Protein AF-0000000078797189 (afdb_homodimer)

Solvent-accessible surface area (backbone atoms only — not comparable to full-atom values): 38736 Å² total; per-residue (Å²): 136,82,79,80,80,80,72,80,75,80,79,78,89,90,91,77,86,83,66,72,86,69,65,79,70,80,82,71,87,73,69,81,75,73,70,78,60,82,66,73,75,68,89,68,58,56,64,57,50,45,82,50,42,79,53,51,72,63,50,50,63,73,59,34,60,66,63,49,21,56,74,66,46,68,52,87,39,72,61,56,54,52,49,32,48,53,50,32,48,50,65,72,46,62,90,61,48,68,49,73,74,46,35,36,33,29,69,77,42,80,46,55,38,84,91,36,65,82,54,53,81,88,69,56,47,77,87,30,49,38,33,36,60,39,28,40,35,38,38,30,35,35,66,77,45,60,48,81,46,88,92,37,51,33,28,36,29,38,35,36,38,40,43,55,81,80,51,66,46,76,36,64,84,65,69,43,64,36,32,46,37,40,36,36,26,33,65,87,55,26,34,61,50,31,50,76,61,23,43,68,53,88,38,73,33,85,48,69,65,49,51,26,55,50,47,45,51,43,59,68,66,37,56,68,67,62,51,49,52,58,55,47,53,28,53,75,40,79,38,46,63,44,49,49,21,22,32,47,12,33,55,56,40,57,75,50,51,54,71,80,62,48,72,74,38,63,84,77,74,72,50,70,68,31,54,52,44,22,46,36,26,42,62,65,30,87,85,46,19,34,74,87,46,83,50,36,25,31,36,25,51,28,48,31,41,25,55,23,36,19,56,37,55,73,88,52,28,64,62,37,31,29,41,31,42,51,48,29,53,38,41,48,30,26,75,69,72,59,52,85,61,51,38,47,59,36,68,82,138,82,81,76,75,81,72,78,77,77,80,76,88,90,87,73,90,80,65,72,95,64,64,88,65,79,78,72,88,70,66,82,73,72,69,79,61,81,66,73,77,66,89,67,58,57,64,58,50,47,82,50,42,79,54,50,73,63,50,50,65,73,59,34,61,67,64,48,22,56,74,68,46,69,54,87,40,72,61,57,51,53,50,33,50,51,50,32,47,50,65,71,47,62,92,60,47,70,48,74,74,44,35,38,33,29,68,76,42,80,47,56,36,84,92,36,65,82,54,54,81,89,70,56,47,75,88,31,48,38,33,35,59,41,28,39,34,37,37,29,35,34,66,78,46,59,48,80,45,88,91,37,50,31,30,37,30,39,36,37,38,38,44,55,80,79,51,67,46,75,37,63,85,63,69,43,65,36,32,45,37,41,36,36,28,34,65,87,56,25,35,60,50,31,49,77,62,24,43,67,52,86,39,73,31,86,47,69,66,49,51,26,53,50,46,44,51,42,60,69,65,38,55,67,67,62,50,49,52,57,57,48,53,27,53,75,39,78,37,44,62,45,50,49,21,22,32,49,11,34,54,57,40,57,74,51,51,54,70,80,61,49,72,72,39,64,83,75,73,72,51,70,69,30,53,51,43,22,46,36,25,42,60,66,31,87,85,44,20,33,73,88,46,84,49,36,25,31,37,27,51,28,50,31,43,26,55,24,37,19,56,36,56,73,89,51,28,65,63,36,30,27,42,31,43,51,47,29,54,38,41,46,30,27,76,70,73,59,54,85,60,52,38,46,59,36,68,81

Foldseek 3Di:
DPPDPPPVDPDDDDDDDPPDPPPDPPPPCPDDPPPPPPPPPPPAADQFDAQKDWDDLVCQVPAADFAAAQVRHTDCGPSLLVVLLVVLCCVQVPPFDKFDKTKIFHDKDKDFDPVCVPPDPVPDDSNGMHIDTQKMKMKIFGVVAWDDALNFIKTKMKIWIAGNVVDDRHHPDFWGWIKIFIAMATRRNRQTAGAPLGIPPTDTHRDSVSSNVVSNVSVVSDDHVVRRVLLRCQQVAWAAPLQLVLLLVLVVVLVVDDPVVVVLADDADDDPQLSVQLVVCLDPVCPQHCVVPRTGTLNSQLVSSSSSLSNDDRVCSVVNNNRSNVLSSQCRCVVVVNHDRPSCSSRD/DDPPPVVPPPPDDDDPDPPPVPPPPPPPCPDDPPPPPPPPPPPAADQFDAQKDWDDLVCQVPAADFAAAQVRHTDCGPSLLVVLLVVLCCVQVPPFDKFDKTKIFHDKDKDFDPVCPPPDPVRDDSNGMHIDTQKMKMKMFGVVAWDQALNFIKTKMKIWIAGNVVDDRHHPDFWGWIKIFIAMATRRNRQTAGAPLGIPPTDTHRDSVSSNVVSNVSVVSDDHVVRRVLLRCQQVAWAAPLQLVLLLVLVVVLVVDDPVVVVLADDADDDPQLSVQLVVCLDPVCPQHCVVPRTGTLSSQLVSSSSSLSNDDRVCSVVNNNRSNVLSSQCRCVVVVNHDRPSCSSRD

Radius of gyration: 36.65 Å; Cα contacts (8 Å, |Δi|>4): 1139; chains: 2; bounding box: 68×149×94 Å

Organism: NCBI:txid997891

Structure (mmCIF, N/CA/C/O backbone):
data_AF-0000000078797189-model_v1
#
loop_
_entity.id
_entity.type
_entity.pdbx_description
1 polymer 'DUF3871 family protein'
#
loop_
_atom_site.group_PDB
_atom_site.id
_atom_site.type_symbol
_atom_site.label_atom_id
_atom_site.label_alt_id
_atom_site.label_comp_id
_atom_site.label_asym_id
_atom_site.label_entity_id
_atom_site.label_seq_id
_atom_site.pdbx_PDB_ins_code
_atom_site.Cartn_x
_atom_site.Cartn_y
_atom_site.Cartn_z
_atom_site.occupancy
_atom_site.B_iso_or_equiv
_atom_site.auth_seq_id
_atom_site.auth_comp_id
_atom_site.auth_asym_id
_atom_site.auth_atom_id
_atom_site.pdbx_PDB_model_num
ATOM 1 N N . MET A 1 1 ? 25.578 -53.188 -48.469 1 21.36 1 MET A N 1
ATOM 2 C CA . MET A 1 1 ? 26.109 -53.219 -47.094 1 21.36 1 MET A CA 1
ATOM 3 C C . MET A 1 1 ? 25.109 -53.844 -46.156 1 21.36 1 MET A C 1
ATOM 5 O O . MET A 1 1 ? 23.969 -53.375 -46 1 21.36 1 MET A O 1
ATOM 9 N N . GLU A 1 2 ? 25.156 -55.125 -45.781 1 22 2 GLU A N 1
ATOM 10 C CA . GLU A 1 2 ? 24.484 -56.375 -45.406 1 22 2 GLU A CA 1
ATOM 11 C C . GLU A 1 2 ? 24.141 -56.406 -43.938 1 22 2 GLU A C 1
ATOM 13 O O . GLU A 1 2 ? 25 -56.688 -43.094 1 22 2 GLU A O 1
ATOM 18 N N . THR A 1 3 ? 23.75 -55.156 -43.438 1 24.42 3 THR A N 1
ATOM 19 C CA . THR A 1 3 ? 23.922 -55 -42 1 24.42 3 THR A CA 1
ATOM 20 C C . THR A 1 3 ? 23.234 -56.156 -41.25 1 24.42 3 THR A C 1
ATOM 22 O O . THR A 1 3 ? 22.172 -56.594 -41.656 1 24.42 3 THR A O 1
ATOM 25 N N . MET A 1 4 ? 23.875 -56.781 -40.25 1 22.64 4 MET A N 1
ATOM 26 C CA . MET A 1 4 ? 23.953 -57.938 -39.375 1 22.64 4 MET A CA 1
ATOM 27 C C . MET A 1 4 ? 22.734 -57.969 -38.438 1 22.64 4 MET A C 1
ATOM 29 O O . MET A 1 4 ? 22.391 -57 -37.812 1 22.64 4 MET A O 1
ATOM 33 N N . THR A 1 5 ? 21.703 -58.875 -38.656 1 22.19 5 THR A N 1
ATOM 34 C CA . THR A 1 5 ? 20.422 -59.344 -38.156 1 22.19 5 THR A CA 1
ATOM 35 C C . THR A 1 5 ? 20.562 -59.781 -36.688 1 22.19 5 THR A C 1
ATOM 37 O O . THR A 1 5 ? 21.016 -60.906 -36.438 1 22.19 5 THR A O 1
ATOM 40 N N . ASN A 1 6 ? 21.438 -59.031 -35.812 1 20.31 6 ASN A N 1
ATOM 41 C CA . ASN A 1 6 ? 21.844 -59.688 -34.594 1 20.31 6 ASN A CA 1
ATOM 42 C C . ASN A 1 6 ? 20.656 -60.25 -33.812 1 20.31 6 ASN A C 1
ATOM 44 O O . ASN A 1 6 ? 19.766 -59.5 -33.406 1 20.31 6 ASN A O 1
ATOM 48 N N . GLU A 1 7 ? 20.266 -61.5 -33.969 1 18.95 7 GLU A N 1
ATOM 49 C CA . GLU A 1 7 ? 19.234 -62.438 -33.531 1 18.95 7 GLU A CA 1
ATOM 50 C C . GLU A 1 7 ? 19.266 -62.656 -32.031 1 18.95 7 GLU A C 1
ATOM 52 O O . GLU A 1 7 ? 20.188 -63.25 -31.484 1 18.95 7 GLU A O 1
ATOM 57 N N . LEU A 1 8 ? 19.094 -61.531 -31.156 1 20.38 8 LEU A N 1
ATOM 58 C CA . LEU A 1 8 ? 19.359 -61.75 -29.75 1 20.38 8 LEU A CA 1
ATOM 59 C C . LEU A 1 8 ? 18.516 -62.938 -29.219 1 20.38 8 LEU A C 1
ATOM 61 O O . LEU A 1 8 ? 17.297 -62.938 -29.375 1 20.38 8 LEU A O 1
ATOM 65 N N . THR A 1 9 ? 18.984 -64.125 -29.141 1 17.88 9 THR A N 1
ATOM 66 C CA . THR A 1 9 ? 18.469 -65.438 -28.844 1 17.88 9 THR A CA 1
ATOM 67 C C . THR A 1 9 ? 17.859 -65.438 -27.438 1 17.88 9 THR A C 1
ATOM 69 O O . THR A 1 9 ? 18.5 -65.062 -26.469 1 17.88 9 THR A O 1
ATOM 72 N N . VAL A 1 10 ? 16.469 -65.438 -27.312 1 20.39 10 VAL A N 1
ATOM 73 C CA . VAL A 1 10 ? 15.484 -65.5 -26.234 1 20.39 10 VAL A CA 1
ATOM 74 C C . VAL A 1 10 ? 15.758 -66.688 -25.344 1 20.39 10 VAL A C 1
ATOM 76 O O . VAL A 1 10 ? 15.586 -67.875 -25.766 1 20.39 10 VAL A O 1
ATOM 79 N N . ILE A 1 11 ? 16.984 -66.812 -24.625 1 19.67 11 ILE A N 1
ATOM 80 C CA . ILE A 1 11 ? 17.281 -68.125 -24.109 1 19.67 11 ILE A CA 1
ATOM 81 C C . ILE A 1 11 ? 16.172 -68.562 -23.172 1 19.67 11 ILE A C 1
ATOM 83 O O . ILE A 1 11 ? 15.688 -67.812 -22.344 1 19.67 11 ILE A O 1
ATOM 87 N N . PRO A 1 12 ? 15.539 -69.812 -23.172 1 19.62 12 PRO A N 1
ATOM 88 C CA . PRO A 1 12 ? 14.391 -70.625 -22.719 1 19.62 12 PRO A CA 1
ATOM 89 C C . PRO A 1 12 ? 14.391 -70.875 -21.219 1 19.62 12 PRO A C 1
ATOM 91 O O . PRO A 1 12 ? 13.469 -71.5 -20.688 1 19.62 12 PRO A O 1
ATOM 94 N N . ARG A 1 13 ? 15.477 -70.688 -20.406 1 20.58 13 ARG A N 1
ATOM 95 C CA . ARG A 1 13 ? 15.641 -71.625 -19.281 1 20.58 13 ARG A CA 1
ATOM 96 C C . ARG A 1 13 ? 14.539 -71.438 -18.25 1 20.58 13 ARG A C 1
ATOM 98 O O . ARG A 1 13 ? 14.273 -70.312 -17.828 1 20.58 13 ARG A O 1
ATOM 105 N N . THR A 1 14 ? 13.578 -72.438 -17.797 1 20.06 14 THR A N 1
ATOM 106 C CA . THR A 1 14 ? 12.367 -73.062 -17.281 1 20.06 14 THR A CA 1
ATOM 107 C C . THR A 1 14 ? 12.102 -72.688 -15.844 1 20.06 14 THR A C 1
ATOM 109 O O . THR A 1 14 ? 13.016 -72.188 -15.141 1 20.06 14 THR A O 1
ATOM 112 N N . ILE A 1 15 ? 10.914 -73.312 -14.812 1 21.3 15 ILE A N 1
ATOM 113 C CA . ILE A 1 15 ? 9.578 -73.562 -14.266 1 21.3 15 ILE A CA 1
ATOM 114 C C . ILE A 1 15 ? 9.664 -73.688 -12.75 1 21.3 15 ILE A C 1
ATOM 116 O O . ILE A 1 15 ? 8.852 -73.188 -12.008 1 21.3 15 ILE A O 1
ATOM 120 N N . GLY A 1 16 ? 10.477 -74.625 -12.023 1 20.28 16 GLY A N 1
ATOM 121 C CA . GLY A 1 16 ? 10.219 -75.5 -10.922 1 20.28 16 GLY A CA 1
ATOM 122 C C . GLY A 1 16 ? 10.344 -74.875 -9.555 1 20.28 16 GLY A C 1
ATOM 123 O O . GLY A 1 16 ? 9.656 -75.25 -8.609 1 20.28 16 GLY A O 1
ATOM 124 N N . MET A 1 17 ? 11.461 -74.25 -9.148 1 20.98 17 MET A N 1
ATOM 125 C CA . MET A 1 17 ? 11.953 -74.312 -7.777 1 20.98 17 MET A CA 1
ATOM 126 C C . MET A 1 17 ? 11.195 -73.312 -6.902 1 20.98 17 MET A C 1
ATOM 128 O O . MET A 1 17 ? 11.57 -73.062 -5.754 1 20.98 17 MET A O 1
ATOM 132 N N . MET A 1 18 ? 10.18 -72.438 -7.305 1 20.77 18 MET A N 1
ATOM 133 C CA . MET A 1 18 ? 9.703 -71.312 -6.535 1 20.77 18 MET A CA 1
ATOM 134 C C . MET A 1 18 ? 8.773 -71.75 -5.41 1 20.77 18 MET A C 1
ATOM 136 O O . MET A 1 18 ? 8.125 -70.938 -4.77 1 20.77 18 MET A O 1
ATOM 140 N N . THR A 1 19 ? 8.477 -73 -5.16 1 20.31 19 THR A N 1
ATOM 141 C CA . THR A 1 19 ? 7.41 -73.562 -4.332 1 20.31 19 THR A CA 1
ATOM 142 C C . THR A 1 19 ? 7.676 -73.312 -2.855 1 20.31 19 THR A C 1
ATOM 144 O O . THR A 1 19 ? 6.754 -73 -2.104 1 20.31 19 THR A O 1
ATOM 147 N N . ARG A 1 20 ? 8.805 -74 -2.309 1 22.48 20 ARG A N 1
ATOM 148 C CA . ARG A 1 20 ? 8.82 -74.562 -0.952 1 22.48 20 ARG A CA 1
ATOM 149 C C . ARG A 1 20 ? 8.828 -73.438 0.08 1 22.48 20 ARG A C 1
ATOM 151 O O . ARG A 1 20 ? 8.609 -73.688 1.27 1 22.48 20 ARG A O 1
ATOM 158 N N . MET A 1 21 ? 9.617 -72.375 -0.188 1 21.61 21 MET A N 1
ATOM 159 C CA . MET A 1 21 ? 10.008 -71.625 1.006 1 21.61 21 MET A CA 1
ATOM 160 C C . MET A 1 21 ? 8.812 -70.938 1.618 1 21.61 21 MET A C 1
ATOM 162 O O . MET A 1 21 ? 8.969 -70.188 2.57 1 21.61 21 MET A O 1
ATOM 166 N N . MET A 1 22 ? 7.484 -71 1.054 1 22.03 22 MET A N 1
ATOM 167 C CA . MET A 1 22 ? 6.41 -70.188 1.641 1 22.03 22 MET A CA 1
ATOM 168 C C . MET A 1 22 ? 5.895 -70.812 2.922 1 22.03 22 MET A C 1
ATOM 170 O O . MET A 1 22 ? 4.855 -70.438 3.453 1 22.03 22 MET A O 1
ATOM 174 N N . ASP A 1 23 ? 6.301 -71.875 3.303 1 22.41 23 ASP A N 1
ATOM 175 C CA . ASP A 1 23 ? 5.477 -72.625 4.266 1 22.41 23 ASP A CA 1
ATOM 176 C C . ASP A 1 23 ? 5.258 -71.812 5.531 1 22.41 23 ASP A C 1
ATOM 178 O O . ASP A 1 23 ? 4.172 -71.812 6.113 1 22.41 23 ASP A O 1
ATOM 182 N N . VAL A 1 24 ? 6.371 -71.625 6.285 1 25.28 24 VAL A N 1
ATOM 183 C CA . VAL A 1 24 ? 6.242 -71.562 7.738 1 25.28 24 VAL A CA 1
ATOM 184 C C . VAL A 1 24 ? 5.555 -70.312 8.172 1 25.28 24 VAL A C 1
ATOM 186 O O . VAL A 1 24 ? 6.184 -69.438 8.789 1 25.28 24 VAL A O 1
ATOM 189 N N . ILE A 1 25 ? 5.098 -69.375 7.25 1 23.02 25 ILE A N 1
ATOM 190 C CA . ILE A 1 25 ? 4.688 -68.125 7.828 1 23.02 25 ILE A CA 1
ATOM 191 C C . ILE A 1 25 ? 3.502 -68.312 8.766 1 23.02 25 ILE A C 1
ATOM 193 O O . ILE A 1 25 ? 2.438 -68.75 8.336 1 23.02 25 ILE A O 1
ATOM 197 N N . ASN A 1 26 ? 3.785 -68.562 10.008 1 24.55 26 ASN A N 1
ATOM 198 C CA . ASN A 1 26 ? 2.924 -68.812 11.148 1 24.55 26 ASN A CA 1
ATOM 199 C C . ASN A 1 26 ? 1.723 -67.875 11.203 1 24.55 26 ASN A C 1
ATOM 201 O O . ASN A 1 26 ? 1.846 -66.688 10.898 1 24.55 26 ASN A O 1
ATOM 205 N N . THR A 1 27 ? 0.431 -68.312 11.227 1 25.77 27 THR A N 1
ATOM 206 C CA . THR A 1 27 ? -0.971 -67.875 11.156 1 25.77 27 THR A CA 1
ATOM 207 C C . THR A 1 27 ? -1.283 -66.812 12.188 1 25.77 27 THR A C 1
ATOM 209 O O . THR A 1 27 ? -2.299 -66.125 12.078 1 25.77 27 THR A O 1
ATOM 212 N N . GLU A 1 28 ? -0.82 -66.938 13.445 1 24.52 28 GLU A N 1
ATOM 213 C CA . GLU A 1 28 ? -1.669 -66.562 14.578 1 24.52 28 GLU A CA 1
ATOM 214 C C . GLU A 1 28 ? -1.865 -65.062 14.656 1 24.52 28 GLU A C 1
ATOM 216 O O . GLU A 1 28 ? -2.953 -64.625 14.992 1 24.52 28 GLU A O 1
ATOM 221 N N . GLU A 1 29 ? -0.749 -64.312 14.992 1 24.92 29 GLU A N 1
ATOM 222 C CA . GLU A 1 29 ? -0.921 -63.094 15.742 1 24.92 29 GLU A CA 1
ATOM 223 C C . GLU A 1 29 ? -1.55 -62 14.875 1 24.92 29 GLU A C 1
ATOM 225 O O . GLU A 1 29 ? -0.87 -61.375 14.055 1 24.92 29 GLU A O 1
ATOM 230 N N . ILE A 1 30 ? -2.744 -62.062 14.375 1 27.31 30 ILE A N 1
ATOM 231 C CA . ILE A 1 30 ? -3.504 -61.156 13.516 1 27.31 30 ILE A CA 1
ATOM 232 C C . ILE A 1 30 ? -3.754 -59.844 14.25 1 27.31 30 ILE A C 1
ATOM 234 O O . ILE A 1 30 ? -4.691 -59.75 15.047 1 27.31 30 ILE A O 1
ATOM 238 N N . GLU A 1 31 ? -2.762 -59.375 15.086 1 23.05 31 GLU A N 1
ATOM 239 C CA . GLU A 1 31 ? -3.137 -58.281 16 1 23.05 31 GLU A CA 1
ATOM 240 C C . GLU A 1 31 ? -3.941 -57.219 15.297 1 23.05 31 GLU A C 1
ATOM 242 O O . GLU A 1 31 ? -3.947 -57.125 14.07 1 23.05 31 GLU A O 1
ATOM 247 N N . ASP A 1 32 ? -4.148 -56 16.125 1 26.12 32 ASP A N 1
ATOM 248 C CA . ASP A 1 32 ? -5.016 -54.812 16.188 1 26.12 32 ASP A CA 1
ATOM 249 C C . ASP A 1 32 ? -4.785 -53.906 14.984 1 26.12 32 ASP A C 1
ATOM 251 O O . ASP A 1 32 ? -3.684 -53.375 14.805 1 26.12 32 ASP A O 1
ATOM 255 N N . ALA A 1 33 ? -5.301 -54.094 13.898 1 24.58 33 ALA A N 1
ATOM 256 C CA . ALA A 1 33 ? -5.133 -53.188 12.773 1 24.58 33 ALA A CA 1
ATOM 257 C C . ALA A 1 33 ? -5.414 -51.75 13.188 1 24.58 33 ALA A C 1
ATOM 259 O O . ALA A 1 33 ? -6.527 -51.438 13.602 1 24.58 33 ALA A O 1
ATOM 260 N N . VAL A 1 34 ? -4.504 -51.094 13.938 1 25.94 34 VAL A N 1
ATOM 261 C CA . VAL A 1 34 ? -4.711 -49.656 14.234 1 25.94 34 VAL 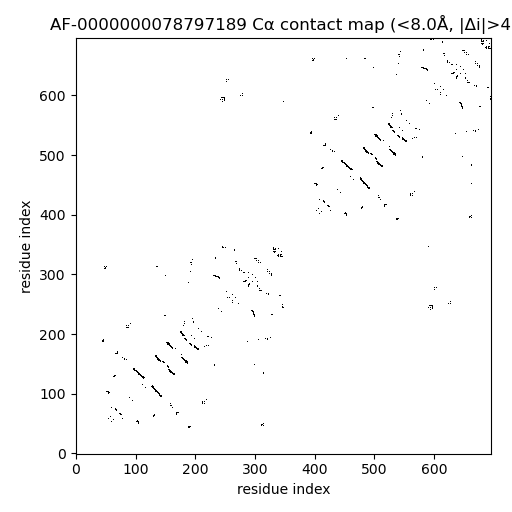A CA 1
ATOM 262 C C . VAL A 1 34 ? -5.238 -48.969 12.992 1 25.94 34 VAL A C 1
ATOM 264 O O . VAL A 1 34 ? -4.602 -48.969 11.938 1 25.94 34 VAL A O 1
ATOM 267 N N . ILE A 1 35 ? -6.551 -48.906 12.836 1 26.77 35 ILE A N 1
ATOM 268 C CA . ILE A 1 35 ? -7.145 -47.969 11.867 1 26.77 35 ILE A CA 1
ATOM 269 C C . ILE A 1 35 ? -6.336 -46.688 11.805 1 26.77 35 ILE A C 1
ATOM 271 O O . ILE A 1 35 ? -6.184 -46 12.82 1 26.77 35 ILE A O 1
ATOM 275 N N . VAL A 1 36 ? -5.316 -46.656 11.055 1 28.73 36 VAL A N 1
ATOM 276 C CA . VAL A 1 36 ? -4.691 -45.344 10.797 1 28.73 36 VAL A CA 1
ATOM 277 C C . VAL A 1 36 ? -5.766 -44.281 10.688 1 28.73 36 VAL A C 1
ATOM 279 O O . VAL A 1 36 ? -6.648 -44.344 9.828 1 28.73 36 VAL A O 1
ATOM 282 N N . SER A 1 37 ? -6.293 -43.781 11.859 1 28.53 37 SER A N 1
ATOM 283 C CA . SER A 1 37 ? -7.223 -42.688 12.023 1 28.53 37 SER A CA 1
ATOM 284 C C . SER A 1 37 ? -7.094 -41.688 10.883 1 28.53 37 SER A C 1
ATOM 286 O O . SER A 1 37 ? -6.059 -41.625 10.219 1 28.53 37 SER A O 1
ATOM 288 N N . GLU A 1 38 ? -8.195 -41.125 10.414 1 30.92 38 GLU A N 1
ATOM 289 C CA . GLU A 1 38 ? -8.234 -39.969 9.555 1 30.92 38 GLU A CA 1
ATOM 290 C C . GLU A 1 38 ? -7.117 -38.969 9.906 1 30.92 38 GLU A C 1
ATOM 292 O O . GLU A 1 38 ? -7.105 -38.406 11 1 30.92 38 GLU A O 1
ATOM 297 N N . GLU A 1 39 ? -5.879 -39.281 9.812 1 32.97 39 GLU A N 1
ATOM 298 C CA . GLU A 1 39 ? -4.832 -38.281 10.062 1 32.97 39 GLU A CA 1
ATOM 299 C C . GLU A 1 39 ? -5.355 -36.875 9.867 1 32.97 39 GLU A C 1
ATOM 301 O O . GLU A 1 39 ? -6.047 -36.594 8.883 1 32.97 39 GLU A O 1
ATOM 306 N N . GLU A 1 40 ? -5.719 -36.188 10.883 1 35.84 40 GLU A N 1
ATOM 307 C CA . GLU A 1 40 ? -6 -34.75 10.906 1 35.84 40 GLU A CA 1
ATOM 308 C C . GLU A 1 40 ? -5.324 -34.031 9.742 1 35.84 40 GLU A C 1
ATOM 310 O O . GLU A 1 40 ? -4.102 -34.125 9.586 1 35.84 40 GLU A O 1
ATOM 315 N N . GLN A 1 41 ? -5.793 -34.094 8.562 1 38.09 41 GLN A N 1
ATOM 316 C CA . GLN A 1 41 ? -5.324 -33.25 7.461 1 38.09 41 GLN A CA 1
ATOM 317 C C . GLN A 1 41 ? -4.66 -31.984 7.977 1 38.09 41 GLN A C 1
ATOM 319 O O . GLN A 1 41 ? -5.332 -31.125 8.547 1 38.09 41 GLN A O 1
ATOM 324 N N . GLU A 1 42 ? -3.582 -31.969 8.688 1 45.53 42 GLU A N 1
ATOM 325 C CA . GLU A 1 42 ? -2.76 -30.812 9.016 1 45.53 42 GLU A CA 1
ATOM 326 C C . GLU A 1 42 ? -2.977 -29.672 8.016 1 45.53 42 GLU A C 1
ATOM 328 O O . GLU A 1 42 ? -3.102 -29.922 6.812 1 45.53 42 GLU A O 1
ATOM 333 N N . GLU A 1 43 ? -3.584 -28.594 8.383 1 57.09 43 GLU A N 1
ATOM 334 C CA . GLU A 1 43 ? -3.844 -27.375 7.648 1 57.09 43 GLU A CA 1
ATOM 335 C C . GLU A 1 43 ? -2.648 -26.984 6.785 1 57.09 43 GLU A C 1
ATOM 337 O O . GLU A 1 43 ? -1.608 -26.562 7.305 1 57.09 43 GLU A O 1
ATOM 342 N N . HIS A 1 44 ? -2.32 -27.703 5.668 1 73.75 44 HIS A N 1
ATOM 343 C CA . HIS A 1 44 ? -1.281 -27.391 4.695 1 73.75 44 HIS A CA 1
ATOM 344 C C . HIS A 1 44 ? -1.589 -26.094 3.961 1 73.75 44 HIS A C 1
ATOM 346 O O . HIS A 1 44 ? -2.748 -25.812 3.645 1 73.75 44 HIS A O 1
ATOM 352 N N . PRO A 1 45 ? -0.541 -25.25 3.791 1 86.19 45 PRO A N 1
ATOM 353 C CA . PRO A 1 45 ? -0.77 -24 3.076 1 86.19 45 PRO A CA 1
ATOM 354 C C . PRO A 1 45 ? -1.256 -24.203 1.645 1 86.19 45 PRO A C 1
ATOM 356 O O . PRO A 1 45 ? -0.872 -25.188 0.998 1 86.19 45 PRO A O 1
ATOM 359 N N . ASN A 1 46 ? -2.129 -23.391 1.253 1 90.94 46 ASN A N 1
ATOM 360 C CA . ASN A 1 46 ? -2.662 -23.469 -0.102 1 90.94 46 ASN A CA 1
ATOM 361 C C . ASN A 1 46 ? -1.689 -22.875 -1.122 1 90.94 46 ASN A C 1
ATOM 363 O O . ASN A 1 46 ? -0.883 -22.016 -0.79 1 90.94 46 ASN A O 1
ATOM 367 N N . PHE A 1 47 ? -1.802 -23.422 -2.32 1 94.25 47 PHE A N 1
ATOM 368 C CA . PHE A 1 47 ? -0.938 -22.906 -3.377 1 94.25 47 PHE A CA 1
ATOM 369 C C . PHE A 1 47 ? -1.441 -21.562 -3.879 1 94.25 47 PHE A C 1
ATOM 371 O O . PHE A 1 47 ? -0.706 -20.812 -4.539 1 94.25 47 PHE A O 1
ATOM 378 N N . ILE A 1 48 ? -2.666 -21.203 -3.568 1 93.31 48 ILE A N 1
ATOM 379 C CA . ILE A 1 48 ? -3.273 -19.906 -3.805 1 93.31 48 ILE A CA 1
ATOM 380 C C . ILE A 1 48 ? -4.266 -19.594 -2.688 1 93.31 48 ILE A C 1
ATOM 382 O O . ILE A 1 48 ? -4.984 -20.469 -2.219 1 93.31 48 ILE A O 1
ATOM 386 N N . GLU A 1 49 ? -4.336 -18.328 -2.162 1 84.44 49 GLU A N 1
ATOM 387 C CA . GLU A 1 49 ? -5.059 -18.062 -0.923 1 84.44 49 GLU A CA 1
ATOM 388 C C . GLU A 1 49 ? -6.148 -17.016 -1.137 1 84.44 49 GLU A C 1
ATOM 390 O O . GLU A 1 49 ? -7.34 -17.312 -1.042 1 84.44 49 GLU A O 1
ATOM 395 N N . SER A 1 50 ? -5.828 -15.883 -1.436 1 72.75 50 SER A N 1
ATOM 396 C CA . SER A 1 50 ? -6.723 -14.742 -1.288 1 72.75 50 SER A CA 1
ATOM 397 C C . SER A 1 50 ? -7.949 -14.883 -2.182 1 72.75 50 SER A C 1
ATOM 399 O O . SER A 1 50 ? -7.828 -15.195 -3.367 1 72.75 50 SER A O 1
ATOM 401 N N . ASN A 1 51 ? -9.086 -14.773 -1.638 1 82.31 51 ASN A N 1
ATOM 402 C CA . ASN A 1 51 ? -10.383 -14.68 -2.295 1 82.31 51 ASN A CA 1
ATOM 403 C C . ASN A 1 51 ? -10.766 -15.984 -2.992 1 82.31 51 ASN A C 1
ATOM 405 O O . ASN A 1 51 ? -11.32 -15.969 -4.09 1 82.31 51 ASN A O 1
ATOM 409 N N . THR A 1 52 ? -10.18 -17.125 -2.504 1 94.06 52 THR A N 1
ATOM 410 C CA . THR A 1 52 ? -10.539 -18.406 -3.105 1 94.06 52 THR A CA 1
ATOM 411 C C . THR A 1 52 ? -11.078 -19.375 -2.051 1 94.06 52 THR A C 1
ATOM 413 O O . THR A 1 52 ? -10.898 -19.141 -0.852 1 94.06 52 THR A O 1
ATOM 416 N N . SER A 1 53 ? -11.789 -20.344 -2.475 1 94.69 53 SER A N 1
ATOM 417 C CA . SER A 1 53 ? -12.289 -21.406 -1.617 1 94.69 53 SER A CA 1
ATOM 418 C C . SER A 1 53 ? -11.914 -22.781 -2.168 1 94.69 53 SER A C 1
ATOM 420 O O . SER A 1 53 ? -11.828 -22.969 -3.385 1 94.69 53 SER A O 1
ATOM 422 N N . GLY A 1 54 ? -11.664 -23.672 -1.199 1 95.75 54 GLY A N 1
ATOM 423 C CA . GLY A 1 54 ? -11.422 -25.047 -1.604 1 95.75 54 GLY A CA 1
ATOM 424 C C . GLY A 1 54 ? -12.688 -25.781 -1.99 1 95.75 54 GLY A C 1
ATOM 425 O O . GLY A 1 54 ? -13.758 -25.547 -1.427 1 95.75 54 GLY A O 1
ATOM 426 N N . ILE A 1 55 ? -12.609 -26.719 -2.967 1 96.19 55 ILE A N 1
ATOM 427 C CA . ILE A 1 55 ? -13.734 -27.531 -3.402 1 96.19 55 ILE A CA 1
ATOM 428 C C . ILE A 1 55 ? -13.234 -28.891 -3.867 1 96.19 55 ILE A C 1
ATOM 430 O O . ILE A 1 55 ? -12.109 -29.016 -4.348 1 96.19 55 ILE A O 1
ATOM 434 N N . THR A 1 56 ? -14 -29.875 -3.703 1 96.12 56 THR A N 1
ATOM 435 C CA . THR A 1 56 ? -13.609 -31.203 -4.176 1 96.12 56 THR A CA 1
ATOM 436 C C . THR A 1 56 ? -14.086 -31.422 -5.609 1 96.12 56 THR A C 1
ATOM 438 O O . THR A 1 56 ? -15 -30.75 -6.078 1 96.12 56 THR A O 1
ATOM 441 N N . LEU A 1 57 ? -13.398 -32.375 -6.191 1 96.5 57 LEU A N 1
ATOM 442 C CA . LEU A 1 57 ? -13.805 -32.719 -7.543 1 96.5 57 LEU A CA 1
ATOM 443 C C . LEU A 1 57 ? -15.25 -33.219 -7.562 1 96.5 57 LEU A C 1
ATOM 445 O O . LEU A 1 57 ? -16 -32.906 -8.484 1 96.5 57 LEU A O 1
ATOM 449 N N . GLU A 1 58 ? -15.68 -33.906 -6.617 1 95.5 58 GLU A N 1
ATOM 450 C CA . GLU A 1 58 ? -17.047 -34.438 -6.492 1 95.5 58 GLU A CA 1
ATOM 451 C C . GLU A 1 58 ? -18.047 -33.281 -6.391 1 95.5 58 GLU A C 1
ATOM 453 O O . GLU A 1 58 ? -19.109 -33.344 -7.031 1 95.5 58 GLU A O 1
ATOM 458 N N . GLU A 1 59 ? -17.734 -32.375 -5.621 1 94.56 59 GLU A N 1
ATOM 459 C CA . GLU A 1 59 ? -18.625 -31.219 -5.473 1 94.56 59 GLU A CA 1
ATOM 460 C C . GLU A 1 59 ? -18.766 -30.453 -6.789 1 94.56 59 GLU A C 1
ATOM 462 O O . GLU A 1 59 ? -19.859 -29.984 -7.129 1 94.56 59 GLU A O 1
ATOM 467 N N . LEU A 1 60 ? -17.688 -30.312 -7.469 1 95.44 60 LEU A N 1
ATOM 468 C CA . LEU A 1 60 ? -17.734 -29.656 -8.766 1 95.44 60 LEU A CA 1
ATOM 469 C C . LEU A 1 60 ? -18.656 -30.391 -9.727 1 95.44 60 LEU A C 1
ATOM 471 O O . LEU A 1 60 ? -19.422 -29.781 -10.461 1 95.44 60 LEU A O 1
ATOM 475 N N . GLU A 1 61 ? -18.609 -31.672 -9.656 1 95.19 61 GLU A N 1
ATOM 476 C CA . GLU A 1 61 ? -19.328 -32.5 -10.594 1 95.19 61 GLU A CA 1
ATOM 477 C C . GLU A 1 61 ? -20.812 -32.594 -10.227 1 95.19 61 GLU A C 1
ATOM 479 O O . GLU A 1 61 ? -21.672 -32.594 -11.102 1 95.19 61 GLU A O 1
ATOM 484 N N . ARG A 1 62 ? -21.094 -32.562 -8.992 1 92.44 62 ARG A N 1
ATOM 485 C CA . ARG A 1 62 ? -22.453 -32.844 -8.547 1 92.44 62 ARG A CA 1
ATOM 486 C C . ARG A 1 62 ? -23.234 -31.578 -8.266 1 92.44 62 ARG A C 1
ATOM 488 O O . ARG A 1 62 ? -24.438 -31.531 -8.469 1 92.44 62 ARG A O 1
ATOM 495 N N . ASN A 1 63 ? -22.516 -30.609 -7.852 1 91.44 63 ASN A N 1
ATOM 496 C CA . ASN A 1 63 ? -23.234 -29.453 -7.312 1 91.44 63 ASN A CA 1
ATOM 497 C C . ASN A 1 63 ? -23.156 -28.266 -8.266 1 91.44 63 ASN A C 1
ATOM 499 O O . ASN A 1 63 ? -23.922 -27.297 -8.125 1 91.44 63 ASN A O 1
ATOM 503 N N . CYS A 1 64 ? -22.297 -28.25 -9.219 1 93.62 64 CYS A N 1
ATOM 504 C CA . CYS A 1 64 ? -22.109 -27.078 -10.062 1 93.62 64 CYS A CA 1
ATOM 505 C C . CYS A 1 64 ? -22.672 -27.328 -11.461 1 93.62 64 CYS A C 1
ATOM 507 O O . CYS A 1 64 ? -22.516 -28.406 -12.016 1 93.62 64 CYS A O 1
ATOM 509 N N . ILE A 1 65 ? -23.297 -26.328 -11.969 1 92.31 65 ILE A N 1
ATOM 510 C CA . ILE A 1 65 ? -23.75 -26.406 -13.352 1 92.31 65 ILE A CA 1
ATOM 511 C C . ILE A 1 65 ? -22.625 -25.969 -14.289 1 92.31 65 ILE A C 1
ATOM 513 O O . ILE A 1 65 ? -21.625 -25.391 -13.844 1 92.31 65 ILE A O 1
ATOM 517 N N . VAL A 1 66 ? -22.812 -26.328 -15.555 1 94.38 66 VAL A N 1
ATOM 518 C CA . VAL A 1 66 ? -21.875 -25.922 -16.609 1 94.38 66 VAL A CA 1
ATOM 519 C C . VAL A 1 66 ? -22.516 -24.844 -17.469 1 94.38 66 VAL A C 1
ATOM 521 O O . VAL A 1 66 ? -23.562 -25.078 -18.094 1 94.38 66 VAL A O 1
ATOM 524 N N . PRO A 1 67 ? -21.922 -23.672 -17.5 1 93.38 67 PRO A N 1
ATOM 525 C CA . PRO A 1 67 ? -22.5 -22.609 -18.312 1 93.38 67 PRO A CA 1
ATOM 526 C C . PRO A 1 67 ? -22.484 -22.922 -19.797 1 93.38 67 PRO A C 1
ATOM 528 O O . PRO A 1 67 ? -21.641 -23.703 -20.266 1 93.38 67 PRO A O 1
ATOM 531 N N . SER A 1 68 ? -23.438 -22.281 -20.531 1 93 68 SER A N 1
ATOM 532 C CA . SER A 1 68 ? -23.531 -22.453 -21.969 1 93 68 SER A CA 1
ATOM 533 C C . SER A 1 68 ? -23.266 -21.141 -22.703 1 93 68 SER A C 1
ATOM 535 O O . SER A 1 68 ? -23.344 -20.062 -22.109 1 93 68 SER A O 1
ATOM 537 N N . PHE A 1 69 ? -22.938 -21.344 -24.016 1 93.25 69 PHE A N 1
ATOM 538 C CA . PHE A 1 69 ? -22.891 -20.203 -24.922 1 93.25 69 PHE A CA 1
ATOM 539 C C . PHE A 1 69 ? -24.297 -19.797 -25.344 1 93.25 69 PHE A C 1
ATOM 541 O O . PHE A 1 69 ? -25.266 -20.484 -25.016 1 93.25 69 PHE A O 1
ATOM 548 N N . GLY A 1 70 ? -24.328 -18.672 -26.062 1 88.94 70 GLY A N 1
ATOM 549 C CA . GLY A 1 70 ? -25.609 -18.156 -26.547 1 88.94 70 GLY A CA 1
ATOM 550 C C . GLY A 1 70 ? -26.344 -19.125 -27.453 1 88.94 70 GLY A C 1
ATOM 551 O O . GLY A 1 70 ? -27.562 -19.094 -27.531 1 88.94 70 GLY A O 1
ATOM 552 N N . ASP A 1 71 ? -25.672 -19.969 -28.078 1 91.62 71 ASP A N 1
ATOM 553 C CA . ASP A 1 71 ? -26.281 -20.938 -28.984 1 91.62 71 ASP A CA 1
ATOM 554 C C . ASP A 1 71 ? -26.625 -22.234 -28.25 1 91.62 71 ASP A C 1
ATOM 556 O O . ASP A 1 71 ? -26.828 -23.281 -28.875 1 91.62 71 ASP A O 1
ATOM 560 N N . ASN A 1 72 ? -26.406 -22.266 -26.969 1 90.56 72 ASN A N 1
ATOM 561 C CA . ASN A 1 72 ? -26.812 -23.328 -26.062 1 90.56 72 ASN A CA 1
ATOM 562 C C . ASN A 1 72 ? -25.797 -24.469 -26.047 1 90.56 72 ASN A C 1
ATOM 564 O O . ASN A 1 72 ? -26.078 -25.562 -25.531 1 90.56 72 ASN A O 1
ATOM 568 N N . GLN A 1 73 ? -24.688 -24.188 -26.641 1 92.62 73 GLN A N 1
ATOM 569 C CA . GLN A 1 73 ? -23.609 -25.156 -26.516 1 92.62 73 GLN A CA 1
ATOM 570 C C . GLN A 1 73 ? -22.891 -24.984 -25.172 1 92.62 73 GLN A C 1
ATOM 572 O O . GLN A 1 73 ? -22.594 -23.875 -24.75 1 92.62 73 GLN A O 1
ATOM 577 N N . LEU A 1 74 ? -22.578 -26.141 -24.594 1 93.5 74 LEU A N 1
ATOM 578 C CA . LEU A 1 74 ? -21.969 -26.125 -23.266 1 93.5 74 LEU A CA 1
ATOM 579 C C . LEU A 1 74 ? -20.5 -25.734 -23.359 1 93.5 74 LEU A C 1
ATOM 581 O O . LEU A 1 74 ? -19.812 -26.078 -24.328 1 93.5 74 LEU A O 1
ATOM 585 N N . THR A 1 75 ? -20.016 -25.078 -22.422 1 95.75 75 THR A N 1
ATOM 586 C CA . THR A 1 75 ? -18.578 -24.875 -22.266 1 95.75 75 THR A CA 1
ATOM 587 C C . THR A 1 75 ? -17.906 -26.141 -21.75 1 95.75 75 THR A C 1
ATOM 589 O O . THR A 1 75 ? -18.578 -27.047 -21.266 1 95.75 75 THR A O 1
ATOM 592 N N . ILE A 1 76 ? -16.609 -26.203 -21.953 1 96.12 76 ILE A N 1
ATOM 593 C CA . ILE A 1 76 ? -15.859 -27.266 -21.281 1 96.12 76 ILE A CA 1
ATOM 594 C C . ILE A 1 76 ? -15.891 -27.047 -19.766 1 96.12 76 ILE A C 1
ATOM 596 O O . ILE A 1 76 ? -15.461 -26 -19.281 1 96.12 76 ILE A O 1
ATOM 600 N N . SER A 1 77 ? -16.375 -27.969 -19.016 1 96 77 SER A N 1
ATOM 601 C CA . SER A 1 77 ? -16.562 -27.812 -17.578 1 96 77 SER A CA 1
ATOM 602 C C . SER A 1 77 ? -15.219 -27.812 -16.844 1 96 77 SER A C 1
ATOM 604 O O . SER A 1 77 ? -14.211 -28.281 -17.375 1 96 77 SER A O 1
ATOM 606 N N . HIS A 1 78 ? -15.234 -27.312 -15.609 1 97.44 78 HIS A N 1
ATOM 607 C CA . HIS A 1 78 ? -14.047 -27.328 -14.766 1 97.44 78 HIS A CA 1
ATOM 608 C C . HIS A 1 78 ? -13.562 -28.75 -14.531 1 97.44 78 HIS A C 1
ATOM 610 O O . HIS A 1 78 ? -12.367 -29.031 -14.641 1 97.44 78 HIS A O 1
ATOM 616 N N . GLN A 1 79 ? -14.484 -29.656 -14.242 1 96.81 79 GLN A N 1
ATOM 617 C CA . GLN A 1 79 ? -14.109 -31.031 -13.938 1 96.81 79 GLN A CA 1
ATOM 618 C C . GLN A 1 79 ? -13.531 -31.734 -15.164 1 96.81 79 GLN A C 1
ATOM 620 O O . GLN A 1 79 ? -12.609 -32.531 -15.039 1 96.81 79 GLN A O 1
ATOM 625 N N . THR A 1 80 ? -14.133 -31.453 -16.328 1 97.62 80 THR A N 1
ATOM 626 C CA . THR A 1 80 ? -13.586 -32.031 -17.547 1 97.62 80 THR A CA 1
ATOM 627 C C . THR A 1 80 ? -12.148 -31.562 -17.766 1 97.62 80 THR A C 1
ATOM 629 O O . THR A 1 80 ? -11.289 -32.375 -18.156 1 97.62 80 THR A O 1
ATOM 632 N N . PHE A 1 81 ? -11.906 -30.297 -17.531 1 98.06 81 PHE A N 1
ATOM 633 C CA . PHE A 1 81 ? -10.57 -29.734 -17.625 1 98.06 81 PHE A CA 1
ATOM 634 C C . PHE A 1 81 ? -9.602 -30.484 -16.719 1 98.06 81 PHE A C 1
ATOM 636 O O . PHE A 1 81 ? -8.547 -30.938 -17.156 1 98.06 81 PHE A O 1
ATOM 643 N N . ILE A 1 82 ? -9.93 -30.688 -15.492 1 98.38 82 ILE A N 1
ATOM 644 C CA . ILE A 1 82 ? -9.102 -31.359 -14.492 1 98.38 82 ILE A CA 1
ATOM 645 C C . ILE A 1 82 ? -8.844 -32.781 -14.93 1 98.38 82 ILE A C 1
ATOM 647 O O . ILE A 1 82 ? -7.695 -33.25 -14.938 1 98.38 82 ILE A O 1
ATOM 651 N N . HIS A 1 83 ? -9.883 -33.5 -15.414 1 97.94 83 HIS A N 1
ATOM 652 C CA . HIS A 1 83 ? -9.766 -34.906 -15.812 1 97.94 83 HIS A CA 1
ATOM 653 C C . HIS A 1 83 ? -8.789 -35.062 -16.984 1 97.94 83 HIS A C 1
ATOM 655 O O . HIS A 1 83 ? -7.973 -36 -16.984 1 97.94 83 HIS A O 1
ATOM 661 N N . ARG A 1 84 ? -8.922 -34.219 -17.906 1 98.06 84 ARG A N 1
ATOM 662 C CA . ARG A 1 84 ? -8.086 -34.312 -19.094 1 98.06 84 ARG A CA 1
ATOM 663 C C . ARG A 1 84 ? -6.609 -34.125 -18.75 1 98.06 84 ARG A C 1
ATOM 665 O O . ARG A 1 84 ? -5.742 -34.812 -19.312 1 98.06 84 ARG A O 1
ATOM 672 N N . ILE A 1 85 ? -6.336 -33.188 -17.844 1 98.19 85 ILE A N 1
ATOM 673 C CA . ILE A 1 85 ? -4.953 -32.938 -17.453 1 98.19 85 ILE A CA 1
ATOM 674 C C . ILE A 1 85 ? -4.426 -34.125 -16.641 1 98.19 85 ILE A C 1
ATOM 676 O O . ILE A 1 85 ? -3.289 -34.562 -16.828 1 98.19 85 ILE A O 1
ATOM 680 N N . GLU A 1 86 ? -5.23 -34.625 -15.734 1 97.5 86 GLU A N 1
ATOM 681 C CA . GLU A 1 86 ? -4.836 -35.781 -14.945 1 97.5 86 GLU A CA 1
ATOM 682 C C . GLU A 1 86 ? -4.555 -37 -15.852 1 97.5 86 GLU A C 1
ATOM 684 O O . GLU A 1 86 ? -3.582 -37.719 -15.641 1 97.5 86 GLU A O 1
ATOM 689 N N . GLU A 1 87 ? -5.43 -37.156 -16.812 1 97.5 87 GLU A N 1
ATOM 690 C CA . GLU A 1 87 ? -5.258 -38.25 -17.766 1 97.5 87 GLU A CA 1
ATOM 691 C C . GLU A 1 87 ? -3.955 -38.125 -18.547 1 97.5 87 GLU A C 1
ATOM 693 O O . GLU A 1 87 ? -3.201 -39.094 -18.688 1 97.5 87 GLU A O 1
ATOM 698 N N . ALA A 1 88 ? -3.744 -36.938 -19.031 1 98 88 ALA A N 1
ATOM 699 C CA . ALA A 1 88 ? -2.508 -36.688 -19.75 1 98 88 ALA A CA 1
ATOM 700 C C . ALA A 1 88 ? -1.285 -36.938 -18.875 1 98 88 ALA A C 1
ATOM 702 O O . ALA A 1 88 ? -0.305 -37.531 -19.328 1 98 88 ALA A O 1
ATOM 703 N N . ALA A 1 89 ? -1.337 -36.5 -17.641 1 97.81 89 ALA A N 1
ATOM 704 C CA . ALA A 1 89 ? -0.228 -36.688 -16.703 1 97.81 89 ALA A CA 1
ATOM 705 C C . ALA A 1 89 ? 0.035 -38.156 -16.453 1 97.81 89 ALA A C 1
ATOM 707 O O . ALA A 1 89 ? 1.186 -38.594 -16.469 1 97.81 89 ALA A O 1
ATOM 708 N N . ARG A 1 90 ? -0.978 -38.938 -16.266 1 96.12 90 ARG A N 1
ATOM 709 C CA . ARG A 1 90 ? -0.844 -40.375 -16 1 96.12 90 ARG A CA 1
ATOM 710 C C . ARG A 1 90 ? -0.283 -41.125 -17.219 1 96.12 90 ARG A C 1
ATOM 712 O O . ARG A 1 90 ? 0.461 -42.094 -17.078 1 96.12 90 ARG A O 1
ATOM 719 N N . SER A 1 91 ? -0.733 -40.594 -18.312 1 96.44 91 SER A N 1
ATOM 720 C CA . SER A 1 91 ? -0.254 -41.219 -19.562 1 96.44 91 SER A CA 1
ATOM 721 C C . SER A 1 91 ? 1.226 -40.906 -19.781 1 96.44 91 SER A C 1
ATOM 723 O O . SER A 1 91 ? 1.982 -41.781 -20.203 1 96.44 91 SER A O 1
ATOM 725 N N . TYR A 1 92 ? 1.631 -39.75 -19.547 1 96.75 92 TYR A N 1
ATOM 726 C CA . TYR A 1 92 ? 3.004 -39.344 -19.797 1 96.75 92 TYR A CA 1
ATOM 727 C C . TYR A 1 92 ? 3.941 -39.844 -18.719 1 96.75 92 TYR A C 1
ATOM 729 O O . TYR A 1 92 ? 5.035 -40.344 -19.016 1 96.75 92 TYR A O 1
ATOM 737 N N . PHE A 1 93 ? 3.559 -39.688 -17.516 1 95.19 93 PHE A N 1
ATOM 738 C CA . PHE A 1 93 ? 4.344 -40.125 -16.375 1 95.19 93 PHE A CA 1
ATOM 739 C C . PHE A 1 93 ? 3.863 -41.5 -15.883 1 95.19 93 PHE A C 1
ATOM 741 O O . PHE A 1 93 ? 3.52 -41.656 -14.711 1 95.19 93 PHE A O 1
ATOM 748 N N . THR A 1 94 ? 4.016 -42.406 -16.734 1 92.19 94 THR A N 1
ATOM 749 C CA . THR A 1 94 ? 3.49 -43.719 -16.484 1 92.19 94 THR A CA 1
ATOM 750 C C . THR A 1 94 ? 4.195 -44.375 -15.289 1 92.19 94 THR A C 1
ATOM 752 O O . THR A 1 94 ? 5.426 -44.344 -15.195 1 92.19 94 THR A O 1
ATOM 755 N N . GLY A 1 95 ? 3.424 -44.938 -14.359 1 89.81 95 GLY A N 1
ATOM 756 C CA . GLY A 1 95 ? 3.99 -45.656 -13.234 1 89.81 95 GLY A CA 1
ATOM 757 C C . GLY A 1 95 ? 4.254 -44.781 -12.031 1 89.81 95 GLY A C 1
ATOM 758 O O . GLY A 1 95 ? 4.602 -45.281 -10.953 1 89.81 95 GLY A O 1
ATOM 759 N N . GLU A 1 96 ? 4.047 -43.5 -12.258 1 90.38 96 GLU A N 1
ATOM 760 C CA . GLU A 1 96 ? 4.289 -42.594 -11.141 1 90.38 96 GLU A CA 1
ATOM 761 C C . GLU A 1 96 ? 3.076 -42.5 -10.219 1 90.38 96 GLU A C 1
ATOM 763 O O . GLU A 1 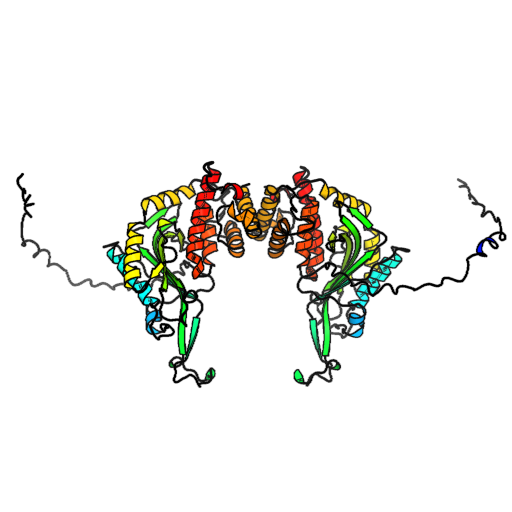96 ? 1.961 -42.844 -10.617 1 90.38 96 GLU A O 1
ATOM 768 N N . SER A 1 97 ? 3.395 -42.125 -8.977 1 91.31 97 SER A N 1
ATOM 769 C CA . SER A 1 97 ? 2.346 -41.906 -7.984 1 91.31 97 SER A CA 1
ATOM 770 C C . SER A 1 97 ? 1.962 -40.438 -7.883 1 91.31 97 SER A C 1
ATOM 772 O O . SER A 1 97 ? 2.832 -39.562 -7.789 1 91.31 97 SER A O 1
ATOM 774 N N . PHE A 1 98 ? 0.61 -40.188 -7.988 1 92.56 98 PHE A N 1
ATOM 775 C CA . PHE A 1 98 ? 0.109 -38.812 -7.965 1 92.56 98 PHE A CA 1
ATOM 776 C C . PHE A 1 98 ? -0.55 -38.5 -6.625 1 92.56 98 PHE A C 1
ATOM 778 O O . PHE A 1 98 ? -1.132 -39.375 -5.992 1 92.56 98 PHE A O 1
ATOM 785 N N . GLY A 1 99 ? -0.338 -37.281 -6.176 1 89.38 99 GLY A N 1
ATOM 786 C CA . GLY A 1 99 ? -1.069 -36.812 -5.008 1 89.38 99 GLY A CA 1
ATOM 787 C C . GLY A 1 99 ? -2.498 -36.406 -5.324 1 89.38 99 GLY A C 1
ATOM 788 O O . GLY A 1 99 ? -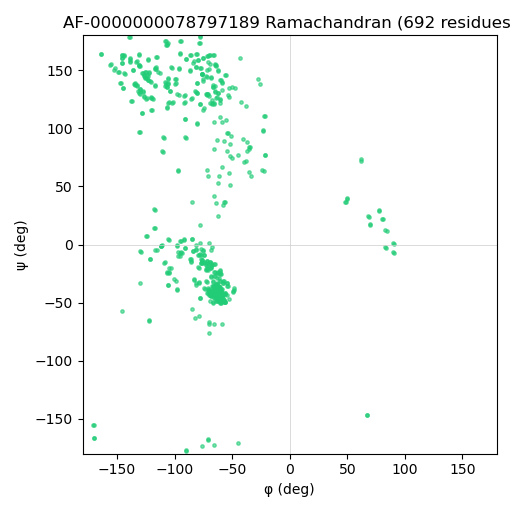2.93 -36.469 -6.477 1 89.38 99 GLY A O 1
ATOM 789 N N . ASN A 1 100 ? -3.123 -36 -4.207 1 91.31 100 ASN A N 1
ATOM 790 C CA . ASN A 1 100 ? -4.496 -35.531 -4.379 1 91.31 100 ASN A CA 1
ATOM 791 C C . ASN A 1 100 ? -4.547 -34.219 -5.145 1 91.31 100 ASN A C 1
ATOM 793 O O . ASN A 1 100 ? -3.666 -33.375 -4.992 1 91.31 100 ASN A O 1
ATOM 797 N N . THR A 1 101 ? -5.562 -34.094 -5.941 1 96.31 101 THR A N 1
ATOM 798 C CA . THR A 1 101 ? -5.766 -32.844 -6.676 1 96.31 101 THR A CA 1
ATOM 799 C C . THR A 1 101 ? -6.363 -31.781 -5.766 1 96.31 101 THR A C 1
ATOM 801 O O . THR A 1 101 ? -7.398 -32 -5.137 1 96.31 101 THR A O 1
ATOM 804 N N . GLU A 1 102 ? -5.664 -30.688 -5.633 1 96.56 102 GLU A N 1
ATOM 805 C CA . GLU A 1 102 ? -6.176 -29.516 -4.918 1 96.56 102 GLU A CA 1
ATOM 806 C C . GLU A 1 102 ? -6.898 -28.562 -5.863 1 96.56 102 GLU A C 1
ATOM 808 O O . GLU A 1 102 ? -6.363 -28.188 -6.91 1 96.56 102 GLU A O 1
ATOM 813 N N . ILE A 1 103 ? -8.102 -28.172 -5.523 1 97.69 103 ILE A N 1
ATOM 814 C CA . ILE A 1 103 ? -8.906 -27.312 -6.391 1 97.69 103 ILE A CA 1
ATOM 815 C C . ILE A 1 103 ? -9.336 -26.062 -5.629 1 97.69 103 ILE A C 1
ATOM 817 O O . ILE A 1 103 ? -9.859 -26.156 -4.516 1 97.69 103 ILE A O 1
ATOM 821 N N . ARG A 1 104 ? -9.031 -24.953 -6.188 1 97.81 104 ARG A N 1
ATOM 822 C CA . ARG A 1 104 ? -9.438 -23.672 -5.645 1 97.81 104 ARG A CA 1
ATOM 823 C C . ARG A 1 104 ? -10.359 -22.922 -6.613 1 97.81 104 ARG A C 1
ATOM 825 O O . ARG A 1 104 ? -10.117 -22.922 -7.824 1 97.81 104 ARG A O 1
ATOM 832 N N . VAL A 1 105 ? -11.492 -22.281 -6.086 1 97.38 105 VAL A N 1
ATOM 833 C CA . VAL A 1 105 ? -12.461 -21.594 -6.934 1 97.38 105 VAL A CA 1
ATOM 834 C C . VAL A 1 105 ? -12.742 -20.188 -6.375 1 97.38 105 VAL A C 1
ATOM 836 O O . VAL A 1 105 ? -12.453 -19.922 -5.207 1 97.38 105 VAL A O 1
ATOM 839 N N . SER A 1 106 ? -13.125 -19.344 -7.238 1 96.19 106 SER A N 1
ATOM 840 C CA . SER A 1 106 ? -13.508 -18 -6.828 1 96.19 106 SER A CA 1
ATOM 841 C C . SER A 1 106 ? -14.641 -17.469 -7.688 1 96.19 106 SER A C 1
ATOM 843 O O . SER A 1 106 ? -14.945 -18.016 -8.75 1 96.19 106 SER A O 1
ATOM 845 N N . HIS A 1 107 ? -15.383 -16.391 -7.152 1 93.62 107 HIS A N 1
ATOM 846 C CA . HIS A 1 107 ? -16.484 -15.695 -7.812 1 93.62 107 HIS A CA 1
ATOM 847 C C . HIS A 1 107 ? -17.641 -16.641 -8.086 1 93.62 107 HIS A C 1
ATOM 849 O O . HIS A 1 107 ? -17.953 -16.938 -9.242 1 93.62 107 HIS A O 1
ATOM 855 N N . LYS A 1 108 ? -18.312 -16.969 -7.031 1 93.62 108 LYS A N 1
ATOM 856 C CA . LYS A 1 108 ? -19.484 -17.844 -7.07 1 93.62 108 LYS A CA 1
ATOM 857 C C . LYS A 1 108 ? -20.672 -17.156 -7.754 1 93.62 108 LYS A C 1
ATOM 859 O O . LYS A 1 108 ? -21.047 -16.047 -7.383 1 93.62 108 LYS A O 1
ATOM 864 N N . ILE A 1 109 ? -21.156 -17.734 -8.766 1 92.5 109 ILE A N 1
ATOM 865 C CA . ILE A 1 109 ? -22.328 -17.234 -9.461 1 92.5 109 ILE A CA 1
ATOM 866 C C . ILE A 1 109 ? -23.562 -18.062 -9.062 1 92.5 109 ILE A C 1
ATOM 868 O O . ILE A 1 109 ? -23.562 -19.297 -9.242 1 92.5 109 ILE A O 1
ATOM 872 N N . LEU A 1 110 ? -24.484 -17.391 -8.562 1 90.12 110 LEU A N 1
ATOM 873 C CA . LEU A 1 110 ? -25.734 -18.031 -8.141 1 90.12 110 LEU A CA 1
ATOM 874 C C . LEU A 1 110 ? -26.812 -17.859 -9.203 1 90.12 110 LEU A C 1
ATOM 876 O O . LEU A 1 110 ? -26.891 -16.828 -9.859 1 90.12 110 LEU A O 1
ATOM 880 N N . GLY A 1 111 ? -27.531 -18.969 -9.367 1 88.62 111 GLY A N 1
ATOM 881 C CA . GLY A 1 111 ? -28.688 -18.953 -10.234 1 88.62 111 GLY A CA 1
ATOM 882 C C . GLY A 1 111 ? -29.859 -19.75 -9.672 1 88.62 111 GLY A C 1
ATOM 883 O O . GLY A 1 111 ? -29.812 -20.188 -8.523 1 88.62 111 GLY A O 1
ATOM 884 N N . ARG A 1 112 ? -30.922 -19.734 -10.398 1 87.94 112 ARG A N 1
ATOM 885 C CA . ARG A 1 112 ? -32.125 -20.484 -10.031 1 87.94 112 ARG A CA 1
ATOM 886 C C . ARG A 1 112 ? -32.562 -21.391 -11.172 1 87.94 112 ARG A C 1
ATOM 888 O O . ARG A 1 112 ? -32.375 -21.062 -12.344 1 87.94 112 ARG A O 1
ATOM 895 N N . VAL A 1 113 ? -33.125 -22.453 -10.812 1 88.31 113 VAL A N 1
ATOM 896 C CA . VAL A 1 113 ? -33.719 -23.312 -11.82 1 88.31 113 VAL A CA 1
ATOM 897 C C . VAL A 1 113 ? -34.969 -22.656 -12.391 1 88.31 113 VAL A C 1
ATOM 899 O O . VAL A 1 113 ? -35.594 -21.812 -11.734 1 88.31 113 VAL A O 1
ATOM 902 N N . PRO A 1 114 ? -35.312 -23.047 -13.539 1 82.75 114 PRO A N 1
ATOM 903 C CA . PRO A 1 114 ? -36.469 -22.406 -14.188 1 82.75 114 PRO A CA 1
ATOM 904 C C . PRO A 1 114 ? -37.719 -22.438 -13.32 1 82.75 114 PRO A C 1
ATOM 906 O O . PRO A 1 114 ? -38.469 -21.453 -13.289 1 82.75 114 PRO A O 1
ATOM 909 N N . GLY A 1 115 ? -37.938 -23.422 -12.609 1 83.81 115 GLY A N 1
ATOM 910 C CA . GLY A 1 115 ? -39.125 -23.562 -11.805 1 83.81 115 GLY A CA 1
ATOM 911 C C . GLY A 1 115 ? -39.125 -22.688 -10.562 1 83.81 115 GLY A C 1
ATOM 912 O O . GLY A 1 115 ? -40.156 -22.5 -9.922 1 83.81 115 GLY A O 1
ATOM 913 N N . ALA A 1 116 ? -38 -22.109 -10.344 1 85.94 116 ALA A N 1
ATOM 914 C CA . ALA A 1 116 ? -37.875 -21.359 -9.109 1 85.94 116 ALA A CA 1
ATOM 915 C C . ALA A 1 116 ? -37.625 -19.875 -9.391 1 85.94 116 ALA A C 1
ATOM 917 O O . ALA A 1 116 ? -37.25 -19.109 -8.492 1 85.94 116 ALA A O 1
ATOM 918 N N . LEU A 1 117 ? -37.812 -19.438 -10.484 1 85.88 117 LEU A N 1
ATOM 919 C CA . LEU A 1 117 ? -37.5 -18.078 -10.922 1 85.88 117 LEU A CA 1
ATOM 920 C C . LEU A 1 117 ? -38.375 -17.062 -10.211 1 85.88 117 LEU A C 1
ATOM 922 O O . LEU A 1 117 ? -37.969 -15.922 -9.977 1 85.88 117 LEU A O 1
ATOM 926 N N . THR A 1 118 ? -39.562 -17.484 -9.906 1 85.69 118 THR A N 1
ATOM 927 C CA . THR A 1 118 ? -40.5 -16.531 -9.344 1 85.69 118 THR A CA 1
ATOM 928 C C . THR A 1 118 ? -40.531 -16.641 -7.82 1 85.69 118 THR A C 1
ATOM 930 O O . THR A 1 118 ? -41.25 -15.891 -7.156 1 85.69 118 THR A O 1
ATOM 933 N N . LYS A 1 119 ? -39.781 -17.531 -7.348 1 86.19 119 LYS A N 1
ATOM 934 C CA . LYS A 1 119 ? -39.781 -17.703 -5.898 1 86.19 119 LYS A CA 1
ATOM 935 C C . LYS A 1 119 ? -39 -16.578 -5.223 1 86.19 119 LYS A C 1
ATOM 937 O O . LYS A 1 119 ? -38 -16.109 -5.762 1 86.19 119 LYS A O 1
ATOM 942 N N . LYS A 1 120 ? -39.5 -16.125 -4.043 1 85.62 120 LYS A N 1
ATOM 943 C CA . LYS A 1 120 ? -38.75 -15.148 -3.246 1 85.62 120 LYS A CA 1
ATOM 944 C C . LYS A 1 120 ? -37.531 -15.781 -2.613 1 85.62 120 LYS A C 1
ATOM 946 O O . LYS A 1 120 ? -37.469 -17 -2.441 1 85.62 120 LYS A O 1
ATOM 951 N N . LYS A 1 121 ? -36.5 -15.078 -2.381 1 87.19 121 LYS A N 1
ATOM 952 C CA . LYS A 1 121 ? -35.219 -15.547 -1.836 1 87.19 121 LYS A CA 1
ATOM 953 C C . LYS A 1 121 ? -35.438 -16.406 -0.601 1 87.19 121 LYS A C 1
ATOM 955 O O . LYS A 1 121 ? -34.781 -17.453 -0.44 1 87.19 121 LYS A O 1
ATOM 960 N N . GLU A 1 122 ? -36.438 -16.016 0.237 1 87.69 122 GLU A N 1
ATOM 961 C CA . GLU A 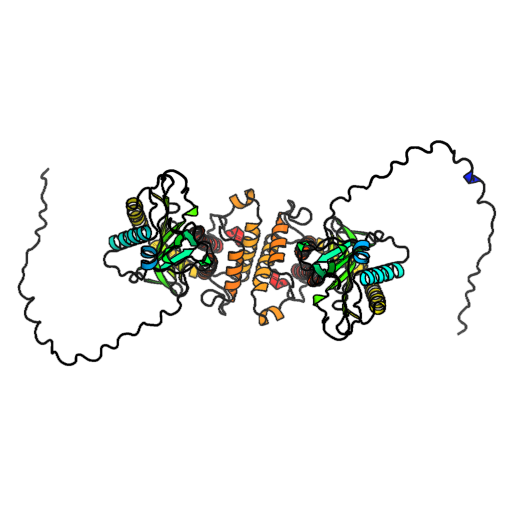1 122 ? -36.688 -16.703 1.501 1 87.69 122 GLU A CA 1
ATOM 962 C C . GLU A 1 122 ? -37.312 -18.078 1.268 1 87.69 122 GLU A C 1
ATOM 964 O O . GLU A 1 122 ? -37.281 -18.953 2.139 1 87.69 122 GLU A O 1
ATOM 969 N N . GLU A 1 123 ? -37.906 -18.219 0.13 1 89.06 123 GLU A N 1
ATOM 970 C CA . GLU A 1 123 ? -38.625 -19.438 -0.19 1 89.06 123 GLU A CA 1
ATOM 971 C C . GLU A 1 123 ? -37.75 -20.422 -0.946 1 89.06 123 GLU A C 1
ATOM 973 O O . GLU A 1 123 ? -38.156 -21.562 -1.21 1 89.06 123 GLU A O 1
ATOM 978 N N . LEU A 1 124 ? -36.625 -19.953 -1.275 1 88.19 124 LEU A N 1
ATOM 979 C CA . LEU A 1 124 ? -35.75 -20.797 -2.107 1 88.19 124 LEU A CA 1
ATOM 980 C C . LEU A 1 124 ? -35.188 -21.969 -1.308 1 88.19 124 LEU A C 1
ATOM 982 O O . LEU A 1 124 ? -34.719 -21.781 -0.174 1 88.19 124 LEU A O 1
ATOM 986 N N . LYS A 1 125 ? -35.312 -23.078 -1.83 1 88.19 125 LYS A N 1
ATOM 987 C CA . LYS A 1 125 ? -34.656 -24.281 -1.323 1 88.19 125 LYS A CA 1
ATOM 988 C C . LYS A 1 125 ? -33.344 -24.547 -2.059 1 88.19 125 LYS A C 1
ATOM 990 O O . LYS A 1 125 ? -33.094 -24 -3.141 1 88.19 125 LYS A O 1
ATOM 995 N N . PRO A 1 126 ? -32.562 -25.375 -1.507 1 85.06 126 PRO A N 1
ATOM 996 C CA . PRO A 1 126 ? -31.281 -25.688 -2.16 1 85.06 126 PRO A CA 1
ATOM 997 C C . PRO A 1 126 ? -31.453 -26.234 -3.574 1 85.06 126 PRO A C 1
ATOM 999 O O . PRO A 1 126 ? -30.656 -25.922 -4.465 1 85.06 126 PRO A O 1
ATOM 1002 N N . GLU A 1 127 ? -32.5 -26.906 -3.789 1 86.88 127 GLU A N 1
ATOM 1003 C CA . GLU A 1 127 ? -32.719 -27.516 -5.098 1 86.88 127 GLU A CA 1
ATOM 1004 C C . GLU A 1 127 ? -33.156 -26.469 -6.121 1 86.88 127 GLU A C 1
ATOM 1006 O O . GLU A 1 127 ? -33.125 -26.719 -7.328 1 86.88 127 GLU A O 1
ATOM 1011 N N . ASP A 1 128 ? -33.5 -25.344 -5.605 1 89.94 128 ASP A N 1
ATOM 1012 C CA . ASP A 1 128 ? -33.938 -24.25 -6.477 1 89.94 128 ASP A CA 1
ATOM 1013 C C . ASP A 1 128 ? -32.75 -23.438 -6.988 1 89.94 128 ASP A C 1
ATOM 1015 O O . ASP A 1 128 ? -32.906 -22.672 -7.941 1 89.94 128 ASP A O 1
ATOM 1019 N N . GLU A 1 129 ? -31.625 -23.656 -6.332 1 90.88 129 GLU A N 1
ATOM 1020 C CA . GLU A 1 129 ? -30.484 -22.797 -6.617 1 90.88 129 GLU A CA 1
ATOM 1021 C C . GLU A 1 129 ? -29.438 -23.531 -7.457 1 90.88 129 GLU A C 1
ATOM 1023 O O . GLU A 1 129 ? -29.234 -24.734 -7.293 1 90.88 129 GLU A O 1
ATOM 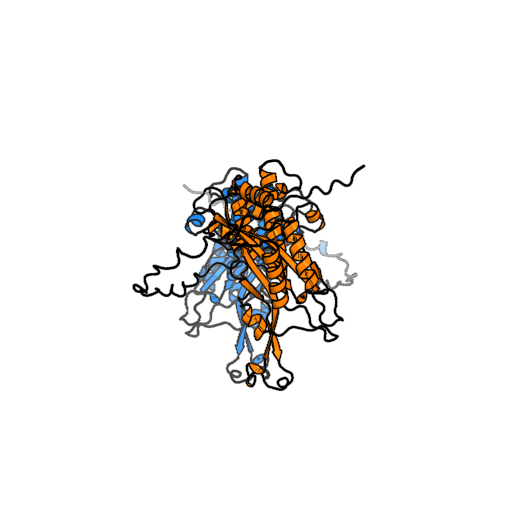1028 N N . THR A 1 130 ? -28.875 -22.859 -8.406 1 90.75 130 THR A N 1
ATOM 1029 C CA . THR A 1 130 ? -27.75 -23.391 -9.172 1 90.75 130 THR A CA 1
ATOM 1030 C C . THR A 1 130 ? -26.5 -22.562 -8.898 1 90.75 130 THR A C 1
ATOM 1032 O O . THR A 1 130 ? -26.578 -21.375 -8.602 1 90.75 130 THR A O 1
ATOM 1035 N N . ILE A 1 131 ? -25.406 -23.312 -8.969 1 93.88 131 ILE A N 1
ATOM 1036 C CA . ILE A 1 131 ? -24.156 -22.656 -8.656 1 93.88 131 ILE A CA 1
ATOM 1037 C C . ILE A 1 131 ? -23.094 -23.031 -9.688 1 93.88 131 ILE A C 1
ATOM 1039 O O . ILE A 1 131 ? -23.078 -24.156 -10.188 1 93.88 131 ILE A O 1
ATOM 1043 N N . TYR A 1 132 ? -22.359 -22.062 -10.078 1 94.5 132 TYR A N 1
ATOM 1044 C CA . TYR A 1 132 ? -21.062 -22.359 -10.688 1 94.5 132 TYR A CA 1
ATOM 1045 C C . TYR A 1 132 ? -20.031 -21.312 -10.336 1 94.5 132 TYR A C 1
ATOM 1047 O O . TYR A 1 132 ? -20.375 -20.234 -9.828 1 94.5 132 TYR A O 1
ATOM 1055 N N . TYR A 1 133 ? -18.781 -21.656 -10.539 1 96.12 133 TYR A N 1
ATOM 1056 C CA . TYR A 1 133 ? -17.688 -20.75 -10.219 1 96.12 133 TYR A CA 1
ATOM 1057 C C . TYR A 1 133 ? -17.047 -20.188 -11.484 1 96.12 133 TYR A C 1
ATOM 1059 O O . TYR A 1 133 ? -16.766 -20.938 -12.422 1 96.12 133 TYR A O 1
ATOM 1067 N N . GLN A 1 134 ? -16.766 -18.953 -11.5 1 95.94 134 GLN A N 1
ATOM 1068 C CA . GLN A 1 134 ? -16.203 -18.312 -12.68 1 95.94 134 GLN A CA 1
ATOM 1069 C C . GLN A 1 134 ? -14.742 -18.672 -12.867 1 95.94 134 GLN A C 1
ATOM 1071 O O . GLN A 1 134 ? -14.25 -18.766 -13.992 1 95.94 134 GLN A O 1
ATOM 1076 N N . ARG A 1 135 ? -14.062 -18.766 -11.766 1 96.94 135 ARG A N 1
ATOM 1077 C CA . ARG A 1 135 ? -12.625 -19.031 -11.836 1 96.94 135 ARG A CA 1
ATOM 1078 C C . ARG A 1 135 ? -12.258 -20.281 -11.055 1 96.94 135 ARG A C 1
ATOM 1080 O O . ARG A 1 135 ? -12.805 -20.531 -9.977 1 96.94 135 ARG A O 1
ATOM 1087 N N . MET A 1 136 ? -11.336 -21.016 -11.609 1 97.75 136 MET A N 1
ATOM 1088 C CA . MET A 1 136 ? -10.875 -22.25 -10.977 1 97.75 136 MET A CA 1
ATOM 1089 C C . MET A 1 136 ? -9.391 -22.469 -11.227 1 97.75 136 MET A C 1
ATOM 1091 O O . MET A 1 136 ? -8.914 -22.266 -12.344 1 97.75 136 MET A O 1
ATOM 1095 N N . ALA A 1 137 ? -8.688 -22.828 -10.195 1 98.12 137 ALA A N 1
ATOM 1096 C CA . ALA A 1 137 ? -7.305 -23.281 -10.258 1 98.12 137 ALA A CA 1
ATOM 1097 C C . ALA A 1 137 ? -7.145 -24.641 -9.586 1 98.12 137 ALA A C 1
ATOM 1099 O O . ALA A 1 137 ? -7.812 -24.922 -8.586 1 98.12 137 ALA A O 1
ATOM 1100 N N . PHE A 1 138 ? -6.297 -25.484 -10.125 1 98.12 138 PHE A N 1
ATOM 1101 C CA . PHE A 1 138 ? -6.035 -26.766 -9.5 1 98.12 138 PHE A CA 1
ATOM 1102 C C . PHE A 1 138 ? -4.586 -27.188 -9.695 1 98.12 138 PHE A C 1
ATOM 1104 O O . PHE A 1 138 ? -3.908 -26.688 -10.602 1 98.12 138 PHE A O 1
ATOM 1111 N N . CYS A 1 139 ? -4.137 -28.031 -8.797 1 97.69 139 CYS A N 1
ATOM 1112 C CA . CYS A 1 139 ? -2.818 -28.641 -8.984 1 97.69 139 CYS A CA 1
ATOM 1113 C C . CYS A 1 139 ? -2.715 -29.969 -8.242 1 97.69 139 CYS A C 1
ATOM 1115 O O . CYS A 1 139 ? -3.506 -30.234 -7.336 1 97.69 139 CYS A O 1
ATOM 1117 N N . PHE A 1 140 ? -1.854 -30.828 -8.68 1 96.75 140 PHE A N 1
ATOM 1118 C CA . PHE A 1 140 ? -1.487 -32.062 -8.008 1 96.75 140 PHE A CA 1
ATOM 1119 C C . PHE A 1 140 ? -0.006 -32.375 -8.195 1 96.75 140 PHE A C 1
ATOM 1121 O O . PHE A 1 140 ? 0.59 -31.969 -9.203 1 96.75 140 PHE A O 1
ATOM 1128 N N . HIS A 1 141 ? 0.55 -32.969 -7.219 1 94 141 HIS A N 1
ATOM 1129 C CA . HIS A 1 141 ? 1.979 -33.25 -7.297 1 94 141 HIS A CA 1
ATOM 1130 C C . HIS A 1 141 ? 2.24 -34.688 -7.645 1 94 141 HIS A C 1
ATOM 1132 O O . HIS A 1 141 ? 1.36 -35.562 -7.484 1 94 141 HIS A O 1
ATOM 1138 N N . ILE A 1 142 ? 3.328 -34.938 -8.258 1 92.62 142 ILE A N 1
ATOM 1139 C CA . ILE A 1 142 ? 3.838 -36.281 -8.484 1 92.62 142 ILE A CA 1
ATOM 1140 C C . ILE A 1 142 ? 4.75 -36.688 -7.328 1 92.62 142 ILE A C 1
ATOM 1142 O O . ILE A 1 142 ? 5.891 -36.219 -7.238 1 92.62 142 ILE A O 1
ATOM 1146 N N . ARG A 1 143 ? 4.398 -37.531 -6.488 1 87.56 143 ARG A N 1
ATOM 1147 C CA . ARG A 1 143 ? 5.023 -37.875 -5.215 1 87.56 143 ARG A CA 1
ATOM 1148 C C . ARG A 1 143 ? 6.414 -38.469 -5.43 1 87.56 143 ARG A C 1
ATOM 1150 O O . ARG A 1 143 ? 7.34 -38.188 -4.66 1 87.56 143 ARG A O 1
ATOM 1157 N N . SER A 1 144 ? 6.523 -39.188 -6.457 1 88.19 144 SER A N 1
ATOM 1158 C CA . SER A 1 144 ? 7.77 -39.906 -6.691 1 88.19 144 SER A CA 1
ATOM 1159 C C . SER A 1 144 ? 8.836 -39 -7.281 1 88.19 144 SER A C 1
ATOM 1161 O O . SER A 1 144 ? 10.008 -39.375 -7.367 1 88.19 144 SER A O 1
ATOM 1163 N N . MET A 1 145 ? 8.445 -37.875 -7.633 1 90.31 145 MET A N 1
ATOM 1164 C CA . MET A 1 145 ? 9.391 -36.906 -8.188 1 90.31 145 MET A CA 1
ATOM 1165 C C . MET A 1 145 ? 9.625 -35.75 -7.227 1 90.31 145 MET A C 1
ATOM 1167 O O . MET A 1 145 ? 9.008 -34.688 -7.363 1 90.31 145 MET A O 1
ATOM 1171 N N . SER A 1 146 ? 10.453 -36 -6.266 1 90.81 146 SER A N 1
ATOM 1172 C CA . SER A 1 146 ? 10.766 -35.031 -5.219 1 90.81 146 SER A CA 1
ATOM 1173 C C . SER A 1 146 ? 12.273 -34.875 -5.031 1 90.81 146 SER A C 1
ATOM 1175 O O . SER A 1 146 ? 13.039 -35.781 -5.398 1 90.81 146 SER A O 1
ATOM 1177 N N . ARG A 1 147 ? 12.641 -33.75 -4.559 1 92.56 147 ARG A N 1
ATOM 1178 C CA . ARG A 1 147 ? 14.047 -33.469 -4.297 1 92.56 147 ARG A CA 1
ATOM 1179 C C . ARG A 1 147 ? 14.195 -32.438 -3.176 1 92.56 147 ARG A C 1
ATOM 1181 O O . ARG A 1 147 ? 13.297 -31.641 -2.93 1 92.56 147 ARG A O 1
ATOM 1188 N N . MET A 1 148 ? 15.328 -32.562 -2.449 1 95.75 148 MET A N 1
ATOM 1189 C CA . MET A 1 148 ? 15.711 -31.516 -1.505 1 95.75 148 MET A CA 1
ATOM 1190 C C . MET A 1 148 ? 16.469 -30.406 -2.209 1 95.75 148 MET A C 1
ATOM 1192 O O . MET A 1 148 ? 17.422 -30.672 -2.947 1 95.75 148 MET A O 1
ATOM 1196 N N . MET A 1 149 ? 15.984 -29.234 -2.031 1 95.31 149 MET A N 1
ATOM 1197 C CA . MET A 1 149 ? 16.594 -28.078 -2.672 1 95.31 149 MET A CA 1
ATOM 1198 C C . MET A 1 149 ? 16.672 -26.891 -1.706 1 95.31 149 MET A C 1
ATOM 1200 O O . MET A 1 149 ? 15.641 -26.438 -1.204 1 95.31 149 MET A O 1
ATOM 1204 N N . ASN A 1 150 ? 17.906 -26.359 -1.497 1 96.62 150 ASN A N 1
ATOM 1205 C CA . ASN A 1 150 ? 18.125 -25.219 -0.633 1 96.62 150 ASN A CA 1
ATOM 1206 C C . ASN A 1 150 ? 17.438 -25.375 0.714 1 96.62 150 ASN A C 1
ATOM 1208 O O . ASN A 1 150 ? 16.781 -24.453 1.202 1 96.62 150 ASN A O 1
ATOM 1212 N N . GLY A 1 151 ? 17.422 -26.578 1.214 1 94.69 151 GLY A N 1
ATOM 1213 C CA . GLY A 1 151 ? 16.922 -26.875 2.549 1 94.69 151 GLY A CA 1
ATOM 1214 C C . GLY A 1 151 ? 15.438 -27.203 2.578 1 94.69 151 GLY A C 1
ATOM 1215 O O . GLY A 1 151 ? 14.875 -27.438 3.648 1 94.69 151 GLY A O 1
ATOM 1216 N N . GLU A 1 152 ? 14.797 -27.188 1.404 1 96.44 152 GLU A N 1
ATOM 1217 C CA . GLU A 1 152 ? 13.367 -27.469 1.349 1 96.44 152 GLU A CA 1
ATOM 1218 C C . GLU A 1 152 ? 13.07 -28.641 0.427 1 96.44 152 GLU A C 1
ATOM 1220 O O . GLU A 1 152 ? 13.766 -28.859 -0.565 1 96.44 152 GLU A O 1
ATOM 1225 N N . GLU A 1 153 ? 12.055 -29.359 0.75 1 96.25 153 GLU A N 1
ATOM 1226 C CA . GLU A 1 153 ? 11.57 -30.406 -0.144 1 96.25 153 GLU A CA 1
ATOM 1227 C C . GLU A 1 153 ? 10.695 -29.828 -1.254 1 96.25 153 GLU A C 1
ATOM 1229 O O . GLU A 1 153 ? 9.789 -29.031 -0.99 1 96.25 153 GLU A O 1
ATOM 1234 N N . VAL A 1 154 ? 11.055 -30.25 -2.486 1 96.44 154 VAL A N 1
ATOM 1235 C CA . VAL A 1 154 ? 10.289 -29.766 -3.631 1 96.44 154 VAL A CA 1
ATOM 1236 C C . VAL A 1 154 ? 9.734 -30.953 -4.418 1 96.44 154 VAL A C 1
ATOM 1238 O O . VAL A 1 154 ? 10.359 -32.031 -4.473 1 96.44 154 VAL A O 1
ATOM 1241 N N . HIS A 1 155 ? 8.523 -30.797 -4.992 1 95.5 155 HIS A N 1
ATOM 1242 C CA . HIS A 1 155 ? 7.887 -31.828 -5.801 1 95.5 155 HIS A CA 1
ATOM 1243 C C . HIS A 1 155 ? 7.449 -31.281 -7.152 1 95.5 155 HIS A C 1
ATOM 1245 O O . HIS A 1 155 ? 7.074 -30.109 -7.262 1 95.5 155 HIS A O 1
ATOM 1251 N N . LEU A 1 156 ? 7.527 -32.188 -8.109 1 96.88 156 LEU A N 1
ATOM 1252 C CA . LEU A 1 156 ? 6.945 -31.812 -9.391 1 96.88 156 LEU A CA 1
ATOM 1253 C C . LEU A 1 156 ? 5.43 -31.672 -9.281 1 96.88 156 LEU A C 1
ATOM 1255 O O . LEU A 1 156 ? 4.766 -32.469 -8.633 1 96.88 156 LEU A O 1
ATOM 1259 N N . CYS A 1 157 ? 4.953 -30.594 -9.875 1 97.19 157 CYS A N 1
ATOM 1260 C CA . CYS A 1 157 ? 3.547 -30.25 -9.742 1 97.19 157 CYS A CA 1
ATOM 1261 C C . CYS A 1 157 ? 2.949 -29.875 -11.094 1 97.19 157 CYS A C 1
ATOM 1263 O O . CYS A 1 157 ? 3.604 -29.219 -11.906 1 97.19 157 CYS A O 1
ATOM 1265 N N . ILE A 1 158 ? 1.73 -30.328 -11.352 1 98.25 158 ILE A N 1
ATOM 1266 C CA . ILE A 1 158 ? 0.979 -30.062 -12.57 1 98.25 158 ILE A CA 1
ATOM 1267 C C . ILE A 1 158 ? -0.376 -29.453 -12.219 1 98.25 158 ILE A C 1
ATOM 1269 O O . ILE A 1 158 ? -0.967 -29.797 -11.188 1 98.25 158 ILE A O 1
ATOM 1273 N N . GLY A 1 159 ? -0.794 -28.531 -13.047 1 98.38 159 GLY A N 1
ATOM 1274 C CA . GLY A 1 159 ? -2.104 -27.953 -12.789 1 98.38 159 GLY A CA 1
ATOM 1275 C C . GLY A 1 159 ? -2.604 -27.078 -13.93 1 98.38 159 GLY A C 1
ATOM 1276 O O . GLY A 1 159 ? -2.098 -27.156 -15.047 1 98.38 159 GLY A O 1
ATOM 1277 N N . GLY A 1 160 ? -3.635 -26.344 -13.586 1 98.19 160 GLY A N 1
ATOM 1278 C CA . GLY A 1 160 ? -4.234 -25.469 -14.586 1 98.19 160 GLY A CA 1
ATOM 1279 C C . GLY A 1 160 ? -5.145 -24.422 -13.984 1 98.19 160 GLY A C 1
ATOM 1280 O O . GLY A 1 160 ? -5.469 -24.469 -12.797 1 98.19 160 GLY A O 1
ATOM 1281 N N . VAL A 1 161 ? -5.402 -23.438 -14.844 1 97.69 161 VAL A N 1
ATOM 1282 C CA . VAL A 1 161 ? -6.297 -22.359 -14.469 1 97.69 161 VAL A CA 1
ATOM 1283 C C . VAL A 1 161 ? -7.309 -22.109 -15.586 1 97.69 161 VAL A C 1
ATOM 1285 O O . VAL A 1 161 ? -6.965 -22.156 -16.766 1 97.69 161 VAL A O 1
ATOM 1288 N N . ARG A 1 162 ? -8.516 -21.922 -15.18 1 96.56 162 ARG A N 1
ATOM 1289 C CA . ARG A 1 162 ? -9.594 -21.547 -16.078 1 96.56 162 ARG A CA 1
ATOM 1290 C C . ARG A 1 162 ? -10.391 -20.375 -15.523 1 96.56 162 ARG A C 1
ATOM 1292 O O . ARG A 1 162 ? -10.703 -20.328 -14.336 1 96.56 162 ARG A O 1
ATOM 1299 N N . SER A 1 163 ? -10.617 -19.406 -16.375 1 95.31 163 SER A N 1
ATOM 1300 C CA . SER A 1 163 ? -11.438 -18.266 -16 1 95.31 163 SER A CA 1
ATOM 1301 C C . SER A 1 163 ? -12.547 -18.016 -17.016 1 95.31 163 SER A C 1
ATOM 1303 O O . SER A 1 163 ? -12.281 -17.547 -18.125 1 95.31 163 SER A O 1
ATOM 1305 N N . LEU A 1 164 ? -13.781 -18.203 -16.625 1 94.12 164 LEU A N 1
ATOM 1306 C CA . LEU A 1 164 ? -14.93 -18.062 -17.516 1 94.12 164 LEU A CA 1
ATOM 1307 C C . LEU A 1 164 ? -15.188 -16.594 -17.859 1 94.12 164 LEU A C 1
ATOM 1309 O O . LEU A 1 164 ? -15.883 -16.281 -18.828 1 94.12 164 LEU A O 1
ATOM 1313 N N . ASN A 1 165 ? -14.664 -15.688 -17.094 1 89.25 165 ASN A N 1
ATOM 1314 C CA . ASN A 1 165 ? -14.82 -14.266 -17.359 1 89.25 165 ASN A CA 1
ATOM 1315 C C . ASN A 1 165 ? -14.078 -13.836 -18.609 1 89.25 165 ASN A C 1
ATOM 1317 O O . ASN A 1 165 ? -14.32 -12.758 -19.156 1 89.25 165 ASN A O 1
ATOM 1321 N N . GLU A 1 166 ? -13.203 -14.625 -19.016 1 90.56 166 GLU A N 1
ATOM 1322 C CA . GLU A 1 166 ? -12.461 -14.352 -20.234 1 90.56 166 GLU A CA 1
ATOM 1323 C C . GLU A 1 166 ? -13.234 -14.82 -21.469 1 90.56 166 GLU A C 1
ATOM 1325 O O . GLU A 1 166 ? -12.812 -14.586 -22.609 1 90.56 166 GLU A O 1
ATOM 1330 N N . GLU A 1 167 ? -14.359 -15.477 -21.281 1 91.25 167 GLU A N 1
ATOM 1331 C CA . GLU A 1 167 ? -15.203 -15.984 -22.375 1 91.25 167 GLU A CA 1
ATOM 1332 C C . GLU A 1 167 ? -16.375 -15.047 -22.641 1 91.25 167 GLU A C 1
ATOM 1334 O O . GLU A 1 167 ? -16.922 -14.438 -21.703 1 91.25 167 GLU A O 1
ATOM 1339 N N . ASN A 1 168 ? -16.656 -14.953 -23.906 1 91.12 168 ASN A N 1
ATOM 1340 C CA . ASN A 1 168 ? -17.922 -14.305 -24.25 1 91.12 168 ASN A CA 1
ATOM 1341 C C . ASN A 1 168 ? -19.062 -15.305 -24.328 1 91.12 168 ASN A C 1
ATOM 1343 O O . ASN A 1 168 ? -19.406 -15.781 -25.422 1 91.12 168 ASN A O 1
ATOM 1347 N N . LEU A 1 169 ? -19.75 -15.492 -23.234 1 89.5 169 LEU A N 1
ATOM 1348 C CA . LEU A 1 169 ? -20.75 -16.547 -23.125 1 89.5 169 LEU A CA 1
ATOM 1349 C C . LEU A 1 169 ? -22.031 -16.172 -23.844 1 89.5 169 LEU A C 1
ATOM 1351 O O . LEU A 1 169 ? -22.891 -17.031 -24.078 1 89.5 169 LEU A O 1
ATOM 1355 N N . TYR A 1 170 ? -22.156 -14.977 -24.203 1 88.75 170 TYR A N 1
ATOM 1356 C CA . TYR A 1 170 ? -23.359 -14.508 -24.891 1 88.75 170 TYR A CA 1
ATOM 1357 C C . TYR A 1 170 ? -23.25 -14.734 -26.391 1 88.75 170 TYR A C 1
ATOM 1359 O O . TYR A 1 170 ? -24.234 -14.625 -27.109 1 88.75 170 TYR A O 1
ATOM 1367 N N . ALA A 1 171 ? -22.125 -15.031 -26.859 1 90.44 171 ALA A N 1
ATOM 1368 C CA . ALA A 1 171 ? -21.875 -15.25 -28.281 1 90.44 171 ALA A CA 1
ATOM 1369 C C . ALA A 1 171 ? -21.938 -16.734 -28.641 1 90.44 171 ALA A C 1
ATOM 1371 O O . ALA A 1 171 ? -22.234 -17.562 -27.781 1 90.44 171 ALA A O 1
ATOM 1372 N N . ARG A 1 172 ? -21.812 -16.938 -29.969 1 92.69 172 ARG A N 1
ATOM 1373 C CA . ARG A 1 172 ? -21.672 -18.328 -30.406 1 92.69 172 ARG A CA 1
ATOM 1374 C C . ARG A 1 172 ? -20.391 -18.953 -29.891 1 92.69 172 ARG A C 1
ATOM 1376 O O . ARG A 1 172 ? -19.406 -18.25 -29.625 1 92.69 172 ARG A O 1
ATOM 1383 N N . LYS A 1 173 ? -20.484 -20.234 -29.797 1 91.5 173 LYS A N 1
ATOM 1384 C CA . LYS A 1 173 ? -19.344 -20.953 -29.266 1 91.5 173 LYS A CA 1
ATOM 1385 C C . LYS A 1 173 ? -18.062 -20.578 -30.016 1 91.5 173 LYS A C 1
ATOM 1387 O O . LYS A 1 173 ? -18.047 -20.531 -31.25 1 91.5 173 LYS A O 1
ATOM 1392 N N . SER A 1 174 ? -17.094 -20.203 -29.312 1 92.75 174 SER A N 1
ATOM 1393 C CA . SER A 1 174 ? -15.758 -19.844 -29.781 1 92.75 174 SER A CA 1
ATOM 1394 C C . SER A 1 174 ? -14.68 -20.562 -28.969 1 92.75 174 SER A C 1
ATOM 1396 O O . SER A 1 174 ? -14.977 -21.219 -27.969 1 92.75 174 SER A O 1
ATOM 1398 N N . PRO A 1 175 ? -13.445 -20.594 -29.469 1 95 175 PRO A N 1
ATOM 1399 C CA . PRO A 1 175 ? -12.383 -21.25 -28.703 1 95 175 PRO A CA 1
ATOM 1400 C C . PRO A 1 175 ? -12.336 -20.766 -27.25 1 95 175 PRO A C 1
ATOM 1402 O O . PRO A 1 175 ? -12.539 -19.578 -26.969 1 95 175 PRO A O 1
ATOM 1405 N N . GLU A 1 176 ? -12.203 -21.703 -26.359 1 96.56 176 GLU A N 1
ATOM 1406 C CA . GLU A 1 176 ? -12.172 -21.422 -24.938 1 96.56 176 GLU A CA 1
ATOM 1407 C C . GLU A 1 176 ? -10.742 -21.312 -24.422 1 96.56 176 GLU A C 1
ATOM 1409 O O . GLU A 1 176 ? -9.828 -21.938 -24.969 1 96.56 176 GLU A O 1
ATOM 1414 N N . LYS A 1 177 ? -10.57 -20.562 -23.438 1 96.44 177 LYS A N 1
ATOM 1415 C CA . LYS A 1 177 ? -9.227 -20.234 -22.969 1 96.44 177 LYS A CA 1
ATOM 1416 C C . LYS A 1 177 ? -8.891 -21.016 -21.688 1 96.44 177 LYS A C 1
ATOM 1418 O O . LYS A 1 177 ? -9.695 -21.078 -20.766 1 96.44 177 LYS A O 1
ATOM 1423 N N . PHE A 1 178 ? -7.699 -21.625 -21.688 1 97.31 178 PHE A N 1
ATOM 1424 C CA . PHE A 1 178 ? -7.172 -22.375 -20.562 1 97.31 178 PHE A CA 1
ATOM 1425 C C . PHE A 1 178 ? -5.688 -22.094 -20.359 1 97.31 178 PHE A C 1
ATOM 1427 O O . PHE A 1 178 ? -5.02 -21.594 -21.266 1 97.31 178 PHE A O 1
ATOM 1434 N N . LYS A 1 179 ? -5.23 -22.328 -19.188 1 97.69 179 LYS A N 1
ATOM 1435 C CA . LYS A 1 179 ? -3.801 -22.328 -18.891 1 97.69 179 LYS A CA 1
ATOM 1436 C C . LYS A 1 179 ? -3.385 -23.609 -18.188 1 97.69 179 LYS A C 1
ATOM 1438 O O . LYS A 1 179 ? -4.07 -24.078 -17.281 1 97.69 179 LYS A O 1
ATOM 1443 N N . ILE A 1 180 ? -2.318 -24.219 -18.656 1 98.38 180 ILE A N 1
ATOM 1444 C CA . ILE A 1 180 ? -1.771 -25.438 -18.062 1 98.38 180 ILE A CA 1
ATOM 1445 C C . ILE A 1 180 ? -0.326 -25.188 -17.641 1 98.38 180 ILE A C 1
ATOM 1447 O O . ILE A 1 180 ? 0.411 -24.453 -18.297 1 98.38 180 ILE A O 1
ATOM 1451 N N . PHE A 1 181 ? 0.008 -25.766 -16.469 1 98.44 181 PHE A N 1
ATOM 1452 C CA . PHE A 1 181 ? 1.392 -25.578 -16.047 1 98.44 181 PHE A CA 1
ATOM 1453 C C . PHE A 1 181 ? 1.986 -26.875 -15.531 1 98.44 181 PHE A C 1
ATOM 1455 O O . PHE A 1 181 ? 1.253 -27.781 -15.148 1 98.44 181 PHE A O 1
ATOM 1462 N N . ILE A 1 182 ? 3.209 -27 -15.688 1 98.31 182 ILE A N 1
ATOM 1463 C CA . ILE A 1 182 ? 4.055 -28 -15.031 1 98.31 182 ILE A CA 1
ATOM 1464 C C . ILE A 1 182 ? 5.277 -27.312 -14.43 1 98.31 182 ILE A C 1
ATOM 1466 O O . ILE A 1 182 ? 5.883 -26.438 -15.047 1 98.31 182 ILE A O 1
ATOM 1470 N N . GLY A 1 183 ? 5.559 -27.578 -13.195 1 97.56 183 GLY A N 1
ATOM 1471 C CA . GLY A 1 183 ? 6.688 -26.984 -12.5 1 97.56 183 GLY A CA 1
ATOM 1472 C C . GLY A 1 183 ? 6.938 -27.609 -11.133 1 97.56 183 GLY A C 1
ATOM 1473 O O . GLY A 1 183 ? 6.691 -28.797 -10.938 1 97.56 183 GLY A O 1
ATOM 1474 N N . TRP A 1 184 ? 7.539 -26.828 -10.32 1 97.38 184 TRP A N 1
ATOM 1475 C CA . TRP A 1 184 ? 7.918 -27.375 -9.016 1 97.38 184 TRP A CA 1
ATOM 1476 C C . TRP A 1 184 ? 7.188 -26.641 -7.895 1 97.38 184 TRP A C 1
ATOM 1478 O O . TRP A 1 184 ? 6.855 -25.469 -8.023 1 97.38 184 TRP A O 1
ATOM 1488 N N . ARG A 1 185 ? 6.957 -27.312 -6.852 1 97 185 ARG A N 1
ATOM 1489 C CA . ARG A 1 185 ? 6.266 -26.766 -5.684 1 97 185 ARG A CA 1
ATOM 1490 C C . ARG A 1 185 ? 7.055 -27.047 -4.406 1 97 185 ARG A C 1
ATOM 1492 O O . ARG A 1 185 ? 7.559 -28.156 -4.207 1 97 185 ARG A O 1
ATOM 1499 N N . VAL A 1 186 ? 7.172 -26 -3.59 1 97 186 VAL A N 1
ATOM 1500 C CA . VAL A 1 186 ? 7.824 -26.188 -2.297 1 97 186 VAL A CA 1
ATOM 1501 C C . VAL A 1 186 ? 6.832 -26.766 -1.292 1 97 186 VAL A C 1
ATOM 1503 O O . VAL A 1 186 ? 5.73 -26.234 -1.117 1 97 186 VAL A O 1
ATOM 1506 N N . LYS A 1 187 ? 7.211 -27.766 -0.602 1 94.88 187 LYS A N 1
ATOM 1507 C CA . LYS A 1 187 ? 6.305 -28.531 0.244 1 94.88 187 LYS A CA 1
ATOM 1508 C C . LYS A 1 187 ? 5.828 -27.703 1.437 1 94.88 187 LYS A C 1
ATOM 1510 O O . LYS A 1 187 ? 4.637 -27.672 1.745 1 94.88 187 LYS A O 1
ATOM 1515 N N . VAL A 1 188 ? 6.648 -26.984 2.105 1 94.81 188 VAL A N 1
ATOM 1516 C CA . VAL A 1 188 ? 6.371 -26.391 3.406 1 94.81 188 VAL A CA 1
ATOM 1517 C C . VAL A 1 188 ? 5.391 -25.234 3.242 1 94.81 188 VAL A C 1
ATOM 1519 O O . VAL A 1 188 ? 4.578 -24.969 4.133 1 94.81 188 VAL A O 1
ATOM 1522 N N . CYS A 1 189 ? 5.465 -24.547 2.061 1 95.06 189 CYS A N 1
ATOM 1523 C CA . CYS A 1 189 ? 4.664 -23.344 1.896 1 95.06 189 CYS A CA 1
ATOM 1524 C C . CYS A 1 189 ? 3.723 -23.469 0.706 1 95.06 189 CYS A C 1
ATOM 1526 O O . CYS A 1 189 ? 2.857 -22.609 0.499 1 95.06 189 CYS A O 1
ATOM 1528 N N . SER A 1 190 ? 3.92 -24.484 -0.14 1 96.06 190 SER A N 1
ATOM 1529 C CA . SER A 1 190 ? 3.135 -24.766 -1.338 1 96.06 190 SER A CA 1
ATOM 1530 C C . SER A 1 190 ? 3.377 -23.719 -2.418 1 96.06 190 SER A C 1
ATOM 1532 O O . SER A 1 190 ? 2.555 -23.547 -3.32 1 96.06 190 SER A O 1
ATOM 1534 N N . ASN A 1 191 ? 4.469 -22.969 -2.277 1 97.44 191 ASN A N 1
ATOM 1535 C CA . ASN A 1 191 ? 4.828 -22.047 -3.355 1 97.44 191 ASN A CA 1
ATOM 1536 C C . ASN A 1 191 ? 5.129 -22.797 -4.652 1 97.44 191 ASN A C 1
ATOM 1538 O O . ASN A 1 191 ? 5.871 -23.781 -4.645 1 97.44 191 ASN A O 1
ATOM 1542 N N . LEU A 1 192 ? 4.527 -22.344 -5.684 1 97.56 192 LEU A N 1
ATOM 1543 C CA . LEU A 1 192 ? 4.914 -22.844 -7 1 97.56 192 LEU A CA 1
ATOM 1544 C C . LEU A 1 192 ? 6.16 -22.125 -7.508 1 97.56 192 LEU A C 1
ATOM 1546 O O . LEU A 1 192 ? 6.438 -20.984 -7.094 1 97.56 192 LEU A O 1
ATOM 1550 N N . MET A 1 193 ? 6.891 -22.75 -8.305 1 98.12 193 MET A N 1
ATOM 1551 C CA . MET A 1 193 ? 8.031 -22.203 -9.039 1 98.12 193 MET A CA 1
ATOM 1552 C C . MET A 1 193 ? 7.949 -22.547 -10.523 1 98.12 193 MET A C 1
ATOM 1554 O O . MET A 1 193 ? 8.352 -23.641 -10.922 1 98.12 193 MET A O 1
ATOM 1558 N N . LEU A 1 194 ? 7.453 -21.656 -11.289 1 97.88 194 LEU A N 1
ATOM 1559 C CA . LEU A 1 194 ? 7.191 -21.891 -12.703 1 97.88 194 LEU A CA 1
ATOM 1560 C C . LEU A 1 194 ? 8.203 -21.156 -13.578 1 97.88 194 LEU A C 1
ATOM 1562 O O . LEU A 1 194 ? 8.562 -20.016 -13.289 1 97.88 194 LEU A O 1
ATOM 1566 N N . LEU A 1 195 ? 8.703 -21.828 -14.57 1 97.31 195 LEU A N 1
ATOM 1567 C CA . LEU A 1 195 ? 9.523 -21.234 -15.617 1 97.31 195 LEU A CA 1
ATOM 1568 C C . LEU A 1 195 ? 8.758 -21.141 -16.938 1 97.31 195 LEU A C 1
ATOM 1570 O O . LEU A 1 195 ? 7.641 -21.656 -17.031 1 97.31 195 LEU A O 1
ATOM 1574 N N . ASN A 1 196 ? 9.344 -20.547 -17.891 1 94.5 196 ASN A N 1
ATOM 1575 C CA . ASN A 1 196 ? 8.672 -20.297 -19.172 1 94.5 196 ASN A CA 1
ATOM 1576 C C . ASN A 1 196 ? 8.32 -21.609 -19.875 1 94.5 196 ASN A C 1
ATOM 1578 O O . ASN A 1 196 ? 7.277 -21.703 -20.531 1 94.5 196 ASN A O 1
ATOM 1582 N N . ASP A 1 197 ? 9.102 -22.594 -19.75 1 95.81 197 ASP A N 1
ATOM 1583 C CA . ASP A 1 197 ? 8.852 -23.844 -20.469 1 95.81 197 ASP A CA 1
ATOM 1584 C C . ASP A 1 197 ? 7.809 -24.688 -19.734 1 95.81 197 ASP A C 1
ATOM 1586 O O . ASP A 1 197 ? 7.398 -25.75 -20.234 1 95.81 197 ASP A O 1
ATOM 1590 N N . GLY A 1 198 ? 7.363 -24.25 -18.562 1 97 198 GLY A N 1
ATOM 1591 C CA . GLY A 1 198 ? 6.387 -25.016 -17.812 1 97 198 GLY A CA 1
ATOM 1592 C C . GLY A 1 198 ? 4.996 -24.406 -17.859 1 97 198 GLY A C 1
ATOM 1593 O O . GLY A 1 198 ? 4.105 -24.828 -17.109 1 97 198 GLY A O 1
ATOM 1594 N N . LEU A 1 199 ? 4.891 -23.391 -18.625 1 96.5 199 LEU A N 1
ATOM 1595 C CA . LEU A 1 199 ? 3.613 -22.688 -18.703 1 96.5 199 LEU A CA 1
ATOM 1596 C C . LEU A 1 199 ? 3.162 -22.562 -20.156 1 96.5 199 LEU A C 1
ATOM 1598 O O . LEU A 1 199 ? 3.941 -22.156 -21.031 1 96.5 199 LEU A O 1
ATOM 1602 N N . THR A 1 200 ? 1.941 -22.953 -20.516 1 92.38 200 THR A N 1
ATOM 1603 C CA . THR A 1 200 ? 1.438 -22.859 -21.891 1 92.38 200 THR A CA 1
ATOM 1604 C C . THR A 1 200 ? 1.073 -21.406 -22.219 1 92.38 200 THR A C 1
ATOM 1606 O O . THR A 1 200 ? 0.995 -21.047 -23.406 1 92.38 200 THR A O 1
ATOM 1609 N N . GLY A 1 201 ? 0.948 -20.547 -21.328 1 86.56 201 GLY A N 1
ATOM 1610 C CA . GLY A 1 201 ? 0.286 -19.281 -21.578 1 86.56 201 GLY A CA 1
ATOM 1611 C C . GLY A 1 201 ? -1.198 -19.422 -21.859 1 86.56 201 GLY A C 1
ATOM 1612 O O . GLY A 1 201 ? -1.851 -20.312 -21.328 1 86.56 201 GLY A O 1
ATOM 1613 N N . ARG A 1 202 ? -1.665 -18.531 -22.719 1 90.56 202 ARG A N 1
ATOM 1614 C CA . ARG A 1 202 ? -3.078 -18.578 -23.078 1 90.56 202 ARG A CA 1
ATOM 1615 C C . ARG A 1 202 ? -3.338 -19.641 -24.141 1 90.56 202 ARG A C 1
ATOM 1617 O O . ARG A 1 202 ? -3.012 -19.438 -25.312 1 90.56 202 ARG A O 1
ATOM 1624 N N . LEU A 1 203 ? -3.936 -20.797 -23.703 1 95 203 LEU A N 1
ATOM 1625 C CA . LEU A 1 203 ? -4.309 -21.891 -24.594 1 95 203 LEU A CA 1
ATOM 1626 C C . LEU A 1 203 ? -5.746 -21.734 -25.078 1 95 203 LEU A C 1
ATOM 1628 O O . LEU A 1 203 ? -6.668 -21.625 -24.266 1 95 203 LEU A O 1
ATOM 1632 N N . GLU A 1 204 ? -5.949 -21.672 -26.375 1 96.25 204 GLU A N 1
ATOM 1633 C CA . GLU A 1 204 ? -7.281 -21.609 -26.969 1 96.25 204 GLU A CA 1
ATOM 1634 C C . GLU A 1 204 ? -7.66 -22.953 -27.609 1 96.25 204 GLU A C 1
ATOM 1636 O O . GLU A 1 204 ? -6.961 -23.438 -28.5 1 96.25 204 GLU A O 1
ATOM 1641 N N . VAL A 1 205 ? -8.797 -23.484 -27.094 1 96.12 205 VAL A N 1
ATOM 1642 C CA . VAL A 1 205 ? -9.148 -24.828 -27.562 1 96.12 205 VAL A CA 1
ATOM 1643 C C . VAL A 1 205 ? -10.625 -24.875 -27.953 1 96.12 205 VAL A C 1
ATOM 1645 O O . VAL A 1 205 ? -11.422 -24.078 -27.469 1 96.12 205 VAL A O 1
ATOM 1648 N N . MET A 1 206 ? -10.961 -25.844 -28.797 1 92.62 206 MET A N 1
ATOM 1649 C CA . MET A 1 206 ? -12.344 -26.031 -29.234 1 92.62 206 MET A CA 1
ATOM 1650 C C . MET A 1 206 ? -12.969 -27.234 -28.547 1 92.62 206 MET A C 1
ATOM 1652 O O . MET A 1 206 ? -14.188 -27.328 -28.438 1 92.62 206 MET A O 1
ATOM 1656 N N . SER A 1 207 ? -12.117 -28.141 -28.125 1 94 207 SER A N 1
ATOM 1657 C CA . SER A 1 207 ? -12.594 -29.375 -27.5 1 94 207 SER A CA 1
ATOM 1658 C C . SER A 1 207 ? -11.664 -29.812 -26.375 1 94 207 SER A C 1
ATOM 1660 O O . SER A 1 207 ? -10.539 -29.312 -26.25 1 94 207 SER A O 1
ATOM 1662 N N . ASP A 1 208 ? -12.141 -30.672 -25.531 1 94.38 208 ASP A N 1
ATOM 1663 C CA . ASP A 1 208 ? -11.32 -31.125 -24.422 1 94.38 208 ASP A CA 1
ATOM 1664 C C . ASP A 1 208 ? -10.18 -32.031 -24.922 1 94.38 208 ASP A C 1
ATOM 1666 O O . ASP A 1 208 ? -9.195 -32.219 -24.203 1 94.38 208 ASP A O 1
ATOM 1670 N N . ALA A 1 209 ? -10.312 -32.562 -26.156 1 96.31 209 ALA A N 1
ATOM 1671 C CA . ALA A 1 209 ? -9.211 -33.312 -26.75 1 96.31 209 ALA A CA 1
ATOM 1672 C C . ALA A 1 209 ? -7.992 -32.406 -26.953 1 96.31 209 ALA A C 1
ATOM 1674 O O . ALA A 1 209 ? -6.852 -32.844 -26.797 1 96.31 209 ALA A O 1
ATOM 1675 N N . ASP A 1 210 ? -8.25 -31.219 -27.281 1 96.81 210 ASP A N 1
ATOM 1676 C CA . ASP A 1 210 ? -7.18 -30.234 -27.453 1 96.81 210 ASP A CA 1
ATOM 1677 C C . ASP A 1 210 ? -6.438 -29.984 -26.156 1 96.81 210 ASP A C 1
ATOM 1679 O O . ASP A 1 210 ? -5.227 -29.75 -26.156 1 96.81 210 ASP A O 1
ATOM 1683 N N . ILE A 1 211 ? -7.125 -30.031 -25.078 1 97.81 211 ILE A N 1
ATOM 1684 C CA . ILE A 1 211 ? -6.539 -29.844 -23.75 1 97.81 211 ILE A CA 1
ATOM 1685 C C . ILE A 1 211 ? -5.555 -30.969 -23.469 1 97.81 211 ILE A C 1
ATOM 1687 O O . ILE A 1 211 ? -4.418 -30.734 -23.062 1 97.81 211 ILE A O 1
ATOM 1691 N N . TYR A 1 212 ? -6.02 -32.156 -23.766 1 97.94 212 TYR A N 1
ATOM 1692 C CA . TYR A 1 212 ? -5.195 -33.344 -23.562 1 97.94 212 TYR A CA 1
ATOM 1693 C C . TYR A 1 212 ? -3.914 -33.281 -24.375 1 97.94 212 TYR A C 1
ATOM 1695 O O . TYR A 1 212 ? -2.816 -33.469 -23.844 1 97.94 212 TYR A O 1
ATOM 1703 N N . SER A 1 213 ? -4.043 -33 -25.609 1 97.75 213 SER A N 1
ATOM 1704 C CA . SER A 1 213 ? -2.896 -32.938 -26.516 1 97.75 213 SER A CA 1
ATOM 1705 C C . SER A 1 213 ? -1.934 -31.828 -26.109 1 97.75 213 SER A C 1
ATOM 1707 O O . SER A 1 213 ? -0.714 -32 -26.172 1 97.75 213 SER A O 1
ATOM 1709 N N . SER A 1 214 ? -2.471 -30.703 -25.734 1 97.62 214 SER A N 1
ATOM 1710 C CA . SER A 1 214 ? -1.647 -29.578 -25.312 1 97.62 214 SER A CA 1
ATOM 1711 C C . SER A 1 214 ? -0.878 -29.891 -24.031 1 97.62 214 SER A C 1
ATOM 1713 O O . SER A 1 214 ? 0.274 -29.484 -23.875 1 97.62 214 SER A O 1
ATOM 1715 N N . ALA A 1 215 ? -1.522 -30.578 -23.141 1 98.19 215 ALA A N 1
ATOM 1716 C CA . ALA A 1 215 ? -0.852 -31 -21.922 1 98.19 215 ALA A CA 1
ATOM 1717 C C . ALA A 1 215 ? 0.329 -31.922 -22.234 1 98.19 215 ALA A C 1
ATOM 1719 O O . ALA A 1 215 ? 1.428 -31.719 -21.703 1 98.19 215 ALA A O 1
ATOM 1720 N N . LEU A 1 216 ? 0.101 -32.875 -23.125 1 97.94 216 LEU A N 1
ATOM 1721 C CA . LEU A 1 216 ? 1.164 -33.781 -23.484 1 97.94 216 LEU A CA 1
ATOM 1722 C C . LEU A 1 216 ? 2.342 -33.062 -24.109 1 97.94 216 LEU A C 1
ATOM 1724 O O . LEU A 1 216 ? 3.5 -33.344 -23.812 1 97.94 216 LEU A O 1
ATOM 1728 N N . GLN A 1 217 ? 2.014 -32.125 -24.922 1 97.62 217 GLN A N 1
ATOM 1729 C CA . GLN A 1 217 ? 3.062 -31.344 -25.562 1 97.62 217 GLN A CA 1
ATOM 1730 C C . GLN A 1 217 ? 3.859 -30.562 -24.516 1 97.62 217 GLN A C 1
ATOM 1732 O O . GLN A 1 217 ? 5.086 -30.484 -24.594 1 97.62 217 GLN A O 1
ATOM 1737 N N . LEU A 1 218 ? 3.193 -29.969 -23.578 1 98.12 218 LEU A N 1
ATOM 1738 C CA . LEU A 1 218 ? 3.846 -29.234 -22.5 1 98.12 218 LEU A CA 1
ATOM 1739 C C . LEU A 1 218 ? 4.793 -30.141 -21.719 1 98.12 218 LEU A C 1
ATOM 1741 O O . LEU A 1 218 ? 5.926 -29.75 -21.422 1 98.12 218 LEU A O 1
ATOM 1745 N N . PHE A 1 219 ? 4.344 -31.359 -21.422 1 97.62 219 PHE A N 1
ATOM 1746 C CA . PHE A 1 219 ? 5.148 -32.312 -20.656 1 97.62 219 PHE A CA 1
ATOM 1747 C C . PHE A 1 219 ? 6.395 -32.719 -21.438 1 97.62 219 PHE A C 1
ATOM 1749 O O . PHE A 1 219 ? 7.473 -32.844 -20.859 1 97.62 219 PHE A O 1
ATOM 1756 N N . GLN A 1 220 ? 6.223 -32.812 -22.688 1 96.62 220 GLN A N 1
ATOM 1757 C CA . GLN A 1 220 ? 7.324 -33.219 -23.562 1 96.62 220 GLN A CA 1
ATOM 1758 C C . GLN A 1 220 ? 8.367 -32.094 -23.656 1 96.62 220 GLN A C 1
ATOM 1760 O O . GLN A 1 220 ? 9.57 -32.375 -23.688 1 96.62 220 GLN A O 1
ATOM 1765 N N . ASP A 1 221 ? 7.906 -30.891 -23.719 1 96 221 ASP A N 1
ATOM 1766 C CA . ASP A 1 221 ? 8.789 -29.734 -23.875 1 96 221 ASP A CA 1
ATOM 1767 C C . ASP A 1 221 ? 9.453 -29.344 -22.562 1 96 221 ASP A C 1
ATOM 1769 O O . ASP A 1 221 ? 10.461 -28.641 -22.547 1 96 221 ASP A O 1
ATOM 1773 N N . PHE A 1 222 ? 8.898 -29.75 -21.484 1 96.38 222 PHE A N 1
ATOM 1774 C CA . PHE A 1 222 ? 9.367 -29.406 -20.141 1 96.38 222 PHE A CA 1
ATOM 1775 C C . PHE A 1 222 ? 10.688 -30.094 -19.828 1 96.38 222 PHE A C 1
ATOM 1777 O O . PHE A 1 222 ? 10.82 -31.297 -20.047 1 96.38 222 PHE A O 1
ATOM 1784 N N . ASN A 1 223 ? 11.711 -29.328 -19.391 1 94.62 223 ASN A N 1
ATOM 1785 C CA . ASN A 1 223 ? 13.008 -29.875 -19.016 1 94.62 223 ASN A CA 1
ATOM 1786 C C . ASN A 1 223 ? 13.227 -29.812 -17.5 1 94.62 223 ASN A C 1
ATOM 1788 O O . ASN A 1 223 ? 13.758 -28.828 -16.984 1 94.62 223 ASN A O 1
ATOM 1792 N N . PRO A 1 224 ? 12.867 -30.859 -16.812 1 92.88 224 PRO A N 1
ATOM 1793 C CA . PRO A 1 224 ? 12.914 -30.844 -15.344 1 92.88 224 PRO A CA 1
ATOM 1794 C C . PRO A 1 224 ? 14.328 -30.625 -14.805 1 92.88 224 PRO A C 1
ATOM 1796 O O . PRO A 1 224 ? 14.508 -29.906 -13.812 1 92.88 224 PRO A O 1
ATOM 1799 N N . GLU A 1 225 ? 15.367 -31.188 -15.438 1 92 225 GLU A N 1
ATOM 1800 C CA . GLU A 1 225 ? 16.734 -31.078 -14.938 1 92 225 GLU A CA 1
ATOM 1801 C C . GLU A 1 225 ? 17.266 -29.656 -15.047 1 92 225 GLU A C 1
ATOM 1803 O O . GLU A 1 225 ? 17.891 -29.141 -14.117 1 92 225 GLU A O 1
ATOM 1808 N N . GLN A 1 226 ? 16.984 -29.094 -16.141 1 94 226 GLN A N 1
ATOM 1809 C CA . GLN A 1 226 ? 17.406 -27.719 -16.344 1 94 226 GLN A CA 1
ATOM 1810 C C . GLN A 1 226 ? 16.719 -26.781 -15.352 1 94 226 GLN A C 1
ATOM 1812 O O . GLN A 1 226 ? 17.344 -25.875 -14.797 1 94 226 GLN A O 1
ATOM 1817 N N . ASN A 1 227 ? 15.461 -26.953 -15.141 1 94.5 227 ASN A N 1
ATOM 1818 C CA . ASN A 1 227 ? 14.703 -26.172 -14.172 1 94.5 227 ASN A CA 1
ATOM 1819 C C . ASN A 1 227 ? 15.305 -26.281 -12.773 1 94.5 227 ASN A C 1
ATOM 1821 O O . ASN A 1 227 ? 15.539 -25.266 -12.109 1 94.5 227 ASN A O 1
ATOM 1825 N N . LEU A 1 228 ? 15.57 -27.484 -12.422 1 94.25 228 LEU A N 1
ATOM 1826 C CA . LEU A 1 228 ? 16.062 -27.75 -11.078 1 94.25 228 LEU A CA 1
ATOM 1827 C C . LEU A 1 228 ? 17.422 -27.078 -10.859 1 94.25 228 LEU A C 1
ATOM 1829 O O . LEU A 1 228 ? 17.672 -26.516 -9.789 1 94.25 228 LEU A O 1
ATOM 1833 N N . ARG A 1 229 ? 18.25 -27.156 -11.82 1 95.44 229 ARG A N 1
ATOM 1834 C CA . ARG A 1 229 ? 19.562 -26.531 -11.719 1 95.44 229 ARG A CA 1
ATOM 1835 C C . ARG A 1 229 ? 19.453 -25.016 -11.562 1 95.44 229 ARG A C 1
ATOM 1837 O O . ARG A 1 229 ? 20.125 -24.422 -10.711 1 95.44 229 ARG A O 1
ATOM 1844 N N . LEU A 1 230 ? 18.594 -24.438 -12.352 1 96.19 230 LEU A N 1
ATOM 1845 C CA . LEU A 1 230 ? 18.391 -22.984 -12.312 1 96.19 230 LEU A CA 1
ATOM 1846 C C . LEU A 1 230 ? 17.844 -22.547 -10.953 1 96.19 230 LEU A C 1
ATOM 1848 O O . LEU A 1 230 ? 18.344 -21.594 -10.359 1 96.19 230 LEU A O 1
ATOM 1852 N N . LEU A 1 231 ? 16.875 -23.25 -10.469 1 98 231 LEU A N 1
ATOM 1853 C CA . LEU A 1 231 ? 16.219 -22.906 -9.219 1 98 231 LEU A CA 1
ATOM 1854 C C . LEU A 1 231 ? 17.156 -23.125 -8.031 1 98 231 LEU A C 1
ATOM 1856 O O . LEU A 1 231 ? 17.203 -22.297 -7.121 1 98 231 LEU A O 1
ATOM 1860 N N . GLU A 1 232 ? 17.844 -24.234 -8.055 1 97.62 232 GLU A N 1
ATOM 1861 C CA . GLU A 1 232 ? 18.781 -24.531 -6.973 1 97.62 232 GLU A CA 1
ATOM 1862 C C . GLU A 1 232 ? 19.891 -23.484 -6.898 1 97.62 232 GLU A C 1
ATOM 1864 O O . GLU A 1 232 ? 20.328 -23.125 -5.809 1 97.62 232 GLU A O 1
ATOM 1869 N N . ASN A 1 233 ? 20.328 -23.062 -8.023 1 98.19 233 ASN A N 1
ATOM 1870 C CA . ASN A 1 233 ? 21.406 -22.094 -8.117 1 98.19 233 ASN A CA 1
ATOM 1871 C C . ASN A 1 233 ? 21.062 -20.781 -7.434 1 98.19 233 ASN A C 1
ATOM 1873 O O . ASN A 1 233 ? 21.938 -20.031 -6.996 1 98.19 233 ASN A O 1
ATOM 1877 N N . LEU A 1 234 ? 19.781 -20.453 -7.285 1 98.56 234 LEU A N 1
ATOM 1878 C CA . LEU A 1 234 ? 19.328 -19.203 -6.668 1 98.56 234 LEU A CA 1
ATOM 1879 C C . LEU A 1 234 ? 19.766 -19.141 -5.207 1 98.56 234 LEU A C 1
ATOM 1881 O O . LEU A 1 234 ? 19.906 -18.047 -4.648 1 98.56 234 LEU A O 1
ATOM 1885 N N . GLY A 1 235 ? 19.969 -20.281 -4.645 1 98.25 235 GLY A N 1
ATOM 1886 C CA . GLY A 1 235 ? 20.375 -20.344 -3.25 1 98.25 235 GLY A CA 1
ATOM 1887 C C . GLY A 1 235 ? 21.828 -19.969 -3.041 1 98.25 235 GLY A C 1
ATOM 1888 O O . GLY A 1 235 ? 22.266 -19.75 -1.908 1 98.25 235 GLY A O 1
ATOM 1889 N N . ARG A 1 236 ? 22.578 -19.734 -4.082 1 97.88 236 ARG A N 1
ATOM 1890 C CA . ARG A 1 236 ? 24.016 -19.547 -3.994 1 97.88 236 ARG A CA 1
ATOM 1891 C C . ARG A 1 236 ? 24.359 -18.062 -3.955 1 97.88 236 ARG A C 1
ATOM 1893 O O . ARG A 1 236 ? 25.531 -17.688 -3.811 1 97.88 236 ARG A O 1
ATOM 1900 N N . THR A 1 237 ? 23.391 -17.25 -4.133 1 98.31 237 THR A N 1
ATOM 1901 C CA . THR A 1 237 ? 23.656 -15.812 -4.16 1 98.31 237 THR A CA 1
ATOM 1902 C C . THR A 1 237 ? 22.875 -15.109 -3.043 1 98.31 237 THR A C 1
ATOM 1904 O O . THR A 1 237 ? 21.656 -15.203 -2.973 1 98.31 237 THR A O 1
ATOM 1907 N N . ASN A 1 238 ? 23.641 -14.367 -2.254 1 98.12 238 ASN A N 1
ATOM 1908 C CA . ASN A 1 238 ? 23.062 -13.648 -1.128 1 98.12 238 ASN A CA 1
ATOM 1909 C C . ASN A 1 238 ? 22.531 -12.281 -1.551 1 98.12 238 ASN A C 1
ATOM 1911 O O . ASN A 1 238 ? 23.031 -11.68 -2.504 1 98.12 238 ASN A O 1
ATOM 1915 N N . ILE A 1 239 ? 21.5 -11.836 -0.885 1 98.12 239 ILE A N 1
ATOM 1916 C CA . ILE A 1 239 ? 20.938 -10.492 -0.976 1 98.12 239 ILE A CA 1
ATOM 1917 C C . ILE A 1 239 ? 21 -9.812 0.39 1 98.12 239 ILE A C 1
ATOM 1919 O O . ILE A 1 239 ? 20.391 -10.273 1.351 1 98.12 239 ILE A O 1
ATOM 1923 N N . SER A 1 240 ? 21.766 -8.75 0.493 1 97.44 240 SER A N 1
ATOM 1924 C CA . SER A 1 240 ? 21.828 -8.008 1.75 1 97.44 240 SER A CA 1
ATOM 1925 C C . SER A 1 240 ? 20.516 -7.289 2.035 1 97.44 240 SER A C 1
ATOM 1927 O O . SER A 1 240 ? 19.688 -7.141 1.145 1 97.44 240 SER A O 1
ATOM 1929 N N . GLN A 1 241 ? 20.359 -6.895 3.299 1 97.19 241 GLN A N 1
ATOM 1930 C CA . GLN A 1 241 ? 19.172 -6.117 3.637 1 97.19 241 GLN A CA 1
ATOM 1931 C C . GLN A 1 241 ? 19.109 -4.828 2.824 1 97.19 241 GLN A C 1
ATOM 1933 O O . GLN A 1 241 ? 18.031 -4.402 2.404 1 97.19 241 GLN A O 1
ATOM 1938 N N . GLU A 1 242 ? 20.25 -4.199 2.598 1 97.5 242 GLU A N 1
ATOM 1939 C CA . GLU A 1 242 ? 20.344 -2.984 1.79 1 97.5 242 GLU A CA 1
ATOM 1940 C C . GLU A 1 242 ? 19.859 -3.232 0.366 1 97.5 242 GLU A C 1
ATOM 1942 O O . GLU A 1 242 ? 19.062 -2.455 -0.169 1 97.5 242 GLU A O 1
ATOM 1947 N N . GLN A 1 243 ? 20.328 -4.293 -0.165 1 98.19 243 GLN A N 1
ATOM 1948 C CA . GLN A 1 243 ? 19.922 -4.652 -1.521 1 98.19 243 GLN A CA 1
ATOM 1949 C C . GLN A 1 243 ? 18.438 -4.973 -1.59 1 98.19 243 GLN A C 1
ATOM 1951 O O . GLN A 1 243 ? 17.75 -4.582 -2.539 1 98.19 243 GLN A O 1
ATOM 1956 N N . PHE A 1 244 ? 17.984 -5.727 -0.553 1 98.56 244 PHE A N 1
ATOM 1957 C CA . PHE A 1 244 ? 16.562 -6.055 -0.503 1 98.56 244 PHE A CA 1
ATOM 1958 C C . PHE A 1 244 ? 15.719 -4.785 -0.48 1 98.56 244 PHE A C 1
ATOM 1960 O O . PHE A 1 244 ? 14.75 -4.66 -1.237 1 98.56 244 PHE A O 1
ATOM 1967 N N . CYS A 1 245 ? 16.094 -3.834 0.346 1 98.44 245 CYS A N 1
ATOM 1968 C CA . CYS A 1 245 ? 15.359 -2.584 0.454 1 98.44 245 CYS A CA 1
ATOM 1969 C C . CYS A 1 245 ? 15.445 -1.784 -0.84 1 98.44 245 CYS A C 1
ATOM 1971 O O . CYS A 1 245 ? 14.477 -1.122 -1.231 1 98.44 245 CYS A O 1
ATOM 1973 N N . GLN A 1 246 ? 16.594 -1.81 -1.498 1 98.69 246 GLN A N 1
ATOM 1974 C CA . GLN A 1 246 ? 16.734 -1.162 -2.799 1 98.69 246 GLN A CA 1
ATOM 1975 C C . GLN A 1 246 ? 15.766 -1.766 -3.816 1 98.69 246 GLN A C 1
ATOM 1977 O O . GLN A 1 246 ? 15.117 -1.039 -4.574 1 98.69 246 GLN A O 1
ATOM 1982 N N . ILE A 1 247 ? 15.68 -3.072 -3.764 1 98.81 247 ILE A N 1
ATOM 1983 C CA . ILE A 1 247 ? 14.773 -3.775 -4.66 1 98.81 247 ILE A CA 1
ATOM 1984 C C . ILE A 1 247 ? 13.336 -3.334 -4.391 1 98.81 247 ILE A C 1
ATOM 1986 O O . ILE A 1 247 ? 12.594 -3.008 -5.316 1 98.81 247 ILE A O 1
ATOM 1990 N N . ILE A 1 248 ? 12.992 -3.289 -3.107 1 98.62 248 ILE A N 1
ATOM 1991 C CA . ILE A 1 248 ? 11.633 -2.904 -2.723 1 98.62 248 ILE A CA 1
ATOM 1992 C C . ILE A 1 248 ? 11.359 -1.474 -3.182 1 98.62 248 ILE A C 1
ATOM 1994 O O . ILE A 1 248 ? 10.297 -1.192 -3.752 1 98.62 248 ILE A O 1
ATOM 1998 N N . GLY A 1 249 ? 12.266 -0.541 -2.953 1 98.5 249 GLY A N 1
ATOM 1999 C CA . GLY A 1 249 ? 12.094 0.836 -3.389 1 98.5 249 GLY A CA 1
ATOM 2000 C C . GLY A 1 249 ? 11.938 0.971 -4.891 1 98.5 249 GLY A C 1
ATOM 2001 O O . GLY A 1 249 ? 11.094 1.733 -5.363 1 98.5 249 GLY A O 1
ATOM 2002 N N . ARG A 1 250 ? 12.688 0.229 -5.637 1 98.62 250 ARG A N 1
ATOM 2003 C CA . ARG A 1 250 ? 12.633 0.261 -7.094 1 98.62 250 ARG A CA 1
ATOM 2004 C C . ARG A 1 250 ? 11.336 -0.366 -7.602 1 98.62 250 ARG A C 1
ATOM 2006 O O . ARG A 1 250 ? 10.758 0.102 -8.586 1 98.62 250 ARG A O 1
ATOM 2013 N N . LEU A 1 251 ? 10.945 -1.419 -6.898 1 98.44 251 LEU A N 1
ATOM 2014 C CA . LEU A 1 251 ? 9.672 -2.016 -7.277 1 98.44 251 LEU A CA 1
ATOM 2015 C C . LEU A 1 251 ? 8.523 -1.03 -7.062 1 98.44 251 LEU A C 1
ATOM 2017 O O . LEU A 1 251 ? 7.594 -0.972 -7.871 1 98.44 251 LEU A O 1
ATOM 2021 N N . LYS A 1 252 ? 8.578 -0.283 -5.996 1 97.88 252 LYS A N 1
ATOM 2022 C CA . LYS A 1 252 ? 7.562 0.733 -5.746 1 97.88 252 LYS A CA 1
ATOM 2023 C C . LYS A 1 252 ? 7.617 1.837 -6.797 1 97.88 252 LYS A C 1
ATOM 2025 O O . LYS A 1 252 ? 6.582 2.273 -7.305 1 97.88 252 LYS A O 1
ATOM 2030 N N . LEU A 1 253 ? 8.805 2.303 -7.078 1 97.69 253 LEU A N 1
ATOM 2031 C CA . LEU A 1 253 ? 8.969 3.314 -8.117 1 97.69 253 LEU A CA 1
ATOM 2032 C C . LEU A 1 253 ? 8.477 2.793 -9.461 1 97.69 253 LEU A C 1
ATOM 2034 O O . LEU A 1 253 ? 7.855 3.531 -10.227 1 97.69 253 LEU A O 1
ATOM 2038 N N . TYR A 1 254 ? 8.781 1.489 -9.773 1 97.69 254 TYR A N 1
ATOM 2039 C CA . TYR A 1 254 ? 8.391 0.829 -11.016 1 97.69 254 TYR A CA 1
ATOM 2040 C C . TYR A 1 254 ? 6.906 1.035 -11.297 1 97.69 254 TYR A C 1
ATOM 2042 O O . TYR A 1 254 ? 6.516 1.303 -12.43 1 97.69 254 TYR A O 1
ATOM 2050 N N . GLN A 1 255 ? 6.137 0.973 -10.281 1 95 255 GLN A N 1
ATOM 2051 C CA . GLN A 1 255 ? 4.688 1.066 -10.422 1 95 255 GLN A CA 1
ATOM 2052 C C . GLN A 1 255 ? 4.258 2.486 -10.781 1 95 255 GLN A C 1
ATOM 2054 O O . GLN A 1 255 ? 3.158 2.697 -11.289 1 95 255 GLN A O 1
ATOM 2059 N N . ALA A 1 256 ? 5.09 3.441 -10.5 1 94.94 256 ALA A N 1
ATOM 2060 C CA . ALA A 1 256 ? 4.746 4.844 -10.727 1 94.94 256 ALA A CA 1
ATOM 2061 C C . ALA A 1 256 ? 5.301 5.332 -12.062 1 94.94 256 ALA A C 1
ATOM 2063 O O . ALA A 1 256 ? 4.949 6.418 -12.523 1 94.94 256 ALA A O 1
ATOM 2064 N N . LEU A 1 257 ? 6.125 4.59 -12.711 1 96.19 257 LEU A N 1
ATOM 2065 C CA . LEU A 1 257 ? 6.812 5.023 -13.922 1 96.19 257 LEU A CA 1
ATOM 2066 C C . LEU A 1 257 ? 5.848 5.086 -15.102 1 96.19 257 LEU A C 1
ATOM 2068 O O . LEU A 1 257 ? 4.941 4.258 -15.219 1 96.19 257 LEU A O 1
ATOM 2072 N N . PRO A 1 258 ? 6.055 6.031 -15.969 1 93.38 258 PRO A N 1
ATOM 2073 C CA . PRO A 1 258 ? 5.277 6.047 -17.219 1 93.38 258 PRO A CA 1
ATOM 2074 C C . PRO A 1 258 ? 5.609 4.875 -18.125 1 93.38 258 PRO A C 1
ATOM 2076 O O . PRO A 1 258 ? 6.688 4.285 -18.016 1 93.38 258 PRO A O 1
ATOM 2079 N N . ALA A 1 259 ? 4.785 4.605 -19.062 1 93.44 259 ALA A N 1
ATOM 2080 C CA . ALA A 1 259 ? 4.898 3.459 -19.953 1 93.44 259 ALA A CA 1
ATOM 2081 C C . ALA A 1 259 ? 6.188 3.52 -20.766 1 93.44 259 ALA A C 1
ATOM 2083 O O . ALA A 1 259 ? 6.82 2.49 -21.016 1 93.44 259 ALA A O 1
ATOM 2084 N N . SER A 1 260 ? 6.617 4.707 -21.172 1 92.88 260 SER A N 1
ATOM 2085 C CA . SER A 1 260 ? 7.809 4.879 -21.984 1 92.88 260 SER A CA 1
ATOM 2086 C C . SER A 1 260 ? 9.062 4.41 -21.25 1 92.88 260 SER A C 1
ATOM 2088 O O . SER A 1 260 ? 9.969 3.838 -21.859 1 92.88 260 SER A O 1
ATOM 2090 N N . GLN A 1 261 ? 9.039 4.602 -19.953 1 92.38 261 GLN A N 1
ATOM 2091 C CA . GLN A 1 261 ? 10.195 4.188 -19.156 1 92.38 261 GLN A CA 1
ATOM 2092 C C . GLN A 1 261 ? 10.125 2.705 -18.812 1 92.38 261 GLN A C 1
ATOM 2094 O O . GLN A 1 261 ? 11.156 2.031 -18.734 1 92.38 261 GLN A O 1
ATOM 2099 N N . LEU A 1 262 ? 8.938 2.193 -18.703 1 95.38 262 LEU A N 1
ATOM 2100 C CA . LEU A 1 262 ? 8.75 0.792 -18.344 1 95.38 262 LEU A CA 1
ATOM 2101 C C . LEU A 1 262 ? 9.219 -0.123 -19.469 1 95.38 262 LEU A C 1
ATOM 2103 O O . LEU A 1 262 ? 9.672 -1.242 -19.219 1 95.38 262 LEU A O 1
ATOM 2107 N N . LYS A 1 263 ? 9.18 0.319 -20.672 1 94.38 263 LYS A N 1
ATOM 2108 C CA . LYS A 1 263 ? 9.539 -0.475 -21.844 1 94.38 263 LYS A CA 1
ATOM 2109 C C . LYS A 1 263 ? 11.016 -0.846 -21.828 1 94.38 263 LYS A C 1
ATOM 2111 O O . LYS A 1 263 ? 11.422 -1.851 -22.422 1 94.38 263 LYS A O 1
ATOM 2116 N N . GLU A 1 264 ? 11.812 -0.078 -21.125 1 94 264 GLU A N 1
ATOM 2117 C CA . GLU A 1 264 ? 13.258 -0.283 -21.078 1 94 264 GLU A CA 1
ATOM 2118 C C . GLU A 1 264 ? 13.648 -1.2 -19.922 1 94 264 GLU A C 1
ATOM 2120 O O . GLU A 1 264 ? 14.82 -1.557 -19.781 1 94 264 GLU A O 1
ATOM 2125 N N . LEU A 1 265 ? 12.664 -1.579 -19.172 1 97.25 265 LEU A N 1
ATOM 2126 C CA . LEU A 1 265 ? 12.93 -2.365 -17.969 1 97.25 265 LEU A CA 1
ATOM 2127 C C . LEU A 1 265 ? 12.297 -3.75 -18.078 1 97.25 265 LEU A C 1
ATOM 2129 O O . LEU A 1 265 ? 11.336 -3.943 -18.828 1 97.25 265 LEU A O 1
ATOM 2133 N N . PRO A 1 266 ? 12.961 -4.723 -17.344 1 97.25 266 PRO A N 1
ATOM 2134 C CA . PRO A 1 266 ? 12.281 -6.02 -17.281 1 97.25 266 PRO A CA 1
ATOM 2135 C C . PRO A 1 266 ? 10.852 -5.918 -16.75 1 97.25 266 PRO A C 1
ATOM 2137 O O . PRO A 1 266 ? 10.586 -5.125 -15.844 1 97.25 266 PRO A O 1
ATOM 2140 N N . LYS A 1 267 ? 10.023 -6.73 -17.25 1 96.62 267 LYS A N 1
ATOM 2141 C CA . LYS A 1 267 ? 8.609 -6.691 -16.891 1 96.62 267 LYS A CA 1
ATOM 2142 C C . LYS A 1 267 ? 8.383 -7.207 -15.477 1 96.62 267 LYS A C 1
ATOM 2144 O O . LYS A 1 267 ? 8.898 -8.266 -15.109 1 96.62 267 LYS A O 1
ATOM 2149 N N . VAL A 1 268 ? 7.684 -6.438 -14.711 1 97.19 268 VAL A N 1
ATOM 2150 C CA . VAL A 1 268 ? 7.227 -6.855 -13.391 1 97.19 268 VAL A CA 1
ATOM 2151 C C . VAL A 1 268 ? 5.703 -6.805 -13.328 1 97.19 268 VAL A C 1
ATOM 2153 O O . VAL A 1 268 ? 5.102 -5.758 -13.586 1 97.19 268 VAL A O 1
ATOM 2156 N N . ILE A 1 269 ? 5.141 -7.934 -12.938 1 96 269 ILE A N 1
ATOM 2157 C CA . ILE A 1 269 ? 3.686 -8.047 -12.984 1 96 269 ILE A CA 1
ATOM 2158 C C . ILE A 1 269 ? 3.107 -7.906 -11.578 1 96 269 ILE A C 1
ATOM 2160 O O . ILE A 1 269 ? 1.935 -7.559 -11.414 1 96 269 ILE A O 1
ATOM 2164 N N . LEU A 1 270 ? 3.822 -8.102 -10.516 1 95.38 270 LEU A N 1
ATOM 2165 C CA . LEU A 1 270 ? 3.354 -7.984 -9.141 1 95.38 270 LEU A CA 1
ATOM 2166 C C . LEU A 1 270 ? 2.83 -6.582 -8.859 1 95.38 270 LEU A C 1
ATOM 2168 O O . LEU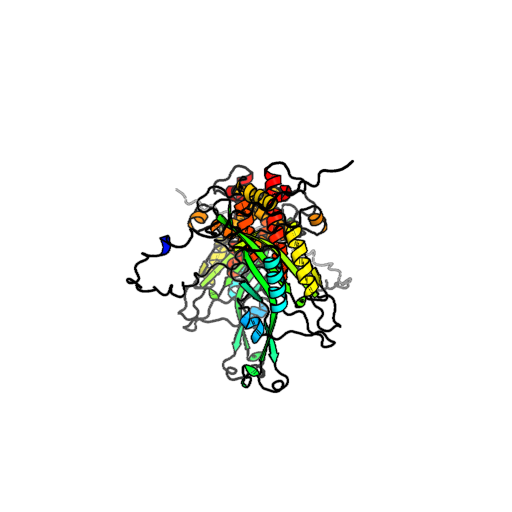 A 1 270 ? 3.41 -5.594 -9.32 1 95.38 270 LEU A O 1
ATOM 2172 N N . GLY A 1 271 ? 1.772 -6.547 -8.164 1 93.06 271 GLY A N 1
ATOM 2173 C CA . GLY A 1 271 ? 1.2 -5.262 -7.793 1 93.06 271 GLY A CA 1
ATOM 2174 C C . GLY A 1 271 ? 1.726 -4.742 -6.469 1 93.06 271 GLY A C 1
ATOM 2175 O O . GLY A 1 271 ? 2.547 -5.391 -5.82 1 93.06 271 GLY A O 1
ATOM 2176 N N . ASP A 1 272 ? 1.213 -3.646 -6.047 1 92.62 272 ASP A N 1
ATOM 2177 C CA . ASP A 1 272 ? 1.64 -2.953 -4.836 1 92.62 272 ASP A CA 1
ATOM 2178 C C . ASP A 1 272 ? 1.411 -3.816 -3.6 1 92.62 272 ASP A C 1
ATOM 2180 O O . ASP A 1 272 ? 2.285 -3.916 -2.734 1 92.62 272 ASP A O 1
ATOM 2184 N N . SER A 1 273 ? 0.289 -4.371 -3.564 1 92.88 273 SER A N 1
ATOM 2185 C CA . SER A 1 273 ? -0.049 -5.199 -2.41 1 92.88 273 SER A CA 1
ATOM 2186 C C . SER A 1 273 ? 0.894 -6.391 -2.289 1 92.88 273 SER A C 1
ATOM 2188 O O . SER A 1 273 ? 1.256 -6.793 -1.182 1 92.88 273 SER A O 1
ATOM 2190 N N . ASN A 1 274 ? 1.275 -6.926 -3.396 1 95.94 274 ASN A N 1
ATOM 2191 C CA . ASN A 1 274 ? 2.219 -8.039 -3.383 1 95.94 274 ASN A CA 1
ATOM 2192 C C . ASN A 1 274 ? 3.582 -7.609 -2.85 1 95.94 274 ASN A C 1
ATOM 2194 O O . ASN A 1 274 ? 4.195 -8.328 -2.051 1 95.94 274 ASN A O 1
ATOM 2198 N N . VAL A 1 275 ? 3.988 -6.473 -3.285 1 96.94 275 VAL A N 1
ATOM 2199 C CA . VAL A 1 275 ? 5.281 -5.961 -2.846 1 96.94 275 VAL A CA 1
ATOM 2200 C C . VAL A 1 275 ? 5.266 -5.734 -1.337 1 96.94 275 VAL A C 1
ATOM 2202 O O . VAL A 1 275 ? 6.223 -6.078 -0.639 1 96.94 275 VAL A O 1
ATOM 2205 N N . ASN A 1 276 ? 4.191 -5.18 -0.824 1 95.94 276 ASN A N 1
ATOM 2206 C CA . ASN A 1 276 ? 4.039 -4.996 0.615 1 95.94 276 ASN A CA 1
ATOM 2207 C C . ASN A 1 276 ? 4.094 -6.328 1.358 1 95.94 276 ASN A C 1
ATOM 2209 O O . ASN A 1 276 ? 4.746 -6.438 2.396 1 95.94 276 ASN A O 1
ATOM 2213 N N . ALA A 1 277 ? 3.395 -7.309 0.797 1 96.56 277 ALA A N 1
ATOM 2214 C CA . ALA A 1 277 ? 3.359 -8.633 1.423 1 96.56 277 ALA A CA 1
ATOM 2215 C C . ALA A 1 277 ? 4.75 -9.258 1.461 1 96.56 277 ALA A C 1
ATOM 2217 O O . ALA A 1 277 ? 5.145 -9.852 2.469 1 96.56 277 ALA A O 1
ATOM 2218 N N . ALA A 1 278 ? 5.465 -9.141 0.389 1 98.06 278 ALA A N 1
ATOM 2219 C CA . ALA A 1 278 ? 6.824 -9.664 0.339 1 98.06 278 ALA A CA 1
ATOM 2220 C C . ALA A 1 278 ? 7.723 -8.961 1.354 1 98.06 278 ALA A C 1
ATOM 2222 O O . ALA A 1 278 ? 8.57 -9.594 1.99 1 98.06 278 ALA A O 1
ATOM 2223 N N . THR A 1 279 ? 7.547 -7.664 1.475 1 98.06 279 THR A N 1
ATOM 2224 C CA . THR A 1 279 ? 8.328 -6.895 2.436 1 98.06 279 THR A CA 1
ATOM 2225 C C . THR A 1 279 ? 8.062 -7.375 3.859 1 98.06 279 THR A C 1
ATOM 2227 O O . THR A 1 279 ? 8.992 -7.586 4.633 1 98.06 279 THR A O 1
ATOM 2230 N N . LYS A 1 280 ? 6.844 -7.52 4.156 1 97.31 280 LYS A N 1
ATOM 2231 C CA . LYS A 1 280 ? 6.48 -8.062 5.465 1 97.31 280 LYS A CA 1
ATOM 2232 C C . LYS A 1 280 ? 7.066 -9.453 5.668 1 97.31 280 LYS A C 1
ATOM 2234 O O . LYS A 1 280 ? 7.535 -9.781 6.758 1 97.31 280 LYS A O 1
ATOM 2239 N N . GLY A 1 281 ? 7 -10.242 4.613 1 97.81 281 GLY A N 1
ATOM 2240 C CA . GLY A 1 281 ? 7.539 -11.594 4.664 1 97.81 281 GLY A CA 1
ATOM 2241 C C . GLY A 1 281 ? 9.031 -11.633 4.961 1 97.81 281 GLY A C 1
ATOM 2242 O O . GLY A 1 281 ? 9.523 -12.578 5.574 1 97.81 281 GLY A O 1
ATOM 2243 N N . TYR A 1 282 ? 9.711 -10.625 4.508 1 98.31 282 TYR A N 1
ATOM 2244 C CA . TYR A 1 282 ? 11.141 -10.531 4.754 1 98.31 282 TYR A CA 1
ATOM 2245 C C . TYR A 1 282 ? 11.445 -10.625 6.246 1 98.31 282 TYR A C 1
ATOM 2247 O O . TYR A 1 282 ? 12.469 -11.195 6.641 1 98.31 282 TYR A O 1
ATOM 2255 N N . ILE A 1 283 ? 10.547 -10.109 7.039 1 96.81 283 ILE A N 1
ATOM 2256 C CA . ILE A 1 283 ? 10.742 -10.102 8.484 1 96.81 283 ILE A CA 1
ATOM 2257 C C . ILE A 1 283 ? 10 -11.273 9.117 1 96.81 283 ILE A C 1
ATOM 2259 O O . ILE A 1 283 ? 10.547 -11.984 9.953 1 96.81 283 ILE A O 1
ATOM 2263 N N . GLU A 1 284 ? 8.828 -11.625 8.656 1 95.62 284 GLU A N 1
ATOM 2264 C CA . GLU A 1 284 ? 7.906 -12.445 9.43 1 95.62 284 GLU A CA 1
ATOM 2265 C C . GLU A 1 284 ? 7.836 -13.867 8.883 1 95.62 284 GLU A C 1
ATOM 2267 O O . GLU A 1 284 ? 7.387 -14.789 9.578 1 95.62 284 GLU A O 1
ATOM 2272 N N . ASN A 1 285 ? 8.156 -14.055 7.617 1 96.69 285 ASN A N 1
ATOM 2273 C CA . ASN A 1 285 ? 8.023 -15.391 7.031 1 96.69 285 ASN A CA 1
ATOM 2274 C C . ASN A 1 285 ? 8.898 -16.406 7.758 1 96.69 285 ASN A C 1
ATOM 2276 O O . ASN A 1 285 ? 10.109 -16.234 7.852 1 96.69 285 ASN A O 1
ATOM 2280 N N . PRO A 1 286 ? 8.352 -17.438 8.219 1 94.62 286 PRO A N 1
ATOM 2281 C CA . PRO A 1 286 ? 9.109 -18.375 9.055 1 94.62 286 PRO A CA 1
ATOM 2282 C C . PRO A 1 286 ? 10.047 -19.266 8.242 1 94.62 286 PRO A C 1
ATOM 2284 O O . PRO A 1 286 ? 10.938 -19.906 8.805 1 94.62 286 PRO A O 1
ATOM 2287 N N . ASN A 1 287 ? 9.844 -19.328 6.949 1 95.25 287 ASN A N 1
ATOM 2288 C CA . ASN A 1 287 ? 10.633 -20.25 6.133 1 95.25 287 ASN A CA 1
ATOM 2289 C C . ASN A 1 287 ? 11.688 -19.5 5.312 1 95.25 287 ASN A C 1
ATOM 2291 O O . ASN A 1 287 ? 12.805 -19.984 5.141 1 95.25 287 ASN A O 1
ATOM 2295 N N . PHE A 1 288 ? 11.297 -18.297 4.887 1 97.56 288 PHE A N 1
ATOM 2296 C CA . PHE A 1 288 ? 12.164 -17.703 3.865 1 97.56 288 PHE A CA 1
ATOM 2297 C C . PHE A 1 288 ? 12.562 -16.281 4.238 1 97.56 288 PHE A C 1
ATOM 2299 O O . PHE A 1 288 ? 13.312 -15.633 3.512 1 97.56 288 PHE A O 1
ATOM 2306 N N . GLY A 1 289 ? 12 -15.766 5.293 1 97.12 289 GLY A N 1
ATOM 2307 C CA . GLY A 1 289 ? 12.406 -14.461 5.781 1 97.12 289 GLY A CA 1
ATOM 2308 C C . GLY A 1 289 ? 13.789 -14.461 6.402 1 97.12 289 GLY A C 1
ATOM 2309 O O . GLY A 1 289 ? 14.586 -15.375 6.16 1 97.12 289 GLY A O 1
ATOM 2310 N N . LEU A 1 290 ? 14.172 -13.398 7.086 1 94.38 290 LEU A N 1
ATOM 2311 C CA . LEU A 1 290 ? 15.492 -13.273 7.691 1 94.38 290 LEU A CA 1
ATOM 2312 C C . LEU A 1 290 ? 15.727 -14.375 8.719 1 94.38 290 LEU A C 1
ATOM 2314 O O . LEU A 1 290 ? 16.797 -15 8.734 1 94.38 290 LEU A O 1
ATOM 2318 N N . ARG A 1 291 ? 14.758 -14.68 9.5 1 86.31 291 ARG A N 1
ATOM 2319 C CA . ARG A 1 291 ? 14.812 -15.797 10.445 1 86.31 291 ARG A CA 1
ATOM 2320 C C . ARG A 1 291 ? 16.094 -15.75 11.266 1 86.31 291 ARG A C 1
ATOM 2322 O O . ARG A 1 291 ? 16.781 -16.766 11.406 1 86.31 291 ARG A O 1
ATOM 2329 N N . GLY A 1 292 ? 16.469 -14.617 11.648 1 85.62 292 GLY A N 1
ATOM 2330 C CA . GLY A 1 292 ? 17.672 -14.469 12.461 1 85.62 292 GLY A CA 1
ATOM 2331 C C . GLY A 1 292 ? 18.938 -14.445 11.648 1 85.62 292 GLY A C 1
ATOM 2332 O O . GLY A 1 292 ? 20.031 -14.281 12.195 1 85.62 292 GLY A O 1
ATOM 2333 N N . ARG A 1 293 ? 18.844 -14.609 10.312 1 90.19 293 ARG A N 1
ATOM 2334 C CA . ARG A 1 293 ? 20 -14.539 9.43 1 90.19 293 ARG A CA 1
ATOM 2335 C C . ARG A 1 293 ? 20.375 -13.094 9.117 1 90.19 293 ARG A C 1
ATOM 2337 O O . ARG A 1 293 ? 19.578 -12.18 9.352 1 90.19 293 ARG A O 1
ATOM 2344 N N . GLU A 1 294 ? 21.578 -12.906 8.602 1 89.75 294 GLU A N 1
ATOM 2345 C CA . GLU A 1 294 ? 22.031 -11.578 8.195 1 89.75 294 GLU A CA 1
ATOM 2346 C C . GLU A 1 294 ? 21.5 -11.211 6.816 1 89.75 294 GLU A C 1
ATOM 2348 O O . GLU A 1 294 ? 21.281 -10.031 6.523 1 89.75 294 GLU A O 1
ATOM 2353 N N . ASN A 1 295 ? 21.422 -12.266 6.023 1 94.44 295 ASN A N 1
ATOM 2354 C CA . ASN A 1 295 ? 21 -12.078 4.641 1 94.44 295 ASN A CA 1
ATOM 2355 C C . ASN A 1 295 ? 20.047 -13.188 4.195 1 94.44 295 ASN A C 1
ATOM 2357 O O . ASN A 1 295 ? 19.984 -14.25 4.816 1 94.44 295 ASN A O 1
ATOM 2361 N N . ILE A 1 296 ? 19.359 -12.867 3.18 1 97.81 296 ILE A N 1
ATOM 2362 C CA . ILE A 1 296 ? 18.609 -13.914 2.479 1 97.81 296 ILE A CA 1
ATOM 2363 C C . ILE A 1 296 ? 19.297 -14.227 1.151 1 97.81 296 ILE A C 1
ATOM 2365 O O . ILE A 1 296 ? 20.266 -13.562 0.771 1 97.81 296 ILE A O 1
ATOM 2369 N N . THR A 1 297 ? 18.844 -15.242 0.477 1 98.38 297 THR A N 1
ATOM 2370 C CA . THR A 1 297 ? 19.375 -15.578 -0.839 1 98.38 297 THR A CA 1
ATOM 2371 C C . THR A 1 297 ? 18.375 -15.219 -1.935 1 98.38 297 THR A C 1
ATOM 2373 O O . THR A 1 297 ? 17.234 -14.844 -1.646 1 98.38 297 THR A O 1
ATOM 2376 N N . CYS A 1 298 ? 18.812 -15.312 -3.184 1 98.75 298 CYS A N 1
ATOM 2377 C CA . CYS A 1 298 ? 17.906 -15.109 -4.305 1 98.75 298 CYS A CA 1
ATOM 2378 C C . CYS A 1 298 ? 16.781 -16.156 -4.293 1 98.75 298 CYS A C 1
ATOM 2380 O O . CYS A 1 298 ? 15.68 -15.883 -4.766 1 98.75 298 CYS A O 1
ATOM 2382 N N . TRP A 1 299 ? 17.094 -17.328 -3.748 1 98.62 299 TRP A N 1
ATOM 2383 C CA . TRP A 1 299 ? 16.062 -18.328 -3.543 1 98.62 299 TRP A CA 1
ATOM 2384 C C . TRP A 1 299 ? 14.984 -17.828 -2.582 1 98.62 299 TRP A C 1
ATOM 2386 O O . TRP A 1 299 ? 13.789 -17.922 -2.873 1 98.62 299 TRP A O 1
ATOM 2396 N N . ASP A 1 300 ? 15.422 -17.281 -1.486 1 98.62 300 ASP A N 1
ATOM 2397 C CA . ASP A 1 300 ? 14.492 -16.75 -0.496 1 98.62 300 ASP A CA 1
ATOM 2398 C C . ASP A 1 300 ? 13.656 -15.617 -1.086 1 98.62 300 ASP A C 1
ATOM 2400 O O . ASP A 1 300 ? 12.453 -15.523 -0.827 1 98.62 300 ASP A O 1
ATOM 2404 N N . LEU A 1 301 ? 14.328 -14.758 -1.833 1 98.81 301 LEU A N 1
ATOM 2405 C CA . LEU A 1 301 ? 13.609 -13.672 -2.496 1 98.81 301 LEU A CA 1
ATOM 2406 C C . LEU A 1 301 ? 12.492 -14.211 -3.379 1 98.81 301 LEU A C 1
ATOM 2408 O O . LEU A 1 301 ? 11.359 -13.75 -3.305 1 98.81 301 LEU A O 1
ATOM 2412 N N . MET A 1 302 ? 12.812 -15.164 -4.199 1 98.81 302 MET A N 1
ATOM 2413 C CA . MET A 1 302 ? 11.812 -15.773 -5.074 1 98.81 302 MET A CA 1
ATOM 2414 C C . MET A 1 302 ? 10.648 -16.328 -4.262 1 98.81 302 MET A C 1
ATOM 2416 O O . MET A 1 302 ? 9.492 -16.141 -4.625 1 98.81 302 MET A O 1
ATOM 2420 N N . GLN A 1 303 ? 10.984 -16.984 -3.16 1 98.62 303 GLN A N 1
ATOM 2421 C CA . GLN A 1 303 ? 9.938 -17.594 -2.336 1 98.62 303 GLN A CA 1
ATOM 2422 C C . GLN A 1 303 ? 9.055 -16.516 -1.696 1 98.62 303 GLN A C 1
ATOM 2424 O O . GLN A 1 303 ? 7.836 -16.688 -1.614 1 98.62 303 GLN A O 1
ATOM 2429 N N . LEU A 1 304 ? 9.672 -15.492 -1.235 1 98.62 304 LEU A N 1
ATOM 2430 C CA . LEU A 1 304 ? 8.898 -14.398 -0.658 1 98.62 304 LEU A CA 1
ATOM 2431 C C . LEU A 1 304 ? 7.957 -13.789 -1.696 1 98.62 304 LEU A C 1
ATOM 2433 O O . LEU A 1 304 ? 6.801 -13.484 -1.394 1 98.62 304 LEU A O 1
ATOM 2437 N N . LEU A 1 305 ? 8.469 -13.594 -2.898 1 98.62 305 LEU A N 1
ATOM 2438 C CA . LEU A 1 305 ? 7.652 -13.047 -3.977 1 98.62 305 LEU A CA 1
ATOM 2439 C C . LEU A 1 305 ? 6.531 -14.008 -4.359 1 98.62 305 LEU A C 1
ATOM 2441 O O . LEU A 1 305 ? 5.391 -13.586 -4.57 1 98.62 305 LEU A O 1
ATOM 2445 N N . ASN A 1 306 ? 6.859 -15.273 -4.453 1 98.25 306 ASN A N 1
ATOM 2446 C CA . ASN A 1 306 ? 5.852 -16.281 -4.781 1 98.25 306 ASN A CA 1
ATOM 2447 C C . ASN A 1 306 ? 4.785 -16.375 -3.695 1 98.25 306 ASN A C 1
ATOM 2449 O O . ASN A 1 306 ? 3.605 -16.578 -3.994 1 98.25 306 ASN A O 1
ATOM 2453 N N . ASP A 1 307 ? 5.219 -16.297 -2.469 1 97.38 307 ASP A N 1
ATOM 2454 C CA . ASP A 1 307 ? 4.254 -16.281 -1.374 1 97.38 307 ASP A CA 1
ATOM 2455 C C . ASP A 1 307 ? 3.299 -15.094 -1.501 1 97.38 307 ASP A C 1
ATOM 2457 O O . ASP A 1 307 ? 2.092 -15.234 -1.291 1 97.38 307 ASP A O 1
ATOM 2461 N N . ALA A 1 308 ? 3.873 -13.969 -1.837 1 96.94 308 ALA A N 1
ATOM 2462 C CA . ALA A 1 308 ? 3.066 -12.773 -2.053 1 96.94 308 ALA A CA 1
ATOM 2463 C C . ALA A 1 308 ? 2.117 -12.953 -3.232 1 96.94 308 ALA A C 1
ATOM 2465 O O . ALA A 1 308 ? 0.979 -12.477 -3.201 1 96.94 308 ALA A O 1
ATOM 2466 N N . ALA A 1 309 ? 2.512 -13.633 -4.227 1 96.31 309 ALA A N 1
ATOM 2467 C CA . ALA A 1 309 ? 1.724 -13.844 -5.438 1 96.31 309 ALA A CA 1
ATOM 2468 C C . ALA A 1 309 ? 0.508 -14.727 -5.152 1 96.31 309 ALA A C 1
ATOM 2470 O O . ALA A 1 309 ? -0.456 -14.727 -5.922 1 96.31 309 ALA A O 1
ATOM 2471 N N . LYS A 1 310 ? 0.515 -15.484 -4.066 1 95.5 310 LYS A N 1
ATOM 2472 C CA . LYS A 1 310 ? -0.603 -16.359 -3.711 1 95.5 310 LYS A CA 1
ATOM 2473 C C . LYS A 1 310 ? -1.851 -15.547 -3.381 1 95.5 310 LYS A C 1
ATOM 2475 O O . LYS A 1 310 ? -2.959 -16.078 -3.35 1 95.5 310 LYS A O 1
ATOM 2480 N N . GLN A 1 311 ? -1.624 -14.297 -3.139 1 92.44 311 GLN A N 1
ATOM 2481 C CA . GLN A 1 311 ? -2.746 -13.414 -2.84 1 92.44 311 GLN A CA 1
ATOM 2482 C C . GLN A 1 311 ? -3.385 -12.883 -4.121 1 92.44 311 GLN A C 1
ATOM 2484 O O . GLN A 1 311 ? -4.367 -12.133 -4.07 1 92.44 311 GLN A O 1
ATOM 2489 N N . SER A 1 312 ? -2.99 -13.289 -5.258 1 91 312 SER A N 1
ATOM 2490 C CA . SER A 1 312 ? -3.479 -12.828 -6.559 1 91 312 SER A CA 1
ATOM 2491 C C . SER A 1 312 ? -4.801 -13.492 -6.918 1 91 312 SER A C 1
ATOM 2493 O O . SER A 1 312 ? -5.141 -14.547 -6.375 1 91 312 SER A O 1
ATOM 2495 N N . TYR A 1 313 ? -5.516 -12.836 -7.82 1 91.12 313 TYR A N 1
ATOM 2496 C CA . TYR A 1 313 ? -6.648 -13.492 -8.469 1 91.12 313 TYR A CA 1
ATOM 2497 C C . TYR A 1 313 ? -6.188 -14.703 -9.266 1 91.12 313 TYR A C 1
ATOM 2499 O O . TYR A 1 313 ? -5.086 -14.711 -9.82 1 91.12 313 TYR A O 1
ATOM 2507 N N . ILE A 1 314 ? -7.062 -15.602 -9.328 1 94.75 314 ILE A N 1
ATOM 2508 C CA . ILE A 1 314 ? -6.75 -16.875 -9.969 1 94.75 314 ILE A CA 1
ATOM 2509 C C . ILE A 1 314 ? -6.277 -16.641 -11.398 1 94.75 314 ILE A C 1
ATOM 2511 O O . ILE A 1 314 ? -5.312 -17.266 -11.852 1 94.75 314 ILE A O 1
ATOM 2515 N N . ASP A 1 315 ? -6.945 -15.734 -12.102 1 92.62 315 ASP A N 1
ATOM 2516 C CA . ASP A 1 315 ? -6.691 -15.562 -13.531 1 92.62 315 ASP A CA 1
ATOM 2517 C C . ASP A 1 315 ? -5.336 -14.898 -13.766 1 92.62 315 ASP A C 1
ATOM 2519 O O . ASP A 1 315 ? -4.801 -14.953 -14.875 1 92.62 315 ASP A O 1
ATOM 2523 N N . LYS A 1 316 ? -4.723 -14.312 -12.742 1 92.81 316 LYS A N 1
ATOM 2524 C CA . LYS A 1 316 ? -3.428 -13.656 -12.891 1 92.81 316 LYS A CA 1
ATOM 2525 C C . LYS A 1 316 ? -2.332 -14.422 -12.156 1 92.81 316 LYS A C 1
ATOM 2527 O O . LYS A 1 316 ? -1.152 -14.078 -12.258 1 92.81 316 LYS A O 1
ATOM 2532 N N . PHE A 1 317 ? -2.654 -15.438 -11.531 1 95.44 317 PHE A N 1
ATOM 2533 C CA . PHE A 1 317 ? -1.798 -16.125 -10.562 1 95.44 317 PHE A CA 1
ATOM 2534 C C . PHE A 1 317 ? -0.59 -16.734 -11.258 1 95.44 317 PHE A C 1
ATOM 2536 O O . PHE A 1 317 ? 0.552 -16.484 -10.859 1 95.44 317 PHE A O 1
ATOM 2543 N N . LEU A 1 318 ? -0.781 -17.469 -12.305 1 96.5 318 LEU A N 1
ATOM 2544 C CA . LEU A 1 318 ? 0.292 -18.234 -12.93 1 96.5 318 LEU A CA 1
ATOM 2545 C C . LEU A 1 318 ? 1.316 -17.312 -13.578 1 96.5 318 LEU A C 1
ATOM 2547 O O . LEU A 1 318 ? 2.523 -17.531 -13.445 1 96.5 318 LEU A O 1
ATOM 2551 N N . GLU A 1 319 ? 0.801 -16.297 -14.219 1 95.81 319 GLU A N 1
ATOM 2552 C CA . GLU A 1 319 ? 1.709 -15.352 -14.844 1 95.81 319 GLU A CA 1
ATOM 2553 C C . GLU A 1 319 ? 2.549 -14.617 -13.797 1 95.81 319 GLU A C 1
ATOM 2555 O O . GLU A 1 319 ? 3.738 -14.375 -14.016 1 95.81 319 GLU A O 1
ATOM 2560 N N . ARG A 1 320 ? 1.942 -14.25 -12.75 1 96.62 320 ARG A N 1
ATOM 2561 C CA . ARG A 1 320 ? 2.666 -13.578 -11.672 1 96.62 320 ARG A CA 1
ATOM 2562 C C . ARG A 1 320 ? 3.723 -14.5 -11.07 1 96.62 320 ARG A C 1
ATOM 2564 O O . ARG A 1 320 ? 4.848 -14.07 -10.797 1 96.62 320 ARG A O 1
ATOM 2571 N N . ASN A 1 321 ? 3.314 -15.75 -10.898 1 97.19 321 ASN A N 1
ATOM 2572 C CA . ASN A 1 321 ? 4.254 -16.734 -10.359 1 97.19 321 ASN A CA 1
ATOM 2573 C C . ASN A 1 321 ? 5.473 -16.891 -11.266 1 97.19 321 ASN A C 1
ATOM 2575 O O . ASN A 1 321 ? 6.613 -16.812 -10.797 1 97.19 321 ASN A O 1
ATOM 2579 N N . GLN A 1 322 ? 5.215 -17.094 -12.5 1 97.81 322 GLN A N 1
ATOM 2580 C CA . GLN A 1 322 ? 6.305 -17.25 -13.453 1 97.81 322 GLN A CA 1
ATOM 2581 C C . GLN A 1 322 ? 7.18 -16 -13.5 1 97.81 322 GLN A C 1
ATOM 2583 O O . GLN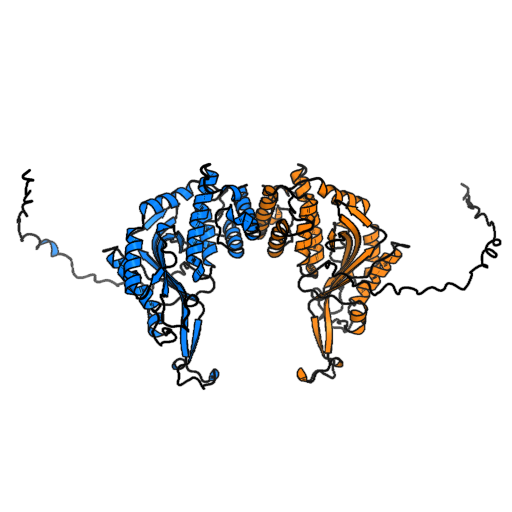 A 1 322 ? 8.406 -16.094 -13.586 1 97.81 322 GLN A O 1
ATOM 2588 N N . ASN A 1 323 ? 6.547 -14.875 -13.445 1 97.94 323 ASN A N 1
ATOM 2589 C CA . ASN A 1 323 ? 7.277 -13.609 -13.461 1 97.94 323 ASN A CA 1
ATOM 2590 C C . ASN A 1 323 ? 8.156 -13.461 -12.227 1 97.94 323 ASN A C 1
ATOM 2592 O O . ASN A 1 323 ? 9.25 -12.891 -12.305 1 97.94 323 ASN A O 1
ATOM 2596 N N . CYS A 1 324 ? 7.734 -13.938 -11.078 1 98.38 324 CYS A N 1
ATOM 2597 C CA . CYS A 1 324 ? 8.547 -13.922 -9.867 1 98.38 324 CYS A CA 1
ATOM 2598 C C . CYS A 1 324 ? 9.836 -14.727 -10.062 1 98.38 324 CYS A C 1
ATOM 2600 O O . CYS A 1 324 ? 10.906 -14.305 -9.625 1 98.38 324 CYS A O 1
ATOM 2602 N N . THR A 1 325 ? 9.695 -15.883 -10.727 1 98.19 325 THR A N 1
ATOM 2603 C CA . THR A 1 325 ? 10.859 -16.703 -11.008 1 98.19 325 THR A CA 1
ATOM 2604 C C . THR A 1 325 ? 11.836 -15.977 -11.922 1 98.19 325 THR A C 1
ATOM 2606 O O . THR A 1 325 ? 13.039 -15.922 -11.648 1 98.19 325 THR A O 1
ATOM 2609 N N . ASP A 1 326 ? 11.297 -15.375 -12.953 1 97.81 326 ASP A N 1
ATOM 2610 C CA . ASP A 1 326 ? 12.125 -14.594 -13.867 1 97.81 326 ASP A CA 1
ATOM 2611 C C . ASP A 1 326 ? 12.836 -13.461 -13.133 1 97.81 326 ASP A C 1
ATOM 2613 O O . ASP A 1 326 ? 14.016 -13.203 -13.383 1 97.81 326 ASP A O 1
ATOM 2617 N N . PHE A 1 327 ? 12.125 -12.867 -12.297 1 98.56 327 PHE A N 1
ATOM 2618 C CA . PHE A 1 327 ? 12.664 -11.727 -11.562 1 98.56 327 PHE A CA 1
ATOM 2619 C C . PHE A 1 327 ? 13.844 -12.148 -10.695 1 98.56 327 PHE A C 1
ATOM 2621 O O . PHE A 1 327 ? 14.891 -11.5 -10.711 1 98.56 327 PHE A O 1
ATOM 2628 N N . ALA A 1 328 ? 13.688 -13.188 -9.945 1 98.62 328 ALA A N 1
ATOM 2629 C CA . ALA A 1 328 ? 14.75 -13.656 -9.07 1 98.62 328 ALA A CA 1
ATOM 2630 C C . ALA A 1 328 ? 15.984 -14.062 -9.867 1 98.62 328 ALA A C 1
ATOM 2632 O O . ALA A 1 328 ? 17.109 -13.734 -9.484 1 98.62 328 ALA A O 1
ATOM 2633 N N . ILE A 1 329 ? 15.773 -14.766 -10.977 1 98.12 329 ILE A N 1
ATOM 2634 C CA . ILE A 1 329 ? 16.875 -15.18 -11.836 1 98.12 329 ILE A CA 1
ATOM 2635 C C . ILE A 1 329 ? 17.578 -13.945 -12.406 1 98.12 329 ILE A C 1
ATOM 2637 O O . ILE A 1 329 ? 18.812 -13.875 -12.422 1 98.12 329 ILE A O 1
ATOM 2641 N N . GLY A 1 330 ? 16.766 -13 -12.883 1 98.25 330 GLY A N 1
ATOM 2642 C CA . GLY A 1 330 ? 17.328 -11.766 -13.406 1 98.25 330 GLY A CA 1
ATOM 2643 C C . GLY A 1 330 ? 18.125 -10.992 -12.383 1 98.25 330 GLY A C 1
ATOM 2644 O O . GLY A 1 330 ? 19.234 -10.508 -12.68 1 98.25 330 GLY A O 1
ATOM 2645 N N . VAL A 1 331 ? 17.656 -10.852 -11.188 1 98.62 331 VAL A N 1
ATOM 2646 C CA . VAL A 1 331 ? 18.328 -10.156 -10.102 1 98.62 331 VAL A CA 1
ATOM 2647 C C . VAL A 1 331 ? 19.641 -10.867 -9.781 1 98.62 331 VAL A C 1
ATOM 2649 O O . VAL A 1 331 ? 20.672 -10.211 -9.578 1 98.62 331 VAL A O 1
ATOM 2652 N N . GLN A 1 332 ? 19.609 -12.219 -9.719 1 98.62 332 GLN A N 1
ATOM 2653 C CA . GLN A 1 332 ? 20.828 -12.977 -9.453 1 98.62 332 GLN A CA 1
ATOM 2654 C C . GLN A 1 332 ? 21.891 -12.711 -10.516 1 98.62 332 GLN A C 1
ATOM 2656 O O . GLN A 1 332 ? 23.062 -12.492 -10.188 1 98.62 332 GLN A O 1
ATOM 2661 N N . LYS A 1 333 ? 21.484 -12.758 -11.75 1 98.19 333 LYS A N 1
ATOM 2662 C CA . LYS A 1 333 ? 22.422 -12.484 -12.836 1 98.19 333 LYS A CA 1
ATOM 2663 C C . LYS A 1 333 ? 23.031 -11.094 -12.695 1 98.19 333 LYS A C 1
ATOM 2665 O O . LYS A 1 333 ? 24.219 -10.906 -12.93 1 98.19 333 LYS A O 1
ATOM 2670 N N . ALA A 1 334 ? 22.188 -10.164 -12.367 1 98.25 334 ALA A N 1
ATOM 2671 C CA . ALA A 1 334 ? 22.672 -8.797 -12.18 1 98.25 334 ALA A CA 1
ATOM 2672 C C . ALA A 1 334 ? 23.688 -8.727 -11.039 1 98.25 334 ALA A C 1
ATOM 2674 O O . ALA A 1 334 ? 24.734 -8.078 -11.164 1 98.25 334 ALA A O 1
ATOM 2675 N N . LEU A 1 335 ? 23.406 -9.406 -9.953 1 98.12 335 LEU A N 1
ATOM 2676 C CA . LEU A 1 335 ? 24.281 -9.414 -8.789 1 98.12 335 LEU A CA 1
ATOM 2677 C C . LEU A 1 335 ? 25.625 -10.078 -9.125 1 98.12 335 LEU A C 1
ATOM 2679 O O . LEU A 1 335 ? 26.656 -9.719 -8.562 1 98.12 335 LEU A O 1
ATOM 2683 N N . ARG A 1 336 ? 25.594 -10.961 -10.07 1 97.38 336 ARG A N 1
ATOM 2684 C CA . ARG A 1 336 ? 26.797 -11.711 -10.438 1 97.38 336 ARG A CA 1
ATOM 2685 C C . ARG A 1 336 ? 27.516 -11.062 -11.609 1 97.38 336 ARG A C 1
ATOM 2687 O O . ARG A 1 336 ? 28.469 -11.617 -12.148 1 97.38 336 ARG A O 1
ATOM 2694 N N . GLY A 1 337 ? 27.047 -9.953 -12.07 1 96.25 337 GLY A N 1
ATOM 2695 C CA . GLY A 1 337 ? 27.688 -9.234 -13.156 1 96.25 337 GLY A CA 1
ATOM 2696 C C . GLY A 1 337 ? 27.359 -9.805 -14.523 1 96.25 337 GLY A C 1
ATOM 2697 O O . GLY A 1 337 ? 28.109 -9.594 -15.484 1 96.25 337 GLY A O 1
ATOM 2698 N N . GLU A 1 338 ? 26.281 -10.508 -14.617 1 96.56 338 GLU A N 1
ATOM 2699 C CA . GLU A 1 338 ? 25.875 -11.148 -15.867 1 96.56 338 GLU A CA 1
ATOM 2700 C C . GLU A 1 338 ? 24.547 -10.586 -16.375 1 96.56 338 GLU A C 1
ATOM 2702 O O . GLU A 1 338 ? 23.75 -11.32 -16.953 1 96.56 338 GLU A O 1
ATOM 2707 N N . ASP A 1 339 ? 24.312 -9.375 -16.062 1 95.12 339 ASP A N 1
ATOM 2708 C CA . ASP A 1 339 ? 23.016 -8.766 -16.359 1 95.12 339 ASP A CA 1
ATOM 2709 C C . ASP A 1 339 ? 22.891 -8.469 -17.859 1 95.12 339 ASP A C 1
ATOM 2711 O O . ASP A 1 339 ? 23.641 -7.656 -18.391 1 95.12 339 ASP A O 1
ATOM 2715 N N . THR A 1 340 ? 21.953 -9.07 -18.562 1 93.44 340 THR A N 1
ATOM 2716 C CA . THR A 1 340 ? 21.75 -8.82 -19.984 1 93.44 340 THR A CA 1
ATOM 2717 C C . THR A 1 340 ? 20.375 -8.219 -20.234 1 93.44 340 THR A C 1
ATOM 2719 O O . THR A 1 340 ? 20.047 -7.836 -21.359 1 93.44 340 THR A O 1
ATOM 2722 N N . GLN A 1 341 ? 19.562 -8.094 -19.234 1 95.56 341 GLN A N 1
ATOM 2723 C CA . GLN A 1 341 ? 18.188 -7.66 -19.422 1 95.56 341 GLN A CA 1
ATOM 2724 C C . GLN A 1 341 ? 17.875 -6.438 -18.578 1 95.56 341 GLN A C 1
ATOM 2726 O O . GLN A 1 341 ? 16.703 -6.055 -18.438 1 95.56 341 GLN A O 1
ATOM 2731 N N . ASN A 1 342 ? 18.844 -5.805 -17.906 1 96.81 342 ASN A N 1
ATOM 2732 C CA . ASN A 1 342 ? 18.75 -4.543 -17.172 1 96.81 342 ASN A CA 1
ATOM 2733 C C . ASN A 1 342 ? 18.078 -4.719 -15.828 1 96.81 342 ASN A C 1
ATOM 2735 O O . ASN A 1 342 ? 17.375 -3.816 -15.352 1 96.81 342 ASN A O 1
ATOM 2739 N N . TYR A 1 343 ? 18.203 -5.91 -15.227 1 98.12 343 TYR A N 1
ATOM 2740 C CA . TYR A 1 343 ? 17.688 -6.133 -13.875 1 98.12 343 TYR A CA 1
ATOM 2741 C C . TYR A 1 343 ? 18.5 -5.352 -12.852 1 98.12 343 TYR A C 1
ATOM 2743 O O . TYR A 1 343 ? 18.078 -5.172 -11.711 1 98.12 343 TYR A O 1
ATOM 2751 N N . GLY A 1 344 ? 19.672 -4.867 -13.227 1 97.94 344 GLY A N 1
ATOM 2752 C CA . GLY A 1 344 ? 20.5 -4.039 -12.367 1 97.94 344 GLY A CA 1
ATOM 2753 C C . GLY A 1 344 ? 19.812 -2.75 -11.945 1 97.94 344 GLY A C 1
ATOM 2754 O O . GLY A 1 344 ? 20.172 -2.156 -10.93 1 97.94 344 GLY A O 1
ATOM 2755 N N . TRP A 1 345 ? 18.844 -2.346 -12.719 1 98.06 345 TRP A N 1
ATOM 2756 C CA . TRP A 1 345 ? 18.078 -1.153 -12.383 1 98.06 345 TRP A CA 1
ATOM 2757 C C . TRP A 1 345 ? 17.438 -1.299 -11.008 1 98.06 345 TRP A C 1
ATOM 2759 O O . TRP A 1 345 ? 17.344 -0.33 -10.25 1 98.06 345 TRP A O 1
ATOM 2769 N N . PHE A 1 346 ? 17.047 -2.531 -10.617 1 98.44 346 PHE A N 1
ATOM 2770 C CA . PHE A 1 346 ? 16.359 -2.777 -9.359 1 98.44 346 PHE A CA 1
ATOM 2771 C C . PHE A 1 346 ? 17.344 -2.766 -8.195 1 98.44 346 PHE A C 1
ATOM 2773 O O . PHE A 1 346 ? 16.938 -2.805 -7.031 1 98.44 346 PHE A O 1
ATOM 2780 N N . LEU A 1 347 ? 18.656 -2.719 -8.539 1 97.69 347 LEU A N 1
ATOM 2781 C CA . LEU A 1 347 ? 19.703 -2.811 -7.523 1 97.69 347 LEU A CA 1
ATOM 2782 C C . LEU A 1 347 ? 20.453 -1.489 -7.391 1 97.69 347 LEU A C 1
ATOM 2784 O O . LEU A 1 347 ? 21.344 -1.354 -6.547 1 97.69 347 LEU A O 1
ATOM 2788 N N . SER A 1 348 ? 20.094 -0.466 -8.203 1 91.38 348 SER A N 1
ATOM 2789 C CA . SER A 1 348 ? 20.844 0.783 -8.273 1 91.38 348 SER A CA 1
ATOM 2790 C C . SER A 1 348 ? 19.969 1.979 -7.938 1 91.38 348 SER A C 1
ATOM 2792 O O . SER A 1 348 ? 18.734 1.912 -8.07 1 91.38 348 SER A O 1
ATOM 2794 N N . MET B 1 1 ? 21.766 56.406 48.375 1 21.33 1 MET B N 1
ATOM 2795 C CA . MET B 1 1 ? 21.859 57.156 47.125 1 21.33 1 MET B CA 1
ATOM 2796 C C . MET B 1 1 ? 20.484 57.469 46.594 1 21.33 1 MET B C 1
ATOM 2798 O O . MET B 1 1 ? 19.531 56.719 46.844 1 21.33 1 MET B O 1
ATOM 2802 N N . GLU B 1 2 ? 20.328 58.656 45.938 1 21.25 2 GLU B N 1
ATOM 2803 C CA . GLU B 1 2 ? 19.406 59.594 45.281 1 21.25 2 GLU B CA 1
ATOM 2804 C C . GLU B 1 2 ? 18.719 58.969 44.094 1 21.25 2 GLU B C 1
ATOM 2806 O O . GLU B 1 2 ? 19.375 58.312 43.25 1 21.25 2 GLU B O 1
ATOM 2811 N N . THR B 1 3 ? 17.391 58.688 44.188 1 23.33 3 THR B N 1
ATOM 2812 C CA . THR B 1 3 ? 16.328 58.062 43.438 1 23.33 3 THR B CA 1
ATOM 2813 C C . THR B 1 3 ? 16.141 58.719 42.062 1 23.33 3 THR B C 1
ATOM 2815 O O . THR B 1 3 ? 15.445 59.75 41.969 1 23.33 3 THR B O 1
ATOM 2818 N N . MET B 1 4 ? 17.328 59.156 41.406 1 22.39 4 MET B N 1
ATOM 2819 C CA . MET B 1 4 ? 17.188 60.219 40.406 1 22.39 4 MET B CA 1
ATOM 2820 C C . MET B 1 4 ? 16.156 59.812 39.344 1 22.39 4 MET B C 1
ATOM 2822 O O . MET B 1 4 ? 16.188 58.719 38.812 1 22.39 4 MET B O 1
ATOM 2826 N N . THR B 1 5 ? 14.914 60.469 39.375 1 21.7 5 THR B N 1
ATOM 2827 C CA . THR B 1 5 ? 13.648 60.594 38.656 1 21.7 5 THR B CA 1
ATOM 2828 C C . THR B 1 5 ? 13.891 60.906 37.188 1 21.7 5 THR B C 1
ATOM 2830 O O . THR B 1 5 ? 14.312 62.031 36.844 1 21.7 5 THR B O 1
ATOM 2833 N N . ASN B 1 6 ? 14.742 60.125 36.469 1 21.05 6 ASN B N 1
ATOM 2834 C CA . ASN B 1 6 ? 15.188 60.625 35.156 1 21.05 6 ASN B CA 1
ATOM 2835 C C . ASN B 1 6 ? 14 60.969 34.281 1 21.05 6 ASN B C 1
ATOM 2837 O O . ASN B 1 6 ? 13.234 60.094 33.875 1 21.05 6 ASN B O 1
ATOM 2841 N N . GLU B 1 7 ? 13.336 62.156 34.438 1 19.44 7 GLU B N 1
ATOM 2842 C CA . GLU B 1 7 ? 12.141 62.781 33.906 1 19.44 7 GLU B CA 1
ATOM 2843 C C . GLU B 1 7 ? 12.219 62.906 32.375 1 19.44 7 GLU B C 1
ATOM 2845 O O . GLU B 1 7 ? 13.07 63.656 31.859 1 19.44 7 GLU B O 1
ATOM 2850 N N . LEU B 1 8 ? 12.203 61.75 31.578 1 21.5 8 LEU B N 1
ATOM 2851 C CA . LEU B 1 8 ? 12.406 61.906 30.141 1 21.5 8 LEU B CA 1
ATOM 2852 C C . LEU B 1 8 ? 11.438 62.906 29.562 1 21.5 8 LEU B C 1
ATOM 2854 O O . LEU B 1 8 ? 10.227 62.812 29.766 1 21.5 8 LEU B O 1
ATOM 2858 N N . THR B 1 9 ? 11.781 64.125 29.391 1 18.5 9 THR B N 1
ATOM 2859 C CA . THR B 1 9 ? 11.086 65.375 28.984 1 18.5 9 THR B CA 1
ATOM 2860 C C . THR B 1 9 ? 10.43 65.188 27.625 1 18.5 9 THR B C 1
ATOM 2862 O O . THR B 1 9 ? 11.109 64.938 26.625 1 18.5 9 THR B O 1
ATOM 2865 N N . VAL B 1 10 ? 9.094 64.688 27.531 1 20.64 10 VAL B N 1
ATOM 2866 C CA . VAL B 1 10 ? 8.141 64.5 26.453 1 20.64 10 VAL B CA 1
ATOM 2867 C C . VAL B 1 10 ? 7.98 65.812 25.656 1 20.64 10 VAL B C 1
ATOM 2869 O O . VAL B 1 10 ? 7.527 66.812 26.188 1 20.64 10 VAL B O 1
ATOM 2872 N N . ILE B 1 11 ? 8.977 66.125 24.797 1 20.64 11 ILE B N 1
ATOM 2873 C CA . ILE B 1 11 ? 8.891 67.5 24.281 1 20.64 11 ILE B CA 1
ATOM 2874 C C . ILE B 1 11 ? 7.578 67.688 23.531 1 20.64 11 ILE B C 1
ATOM 2876 O O . ILE B 1 11 ? 7.211 66.875 22.688 1 20.64 11 ILE B O 1
ATOM 2880 N N . PRO B 1 12 ? 6.617 68.625 23.828 1 18.77 12 PRO B N 1
ATOM 2881 C CA . PRO B 1 12 ? 5.219 69 23.594 1 18.77 12 PRO B CA 1
ATOM 2882 C C . PRO B 1 12 ? 4.953 69.438 22.141 1 18.77 12 PRO B C 1
ATOM 2884 O O . PRO B 1 12 ? 3.867 69.875 21.812 1 18.77 12 PRO B O 1
ATOM 2887 N N . ARG B 1 13 ? 5.887 69.562 21.219 1 20.75 13 ARG B N 1
ATOM 2888 C CA . ARG B 1 13 ? 5.652 70.562 20.203 1 20.75 13 ARG B CA 1
ATOM 2889 C C . ARG B 1 13 ? 4.473 70.188 19.312 1 20.75 13 ARG B C 1
ATOM 2891 O O . ARG B 1 13 ? 4.387 69.062 18.828 1 20.75 13 ARG B O 1
ATOM 2898 N N . THR B 1 14 ? 3.268 71.062 19.078 1 19.34 14 THR B N 1
ATOM 2899 C CA . THR B 1 14 ? 1.867 71.375 18.891 1 19.34 14 THR B CA 1
ATOM 2900 C C . THR B 1 14 ? 1.399 71 17.484 1 19.34 14 THR B C 1
ATOM 2902 O O . THR B 1 14 ? 2.215 70.875 16.578 1 19.34 14 THR B O 1
ATOM 2905 N N . ILE B 1 15 ? -0.106 71.375 16.922 1 20.41 15 ILE B N 1
ATOM 2906 C CA . ILE B 1 15 ? -1.519 71.25 16.578 1 20.41 15 ILE B CA 1
ATOM 2907 C C . ILE B 1 15 ? -1.749 71.688 15.141 1 20.41 15 ILE B C 1
ATOM 2909 O O . ILE B 1 15 ? -2.68 71.25 14.477 1 20.41 15 ILE B O 1
ATOM 2913 N N . GLY B 1 16 ? -1.04 72.688 14.508 1 19.81 16 GLY B N 1
ATOM 2914 C CA . GLY B 1 16 ? -1.63 73.688 13.602 1 19.81 16 GLY B CA 1
ATOM 2915 C C . GLY B 1 16 ? -1.802 73.125 12.188 1 19.81 16 GLY B C 1
ATOM 2916 O O . GLY B 1 16 ? -2.768 73.5 11.508 1 19.81 16 GLY B O 1
ATOM 2917 N N . MET B 1 17 ? -0.744 72.75 11.477 1 21.3 17 MET B N 1
ATOM 2918 C CA . MET B 1 17 ? -0.654 72.938 10.023 1 21.3 17 MET B CA 1
ATOM 2919 C C . MET B 1 17 ? -1.463 71.875 9.297 1 21.3 17 MET B C 1
ATOM 2921 O O . MET B 1 17 ? -1.192 71.562 8.133 1 21.3 17 MET B O 1
ATOM 2925 N N . MET B 1 18 ? -2.461 71.062 9.898 1 20.94 18 MET B N 1
ATOM 2926 C CA . MET B 1 18 ? -3.232 69.938 9.367 1 20.94 18 MET B CA 1
ATOM 2927 C C . MET B 1 18 ? -4.262 70.438 8.352 1 20.94 18 MET B C 1
ATOM 2929 O O . MET B 1 18 ? -5.02 69.625 7.809 1 20.94 18 MET B O 1
ATOM 2933 N N . THR B 1 19 ? -4.648 71.75 8.227 1 20.02 19 THR B N 1
ATOM 2934 C CA . THR B 1 19 ? -5.945 72.188 7.703 1 20.02 19 THR B CA 1
ATOM 2935 C C . THR B 1 19 ? -5.965 72.125 6.18 1 20.02 19 THR B C 1
ATOM 2937 O O . THR B 1 19 ? -6.973 71.75 5.582 1 20.02 19 THR B O 1
ATOM 2940 N N . ARG B 1 20 ? -5.023 72.938 5.461 1 22.05 20 ARG B N 1
ATOM 2941 C CA . ARG B 1 20 ? -5.336 73.562 4.16 1 22.05 20 ARG B CA 1
ATOM 2942 C C . ARG B 1 20 ? -5.441 72.438 3.086 1 22.05 20 ARG B C 1
ATOM 2944 O O . ARG B 1 20 ? -5.926 72.75 1.982 1 22.05 20 ARG B O 1
ATOM 2951 N N . MET B 1 21 ? -4.438 71.562 3.084 1 21.72 21 MET B N 1
ATOM 2952 C CA . MET B 1 21 ? -4.258 70.875 1.804 1 21.72 21 MET B CA 1
ATOM 2953 C C . MET B 1 21 ? -5.469 70.062 1.468 1 21.72 21 MET B C 1
ATOM 2955 O O . MET B 1 21 ? -5.391 68.812 1.508 1 21.72 21 MET B O 1
ATOM 2959 N N . MET B 1 22 ? -6.789 70.375 2.006 1 22.75 22 MET B N 1
ATOM 2960 C CA . MET B 1 22 ? -8.109 69.75 1.916 1 22.75 22 MET B CA 1
ATOM 2961 C C . MET B 1 22 ? -8.672 69.875 0.507 1 22.75 22 MET B C 1
ATOM 2963 O O . MET B 1 22 ? -9.656 69.188 0.167 1 22.75 22 MET B O 1
ATOM 2967 N N . ASP B 1 23 ? -8.492 71 -0.12 1 21.33 23 ASP B N 1
ATOM 2968 C CA . ASP B 1 23 ? -9.562 71.562 -0.958 1 21.33 23 ASP B CA 1
ATOM 2969 C C . ASP B 1 23 ? -9.742 70.688 -2.225 1 21.33 23 ASP B C 1
ATOM 2971 O O . ASP B 1 23 ? -10.867 70.5 -2.67 1 21.33 23 ASP B O 1
ATOM 2975 N N . VAL B 1 24 ? -8.734 70.938 -3.115 1 25.42 24 VAL B N 1
ATOM 2976 C CA . VAL B 1 24 ? -9.055 70.875 -4.535 1 25.42 24 VAL B CA 1
ATOM 2977 C C . VAL B 1 24 ? -9.422 69.438 -4.941 1 25.42 24 VAL B C 1
ATOM 2979 O O . VAL B 1 24 ? -8.547 68.625 -5.238 1 25.42 24 VAL B O 1
ATOM 2982 N N . ILE B 1 25 ? -10.25 68.688 -4.055 1 23.56 25 ILE B N 1
ATOM 2983 C CA . ILE B 1 25 ? -10.703 67.375 -4.379 1 23.56 25 ILE B CA 1
ATOM 2984 C C . ILE B 1 25 ? -11.578 67.375 -5.633 1 23.56 25 ILE B C 1
ATOM 2986 O O . ILE B 1 25 ? -12.688 67.938 -5.609 1 23.56 25 ILE B O 1
ATOM 2990 N N . ASN B 1 26 ? -11 68 -6.742 1 24.11 26 ASN B N 1
ATOM 2991 C CA . ASN B 1 26 ? -11.891 68.062 -7.891 1 24.11 26 ASN B CA 1
ATOM 2992 C C . ASN B 1 26 ? -12.742 66.812 -8.062 1 24.11 26 ASN B C 1
ATOM 2994 O O . ASN B 1 26 ? -12.25 65.688 -7.883 1 24.11 26 ASN B O 1
ATOM 2998 N N . THR B 1 27 ? -14.125 66.938 -8.016 1 24.5 27 THR B N 1
ATOM 2999 C CA . THR B 1 27 ? -15.359 66.125 -7.992 1 24.5 27 THR B CA 1
ATOM 3000 C C . THR B 1 27 ? -15.391 65.125 -9.133 1 24.5 27 THR B C 1
ATOM 3002 O O . THR B 1 27 ? -16.141 64.188 -9.078 1 24.5 27 THR B O 1
ATOM 3005 N N . GLU B 1 28 ? -15.062 65.625 -10.352 1 24.22 28 GLU B N 1
ATOM 3006 C CA . GLU B 1 28 ? -15.82 65.125 -11.492 1 24.22 28 GLU B CA 1
ATOM 3007 C C . GLU B 1 28 ? -15.555 63.625 -11.727 1 24.22 28 GLU B C 1
ATOM 3009 O O . GLU B 1 28 ? -16.469 62.875 -12.094 1 24.22 28 GLU B O 1
ATOM 3014 N N . GLU B 1 29 ? -14.312 63.344 -12.148 1 24.42 29 GLU B N 1
ATOM 3015 C CA . GLU B 1 29 ? -14.133 62.156 -12.977 1 24.42 29 GLU B CA 1
ATOM 3016 C C . GLU B 1 29 ? -14.32 60.875 -12.156 1 24.42 29 GLU B C 1
ATOM 3018 O O . GLU B 1 29 ? -13.422 60.469 -11.43 1 24.42 29 GLU B O 1
ATOM 3023 N N . ILE B 1 30 ? -15.492 60.656 -11.523 1 26.05 30 ILE B N 1
ATOM 3024 C CA . ILE B 1 30 ? -15.938 59.5 -10.75 1 26.05 30 ILE B CA 1
ATOM 3025 C C . ILE B 1 30 ? -15.891 58.25 -11.617 1 26.05 30 ILE B C 1
ATOM 3027 O O . ILE B 1 30 ? -16.797 58 -12.406 1 26.05 30 ILE B O 1
ATOM 3031 N N . GLU B 1 31 ? -14.906 58.156 -12.555 1 23.38 31 GLU B N 1
ATOM 3032 C CA . GLU B 1 31 ? -15.008 57.062 -13.523 1 23.38 31 GLU B CA 1
ATOM 3033 C C . GLU B 1 31 ? -15.406 55.75 -12.844 1 23.38 31 GLU B C 1
ATOM 3035 O O . GLU B 1 31 ? -15.211 55.594 -11.633 1 23.38 31 GLU B O 1
ATOM 3040 N N . ASP B 1 32 ? -15.977 54.719 -13.773 1 25.73 32 ASP B N 1
ATOM 3041 C CA . ASP B 1 32 ? -16.609 53.438 -13.594 1 25.73 32 ASP B CA 1
ATOM 3042 C C . ASP B 1 32 ? -15.758 52.531 -12.711 1 25.73 32 ASP B C 1
ATOM 3044 O O . ASP B 1 32 ? -14.602 52.25 -13.039 1 25.73 32 ASP B O 1
ATOM 3048 N N . ALA B 1 33 ? -15.859 52.562 -11.477 1 22.98 33 ALA B N 1
ATOM 3049 C CA . ALA B 1 33 ? -15.188 51.625 -10.586 1 22.98 33 ALA B CA 1
ATOM 3050 C C . ALA B 1 33 ? -15.312 50.188 -11.102 1 22.98 33 ALA B C 1
ATOM 3052 O O . ALA B 1 33 ? -16.422 49.656 -11.258 1 22.98 33 ALA B O 1
ATOM 3053 N N . VAL B 1 34 ? -14.531 49.812 -12.109 1 25.38 34 VAL B N 1
ATOM 3054 C CA . VAL B 1 34 ? -14.5 48.406 -12.484 1 25.38 34 VAL B CA 1
ATOM 3055 C C . VAL B 1 34 ? -14.602 47.531 -11.234 1 25.38 34 VAL B C 1
ATOM 3057 O O . VAL B 1 34 ? -13.758 47.625 -10.336 1 25.38 34 VAL B O 1
ATOM 3060 N N . ILE B 1 35 ? -15.797 47.219 -10.828 1 25.7 35 ILE B N 1
ATOM 3061 C CA . ILE B 1 35 ? -16 46.188 -9.836 1 25.7 35 ILE B CA 1
ATOM 3062 C C . ILE B 1 35 ? -14.961 45.094 -10.023 1 25.7 35 ILE B C 1
ATOM 3064 O O . ILE B 1 35 ? -14.875 44.469 -11.094 1 25.7 35 ILE B O 1
ATOM 3068 N N . VAL B 1 36 ? -13.82 45.219 -9.516 1 28.31 36 VAL B N 1
ATOM 3069 C CA . VAL B 1 36 ? -12.914 44.094 -9.484 1 28.31 36 VAL B CA 1
ATOM 3070 C C . VAL B 1 36 ? -13.711 42.812 -9.258 1 28.31 36 VAL B C 1
ATOM 3072 O O . VAL B 1 36 ? -14.43 42.688 -8.258 1 28.31 36 VAL B O 1
ATOM 3075 N N . SER B 1 37 ? -14.305 42.25 -10.367 1 28.39 37 SER B N 1
ATOM 3076 C CA . SER B 1 37 ? -15.031 41 -10.484 1 28.39 37 SER B CA 1
ATOM 3077 C C . SER B 1 37 ? -14.586 40 -9.414 1 28.39 37 SER B C 1
ATOM 3079 O O . SER B 1 37 ? -13.477 40.094 -8.875 1 28.39 37 SER B O 1
ATOM 3081 N N . GLU B 1 38 ? -15.523 39.281 -8.805 1 30.8 38 GLU B N 1
ATOM 3082 C CA . GLU B 1 38 ? -15.297 38.094 -8.008 1 30.8 38 GLU B CA 1
ATOM 3083 C C . GLU B 1 38 ? -14.117 37.281 -8.547 1 30.8 38 GLU B C 1
ATOM 3085 O O . GLU B 1 38 ? -14.195 36.719 -9.648 1 30.8 38 GLU B O 1
ATOM 3090 N N . GLU B 1 39 ? -12.93 37.75 -8.648 1 33.03 39 GLU B N 1
ATOM 3091 C CA . GLU B 1 39 ? -11.82 36.906 -9.078 1 33.03 39 GLU B CA 1
ATOM 3092 C C . GLU B 1 39 ? -12.102 35.438 -8.82 1 33.03 39 GLU B C 1
ATOM 3094 O O . GLU B 1 39 ? -12.555 35.062 -7.73 1 33.03 39 GLU B O 1
ATOM 3099 N N . GLU B 1 40 ? -12.547 34.688 -9.75 1 35.84 40 GLU B N 1
ATOM 3100 C CA . GLU B 1 40 ? -12.656 33.25 -9.773 1 35.84 40 GLU B CA 1
ATOM 3101 C C . GLU B 1 40 ? -11.711 32.594 -8.758 1 35.84 40 GLU B C 1
ATOM 3103 O O . GLU B 1 40 ? -10.5 32.812 -8.805 1 35.84 40 GLU B O 1
ATOM 3108 N N . GLN B 1 41 ? -11.969 32.562 -7.516 1 38.16 41 GLN B N 1
ATOM 3109 C CA . GLN B 1 41 ? -11.219 31.797 -6.531 1 38.16 41 GLN B CA 1
ATOM 3110 C C . GLN B 1 41 ? -10.508 30.625 -7.184 1 38.16 41 GLN B C 1
ATOM 3112 O O . GLN B 1 41 ? -11.148 29.656 -7.625 1 38.16 41 GLN B O 1
ATOM 3117 N N . GLU B 1 42 ? -9.578 30.719 -8.07 1 45.28 42 GLU B N 1
ATOM 3118 C CA . GLU B 1 42 ? -8.688 29.672 -8.57 1 45.28 42 GLU B CA 1
ATOM 3119 C C . GLU B 1 42 ? -8.562 28.516 -7.574 1 45.28 42 GLU B C 1
ATOM 3121 O O . GLU B 1 42 ? -8.492 28.75 -6.363 1 45.28 42 GLU B O 1
ATOM 3126 N N . GLU B 1 43 ? -9.078 27.375 -7.852 1 57.47 43 GLU B N 1
ATOM 3127 C CA . GLU B 1 43 ? -9.023 26.109 -7.117 1 57.47 43 GLU B CA 1
ATOM 3128 C C . GLU B 1 43 ? -7.652 25.906 -6.484 1 57.47 43 GLU B C 1
ATOM 3130 O O . GLU B 1 43 ? -6.668 25.656 -7.184 1 57.47 43 GLU B O 1
ATOM 3135 N N . HIS B 1 44 ? -7.25 26.656 -5.41 1 73.81 44 HIS B N 1
ATOM 3136 C CA . HIS B 1 44 ? -6.012 26.5 -4.656 1 73.81 44 HIS B CA 1
ATOM 3137 C C . HIS B 1 44 ? -5.996 25.172 -3.902 1 73.81 44 HIS B C 1
ATOM 3139 O O . HIS B 1 44 ? -7.031 24.719 -3.4 1 73.81 44 HIS B O 1
ATOM 3145 N N . PRO B 1 45 ? -4.824 24.484 -3.939 1 86.38 45 PRO B N 1
ATOM 3146 C CA . PRO B 1 45 ? -4.738 23.219 -3.221 1 86.38 45 PRO B CA 1
ATOM 3147 C C . PRO B 1 45 ? -4.988 23.359 -1.722 1 86.38 45 PRO B C 1
ATOM 3149 O O . PRO B 1 45 ? -4.637 24.391 -1.133 1 86.38 45 PRO B O 1
ATOM 3152 N N . ASN B 1 46 ? -5.656 22.422 -1.193 1 91.12 46 ASN B N 1
ATOM 3153 C CA . ASN B 1 46 ? -5.953 22.438 0.235 1 91.12 46 ASN B CA 1
ATOM 3154 C C . ASN B 1 46 ? -4.738 22.016 1.061 1 91.12 46 ASN B C 1
ATOM 3156 O O . ASN B 1 46 ? -3.881 21.281 0.577 1 91.12 46 ASN B O 1
ATOM 3160 N N . PHE B 1 47 ? -4.723 22.547 2.262 1 94.31 47 PHE B N 1
ATOM 3161 C CA . PHE B 1 47 ? -3.619 22.172 3.141 1 94.31 47 PHE B CA 1
ATOM 3162 C C . PHE B 1 47 ? -3.828 20.766 3.709 1 94.31 47 PHE B C 1
ATOM 3164 O O . PHE B 1 47 ? -2.891 20.156 4.223 1 94.31 47 PHE B O 1
ATOM 3171 N N . ILE B 1 48 ? -5.02 20.25 3.613 1 93.38 48 ILE B N 1
ATOM 3172 C CA . ILE B 1 48 ? -5.383 18.875 3.938 1 93.38 48 ILE B CA 1
ATOM 3173 C C . ILE B 1 48 ? -6.496 18.406 3.008 1 93.38 48 ILE B C 1
ATOM 3175 O O . ILE B 1 48 ? -7.406 19.172 2.682 1 93.38 48 ILE B O 1
ATOM 3179 N N . GLU B 1 49 ? -6.477 17.141 2.488 1 84.38 49 GLU B N 1
ATOM 3180 C CA . GLU B 1 49 ? -7.359 16.75 1.392 1 84.38 49 GLU B CA 1
ATOM 3181 C C . GLU B 1 49 ? -8.234 15.57 1.788 1 84.38 49 GLU B C 1
ATOM 3183 O O . GLU B 1 49 ? -9.453 15.711 1.915 1 84.38 49 GLU B O 1
ATOM 3188 N N . SER B 1 50 ? -7.719 14.5 2.014 1 72.75 50 SER B N 1
ATOM 3189 C CA . SER B 1 50 ? -8.461 13.242 2.01 1 72.75 50 SER B CA 1
ATOM 3190 C C . SER B 1 50 ? -9.508 13.219 3.111 1 72.75 50 SER B C 1
ATOM 3192 O O . SER B 1 50 ? -9.227 13.555 4.262 1 72.75 50 SER B O 1
ATOM 3194 N N . ASN B 1 51 ? -10.703 12.953 2.766 1 82.19 51 ASN B N 1
ATOM 3195 C CA . ASN B 1 51 ? -11.828 12.68 3.646 1 82.19 51 ASN B CA 1
ATOM 3196 C C . ASN B 1 51 ? -12.258 13.93 4.414 1 82.19 51 ASN B C 1
ATOM 3198 O O . ASN B 1 51 ? -12.602 13.852 5.594 1 82.19 51 ASN B O 1
ATOM 3202 N N . THR B 1 52 ? -11.938 15.133 3.842 1 94 52 THR B N 1
ATOM 3203 C CA . THR B 1 52 ? -12.359 16.359 4.508 1 94 52 THR B CA 1
ATOM 3204 C C . THR B 1 52 ? -13.211 17.219 3.578 1 94 52 THR B C 1
ATOM 3206 O O . THR B 1 52 ? -13.211 17.016 2.361 1 94 52 THR B O 1
ATOM 3209 N N . SER B 1 53 ? -13.977 18.078 4.125 1 94.69 53 SER B N 1
ATOM 3210 C CA . SER B 1 53 ? -14.773 19.062 3.381 1 94.69 53 SER B CA 1
ATOM 3211 C C . SER B 1 53 ? -14.508 20.484 3.875 1 94.69 53 SER B C 1
ATOM 3213 O O . SER B 1 53 ? -14.234 20.688 5.059 1 94.69 53 SER B O 1
ATOM 3215 N N . GLY B 1 54 ? -14.562 21.375 2.893 1 95.69 54 GLY B N 1
ATOM 3216 C CA . GLY B 1 54 ? -14.453 22.766 3.266 1 95.69 54 GLY B CA 1
ATOM 3217 C C . GLY B 1 54 ? -15.719 23.328 3.881 1 95.69 54 GLY B C 1
ATOM 3218 O O . GLY B 1 54 ? -16.828 22.922 3.51 1 95.69 54 GLY B O 1
ATOM 3219 N N . ILE B 1 55 ? -15.617 24.281 4.844 1 96.12 55 ILE B N 1
ATOM 3220 C CA . ILE B 1 55 ? -16.75 24.938 5.484 1 96.12 55 ILE B CA 1
ATOM 3221 C C . ILE B 1 55 ? -16.375 26.359 5.871 1 96.12 55 ILE B C 1
ATOM 3223 O O . ILE B 1 55 ? -15.211 26.641 6.156 1 96.12 55 ILE B O 1
ATOM 3227 N N . THR B 1 56 ? -17.281 27.234 5.852 1 96.12 56 THR B N 1
ATOM 3228 C CA . THR B 1 56 ? -17 28.594 6.27 1 96.12 56 THR B CA 1
ATOM 3229 C C . THR B 1 56 ? -17.25 28.766 7.766 1 96.12 56 THR B C 1
ATOM 3231 O O . THR B 1 56 ? -17.969 27.969 8.375 1 96.12 56 THR B O 1
ATOM 3234 N N . LEU B 1 57 ? -16.625 29.797 8.234 1 96.5 57 LEU B N 1
ATOM 3235 C CA . LEU B 1 57 ? -16.844 30.109 9.641 1 96.5 57 LEU B CA 1
ATOM 3236 C C . LEU B 1 57 ? -18.312 30.391 9.914 1 96.5 57 LEU B C 1
ATOM 3238 O O . LEU B 1 57 ? -18.844 29.984 10.945 1 96.5 57 LEU B O 1
ATOM 3242 N N . GLU B 1 58 ? -18.984 31.016 9.07 1 95.44 58 GLU B N 1
ATOM 3243 C CA . GLU B 1 58 ? -20.406 31.328 9.188 1 95.44 58 GLU B CA 1
ATOM 3244 C C . GLU B 1 58 ? -21.25 30.062 9.25 1 95.44 58 GLU B C 1
ATOM 3246 O O . GLU B 1 58 ? -22.172 29.969 10.055 1 95.44 58 GLU B O 1
ATOM 3251 N N . GLU B 1 59 ? -20.938 29.156 8.422 1 94.56 59 GLU B N 1
ATOM 3252 C CA . GLU B 1 59 ? -21.672 27.891 8.414 1 94.56 59 GLU B CA 1
ATOM 3253 C C . GLU B 1 59 ? -21.469 27.141 9.727 1 94.56 59 GLU B C 1
ATOM 3255 O O . GLU B 1 59 ? -22.406 26.531 10.242 1 94.56 59 GLU B O 1
ATOM 3260 N N . LEU B 1 60 ? -20.281 27.172 10.203 1 95.44 60 LEU B N 1
ATOM 3261 C CA . LEU B 1 60 ? -20 26.516 11.477 1 95.44 60 LEU B CA 1
ATOM 3262 C C . LEU B 1 60 ? -20.844 27.141 12.594 1 95.44 60 LEU B C 1
ATOM 3264 O O . LEU B 1 60 ? -21.375 26.422 13.445 1 95.44 60 LEU B O 1
ATOM 3268 N N . GLU B 1 61 ? -20.984 28.406 12.531 1 95.06 61 GLU B N 1
ATOM 3269 C CA . GLU B 1 61 ? -21.656 29.156 13.594 1 95.06 61 GLU B CA 1
ATOM 3270 C C . GLU B 1 61 ? -23.172 29.031 13.484 1 95.06 61 GLU B C 1
ATOM 3272 O O . GLU B 1 61 ? -23.859 28.906 14.5 1 95.06 61 GLU B O 1
ATOM 3277 N N . ARG B 1 62 ? -23.641 28.922 12.32 1 92.31 62 ARG B N 1
ATOM 3278 C CA . ARG B 1 62 ? -25.094 29.016 12.125 1 92.31 62 ARG B CA 1
ATOM 3279 C C . ARG B 1 62 ? -25.719 27.641 11.961 1 92.31 62 ARG B C 1
ATOM 3281 O O . ARG B 1 62 ? -26.859 27.422 12.359 1 92.31 62 ARG B O 1
ATOM 3288 N N . ASN B 1 63 ? -24.953 26.781 11.438 1 91.38 63 ASN B N 1
ATOM 3289 C CA . ASN B 1 63 ? -25.578 25.516 11.016 1 91.38 63 ASN B CA 1
ATOM 3290 C C . ASN B 1 63 ? -25.172 24.359 11.914 1 91.38 63 ASN B C 1
ATOM 3292 O O . ASN B 1 63 ? -25.797 23.297 11.891 1 91.38 63 ASN B O 1
ATOM 3296 N N . CYS B 1 64 ? -24.156 24.484 12.703 1 93.69 64 CYS B N 1
ATOM 3297 C CA . CYS B 1 64 ? -23.656 23.359 13.484 1 93.69 64 CYS B CA 1
ATOM 3298 C C . CYS B 1 64 ? -24 23.531 14.961 1 93.69 64 CYS B C 1
ATOM 3300 O O . CYS B 1 64 ? -23.906 24.641 15.5 1 93.69 64 CYS B O 1
ATOM 3302 N N . ILE B 1 65 ? -24.375 22.469 15.555 1 92.25 65 ILE B N 1
ATOM 3303 C CA . ILE B 1 65 ? -24.594 22.5 17 1 92.25 65 ILE B CA 1
ATOM 3304 C C . ILE B 1 65 ? -23.281 22.234 17.719 1 92.25 65 ILE B C 1
ATOM 3306 O O . ILE B 1 65 ? -22.297 21.797 17.109 1 92.25 65 ILE B O 1
ATOM 3310 N N . VAL B 1 66 ? -23.281 22.578 19 1 94.31 66 VAL B N 1
ATOM 3311 C CA . VAL B 1 66 ? -22.141 22.328 19.875 1 94.31 66 VAL B CA 1
ATOM 3312 C C . VAL B 1 66 ? -22.453 21.188 20.828 1 94.31 66 VAL B C 1
ATOM 3314 O O . VAL B 1 66 ? -23.406 21.266 21.609 1 94.31 66 VAL B O 1
ATOM 3317 N N . PRO B 1 67 ? -21.703 20.109 20.734 1 93.31 67 PRO B N 1
ATOM 3318 C CA . PRO B 1 67 ? -21.969 18.984 21.625 1 93.31 67 PRO B CA 1
ATOM 3319 C C . PRO B 1 67 ? -21.734 19.312 23.094 1 93.31 67 PRO B C 1
ATOM 3321 O O . PRO B 1 67 ? -20.953 20.219 23.406 1 93.31 67 PRO B O 1
ATOM 3324 N N . SER B 1 68 ? -22.453 18.562 23.969 1 93 68 SER B N 1
ATOM 3325 C CA . SER B 1 68 ? -22.312 18.734 25.406 1 93 68 SER B CA 1
ATOM 3326 C C . SER B 1 68 ? -21.734 17.484 26.062 1 93 68 SER B C 1
ATOM 3328 O O . SER B 1 68 ? -21.766 16.406 25.484 1 93 68 SER B O 1
ATOM 3330 N N . PHE B 1 69 ? -21.219 17.75 27.297 1 93.25 69 PHE B N 1
ATOM 3331 C CA . PHE B 1 69 ? -20.844 16.641 28.172 1 93.25 69 PHE B CA 1
ATOM 3332 C C . PHE B 1 69 ? -22.094 16.047 28.828 1 93.25 69 PHE B C 1
ATOM 3334 O O . PHE B 1 69 ? -23.188 16.578 28.688 1 93.25 69 PHE B O 1
ATOM 3341 N N . GLY B 1 70 ? -21.844 14.93 29.531 1 88.94 70 GLY B N 1
ATOM 3342 C CA . GLY B 1 70 ? -22.922 14.242 30.203 1 88.94 70 GLY B CA 1
ATOM 3343 C C . GLY B 1 70 ? -23.625 15.102 31.25 1 88.94 70 GLY B C 1
ATOM 3344 O O . GLY B 1 70 ? -24.797 14.906 31.547 1 88.94 70 GLY B O 1
ATOM 3345 N N . ASP B 1 71 ? -22.969 16.047 31.766 1 91.62 71 ASP B N 1
ATOM 3346 C CA . ASP B 1 71 ? -23.547 16.922 32.781 1 91.62 71 ASP B CA 1
ATOM 3347 C C . ASP B 1 71 ? -24.188 18.156 32.125 1 91.62 71 ASP B C 1
ATOM 3349 O O . ASP B 1 71 ? -24.422 19.172 32.781 1 91.62 71 ASP B O 1
ATOM 3353 N N . ASN B 1 72 ? -24.219 18.203 30.844 1 90.56 72 ASN B N 1
ATOM 3354 C CA . ASN B 1 72 ? -24.922 19.188 30.016 1 90.56 72 ASN B CA 1
ATOM 3355 C C . ASN B 1 72 ? -24.094 20.469 29.844 1 90.56 72 ASN B C 1
ATOM 3357 O O . ASN B 1 72 ? -24.609 21.484 29.406 1 90.56 72 ASN B O 1
ATOM 3361 N N . GLN B 1 73 ? -22.875 20.344 30.234 1 92.62 73 GLN B N 1
ATOM 3362 C CA . GLN B 1 73 ? -21.984 21.453 29.922 1 92.62 73 GLN B CA 1
ATOM 3363 C C . GLN B 1 73 ? -21.5 21.375 28.469 1 92.62 73 GLN B C 1
ATOM 3365 O O . GLN B 1 73 ? -21.109 20.312 28 1 92.62 73 GLN B O 1
ATOM 3370 N N . LEU B 1 74 ? -21.469 22.562 27.875 1 93.44 74 LEU B N 1
ATOM 3371 C CA . LEU B 1 74 ? -21.094 22.609 26.469 1 93.44 74 LEU B CA 1
ATOM 3372 C C . LEU B 1 74 ? -19.594 22.438 26.297 1 93.44 74 LEU B C 1
ATOM 3374 O O . LEU B 1 74 ? -18.812 22.891 27.125 1 93.44 74 LEU B O 1
ATOM 3378 N N . THR B 1 75 ? -19.188 21.844 25.281 1 95.62 75 THR B N 1
ATOM 3379 C CA . THR B 1 75 ? -17.781 21.844 24.875 1 95.62 75 THR B CA 1
ATOM 3380 C C . THR B 1 75 ? -17.406 23.188 24.266 1 95.62 75 THR B C 1
ATOM 3382 O O . THR B 1 75 ? -18.266 24 23.922 1 95.62 75 THR B O 1
ATOM 3385 N N . ILE B 1 76 ? -16.109 23.438 24.234 1 96.12 76 ILE B N 1
ATOM 3386 C CA . ILE B 1 76 ? -15.641 24.594 23.453 1 96.12 76 ILE B CA 1
ATOM 3387 C C . ILE B 1 76 ? -15.906 24.359 21.969 1 96.12 76 ILE B C 1
ATOM 3389 O O . ILE B 1 76 ? -15.43 23.375 21.406 1 96.12 76 ILE B O 1
ATOM 3393 N N . SER B 1 77 ? -16.641 25.188 21.328 1 96 77 SER B N 1
ATOM 3394 C CA . SER B 1 77 ? -17.047 24.984 19.938 1 96 77 SER B CA 1
ATOM 3395 C C . SER B 1 77 ? -15.875 25.156 18.984 1 96 77 SER B C 1
ATOM 3397 O O . SER B 1 77 ? -14.867 25.781 19.344 1 96 77 SER B O 1
ATOM 3399 N N . HIS B 1 78 ? -16.031 24.641 17.766 1 97.44 78 HIS B N 1
ATOM 3400 C CA . HIS B 1 78 ? -15.031 24.828 16.719 1 97.44 78 HIS B CA 1
ATOM 3401 C C . HIS B 1 78 ? -14.805 26.297 16.422 1 97.44 78 HIS B C 1
ATOM 3403 O O . HIS B 1 78 ? -13.656 26.75 16.328 1 97.44 78 HIS B O 1
ATOM 3409 N N . GLN B 1 79 ? -15.883 27.062 16.328 1 96.75 79 GLN B N 1
ATOM 3410 C CA . GLN B 1 79 ? -15.773 28.469 15.969 1 96.75 79 GLN B CA 1
ATOM 3411 C C . GLN B 1 79 ? -15.086 29.266 17.078 1 96.75 79 GLN B C 1
ATOM 3413 O O . GLN B 1 79 ? -14.32 30.188 16.812 1 96.75 79 GLN B O 1
ATOM 3418 N N . THR B 1 80 ? -15.438 28.922 18.328 1 97.56 80 THR B N 1
ATOM 3419 C CA . THR B 1 80 ? -14.773 29.578 19.438 1 97.56 80 THR B CA 1
ATOM 3420 C C . THR B 1 80 ? -13.266 29.328 19.406 1 97.56 80 THR B C 1
ATOM 3422 O O . THR B 1 80 ? -12.477 30.234 19.656 1 97.56 80 THR B O 1
ATOM 3425 N N . PHE B 1 81 ? -12.891 28.109 19.109 1 98.06 81 PHE B N 1
ATOM 3426 C CA . PHE B 1 81 ? -11.484 27.734 18.969 1 98.06 81 PHE B CA 1
ATOM 3427 C C . PHE B 1 81 ? -10.805 28.594 17.906 1 98.06 81 PHE B C 1
ATOM 3429 O O . PHE B 1 81 ? -9.766 29.203 18.172 1 98.06 81 PHE B O 1
ATOM 3436 N N . ILE B 1 82 ? -11.367 28.734 16.766 1 98.38 82 ILE B N 1
ATOM 3437 C CA . ILE B 1 82 ? -10.828 29.5 15.648 1 98.38 82 ILE B CA 1
ATOM 3438 C C . ILE B 1 82 ? -10.703 30.969 16.047 1 98.38 82 ILE B C 1
ATOM 3440 O O . ILE B 1 82 ? -9.656 31.594 15.859 1 98.38 82 ILE B O 1
ATOM 3444 N N . HIS B 1 83 ? -11.742 31.547 16.719 1 97.94 83 HIS B N 1
ATOM 3445 C CA . HIS B 1 83 ? -11.758 32.969 17.109 1 97.94 83 HIS B CA 1
ATOM 3446 C C . HIS B 1 83 ? -10.633 33.281 18.078 1 97.94 83 HIS B C 1
ATOM 3448 O O . HIS B 1 83 ? -9.961 34.312 17.953 1 97.94 83 HIS B O 1
ATOM 3454 N N . ARG B 1 84 ? -10.461 32.406 19.016 1 98.06 84 ARG B N 1
ATOM 3455 C CA . ARG B 1 84 ? -9.461 32.656 20.047 1 98.06 84 ARG B CA 1
ATOM 3456 C C . ARG B 1 84 ? -8.055 32.656 19.453 1 98.06 84 ARG B C 1
ATOM 3458 O O . ARG B 1 84 ? -7.211 33.469 19.844 1 98.06 84 ARG B O 1
ATOM 3465 N N . ILE B 1 85 ? -7.809 31.766 18.484 1 98.19 85 ILE B N 1
ATOM 3466 C CA . ILE B 1 85 ? -6.496 31.719 17.859 1 98.19 85 ILE B CA 1
ATOM 3467 C C . ILE B 1 85 ? -6.293 32.938 16.969 1 98.19 85 ILE B C 1
ATOM 3469 O O . ILE B 1 85 ? -5.211 33.531 16.969 1 98.19 85 ILE B O 1
ATOM 3473 N N . GLU B 1 86 ? -7.312 33.312 16.234 1 97.44 86 GLU B N 1
ATOM 3474 C CA . GLU B 1 86 ? -7.234 34.531 15.406 1 97.44 86 GLU B CA 1
ATOM 3475 C C . GLU B 1 86 ? -6.973 35.75 16.266 1 97.44 86 GLU B C 1
ATOM 3477 O O . GLU B 1 86 ? -6.168 36.625 15.891 1 97.44 86 GLU B O 1
ATOM 3482 N N . GLU B 1 87 ? -7.684 35.812 17.359 1 97.44 87 GLU B N 1
ATOM 3483 C CA . GLU B 1 87 ? -7.504 36.938 18.281 1 97.44 87 GLU B CA 1
ATOM 3484 C C . GLU B 1 87 ? -6.074 37 18.828 1 97.44 87 GLU B C 1
ATOM 3486 O O . GLU B 1 87 ? -5.457 38.062 18.859 1 97.44 87 GLU B O 1
ATOM 3491 N N . ALA B 1 88 ? -5.617 35.875 19.25 1 98 88 ALA B N 1
ATOM 3492 C CA . ALA B 1 88 ? -4.25 35.812 19.75 1 98 88 ALA B CA 1
ATOM 3493 C C . ALA B 1 88 ? -3.248 36.219 18.672 1 98 88 ALA B C 1
ATOM 3495 O O . ALA B 1 88 ? -2.301 36.969 18.953 1 98 88 ALA B O 1
ATOM 3496 N N . ALA B 1 89 ? -3.455 35.75 17.453 1 97.75 89 ALA B N 1
ATOM 3497 C CA . ALA B 1 89 ? -2.564 36.094 16.344 1 97.75 89 ALA B CA 1
ATOM 3498 C C . ALA B 1 89 ? -2.568 37.594 16.062 1 97.75 89 ALA B C 1
ATOM 3500 O O . ALA B 1 89 ? -1.509 38.188 15.875 1 97.75 89 ALA B O 1
ATOM 3501 N N . ARG B 1 90 ? -3.701 38.219 16.078 1 96.06 90 ARG B N 1
ATOM 3502 C CA . ARG B 1 90 ? -3.822 39.656 15.812 1 96.06 90 ARG B CA 1
ATOM 3503 C C . ARG B 1 90 ? -3.168 40.469 16.922 1 96.06 90 ARG B C 1
ATOM 3505 O O . ARG B 1 90 ? -2.605 41.531 16.656 1 96.06 90 ARG B O 1
ATOM 3512 N N . SER B 1 91 ? -3.342 39.906 18.062 1 96.38 91 SER B N 1
ATOM 3513 C CA . SER B 1 91 ? -2.742 40.594 19.203 1 96.38 91 SER B CA 1
ATOM 3514 C C . SER B 1 91 ? -1.22 40.5 19.172 1 96.38 91 SER B C 1
ATOM 3516 O O . SER B 1 91 ? -0.532 41.5 19.469 1 96.38 91 SER B O 1
ATOM 3518 N N . TYR B 1 92 ? -0.699 39.406 18.844 1 96.69 92 TYR B N 1
ATOM 3519 C CA . TYR B 1 92 ? 0.743 39.188 18.844 1 96.69 92 TYR B CA 1
ATOM 3520 C C . TYR B 1 92 ? 1.391 39.812 17.625 1 96.69 92 TYR B C 1
ATOM 3522 O O . TYR B 1 92 ? 2.439 40.469 17.719 1 96.69 92 TYR B O 1
ATOM 3530 N N . PHE B 1 93 ? 0.825 39.594 16.516 1 95.19 93 PHE B N 1
ATOM 3531 C CA . PHE B 1 93 ? 1.326 40.156 15.25 1 95.19 93 PHE B CA 1
ATOM 3532 C C . PHE B 1 93 ? 0.58 41.406 14.883 1 95.19 93 PHE B C 1
ATOM 3534 O O . PHE B 1 93 ? 0.028 41.531 13.781 1 95.19 93 PHE B O 1
ATOM 3541 N N . THR B 1 94 ? 0.733 42.344 15.695 1 92 94 THR B N 1
ATOM 3542 C CA . THR B 1 94 ? -0.01 43.594 15.555 1 92 94 THR B CA 1
ATOM 3543 C C . THR B 1 94 ? 0.386 44.312 14.273 1 92 94 THR B C 1
ATOM 3545 O O . THR B 1 94 ? 1.574 44.469 13.977 1 92 94 THR B O 1
ATOM 3548 N N . GLY B 1 95 ? -0.609 44.75 13.492 1 89.81 95 GLY B N 1
ATOM 3549 C CA . GLY B 1 95 ? -0.349 45.531 12.297 1 89.81 95 GLY B CA 1
ATOM 3550 C C . GLY B 1 95 ? -0.179 44.688 11.047 1 89.81 95 GLY B C 1
ATOM 3551 O O . GLY B 1 95 ? -0.092 45.219 9.938 1 89.81 95 GLY B O 1
ATOM 3552 N N . GLU B 1 96 ? -0.145 43.375 11.289 1 90.31 96 GLU B N 1
ATOM 3553 C CA . GLU B 1 96 ? 0.021 42.5 10.133 1 90.31 96 GLU B CA 1
ATOM 3554 C C . GLU B 1 96 ? -1.312 42.25 9.438 1 90.31 96 GLU B C 1
ATOM 3556 O O . GLU B 1 96 ? -2.375 42.438 10.031 1 90.31 96 GLU B O 1
ATOM 3561 N N . SER B 1 97 ? -1.169 41.875 8.148 1 91.31 97 SER B N 1
ATOM 3562 C CA . SER B 1 97 ? -2.336 41.531 7.355 1 91.31 97 SER B CA 1
ATOM 3563 C C . SER B 1 97 ? -2.518 40 7.309 1 91.31 97 SER B C 1
ATOM 3565 O O . SER B 1 97 ? -1.562 39.281 7.055 1 91.31 97 SER B O 1
ATOM 3567 N N . PHE B 1 98 ? -3.773 39.562 7.633 1 92.44 98 PHE B N 1
ATOM 3568 C CA . PHE B 1 98 ? -4.07 38.125 7.684 1 92.44 98 PHE B CA 1
ATOM 3569 C C . PHE B 1 98 ? -4.898 37.719 6.473 1 92.44 98 PHE B C 1
ATOM 3571 O O . PHE B 1 98 ? -5.703 38.5 5.965 1 92.44 98 PHE B O 1
ATOM 3578 N N . GLY B 1 99 ? -4.598 36.531 5.992 1 89.62 99 GLY B N 1
ATOM 3579 C CA . GLY B 1 99 ? -5.445 35.938 4.969 1 89.62 99 GLY B CA 1
ATOM 3580 C C . GLY B 1 99 ? -6.723 35.344 5.523 1 89.62 99 GLY B C 1
ATOM 3581 O O . GLY B 1 99 ? -6.949 35.375 6.734 1 89.62 99 GLY B O 1
ATOM 3582 N N . ASN B 1 100 ? -7.477 34.844 4.527 1 91.38 100 ASN B N 1
ATOM 3583 C CA . ASN B 1 100 ? -8.719 34.188 4.93 1 91.38 100 ASN B CA 1
ATOM 3584 C C . ASN B 1 100 ? -8.445 32.875 5.676 1 91.38 100 ASN B C 1
ATOM 3586 O O . ASN B 1 100 ? -7.492 32.156 5.359 1 91.38 100 ASN B O 1
ATOM 3590 N N . THR B 1 101 ? -9.273 32.625 6.645 1 96.25 101 THR B N 1
ATOM 3591 C CA . THR B 1 101 ? -9.164 31.375 7.383 1 96.25 101 THR B CA 1
ATOM 3592 C C . THR B 1 101 ? -9.758 30.219 6.578 1 96.25 101 THR B C 1
ATOM 3594 O O . THR B 1 101 ? -10.906 30.281 6.148 1 96.25 101 THR B O 1
ATOM 3597 N N . GLU B 1 102 ? -8.945 29.234 6.312 1 96.56 102 GLU B N 1
ATOM 3598 C CA . GLU B 1 102 ? -9.398 28 5.68 1 96.56 102 GLU B CA 1
ATOM 3599 C C . GLU B 1 102 ? -9.797 26.953 6.723 1 96.56 102 GLU B C 1
ATOM 3601 O O . GLU B 1 102 ? -9.039 26.688 7.656 1 96.56 102 GLU B O 1
ATOM 3606 N N . ILE B 1 103 ? -10.977 26.406 6.598 1 97.69 103 ILE B N 1
ATOM 3607 C CA . ILE B 1 103 ? -11.484 25.438 7.578 1 97.69 103 ILE B CA 1
ATOM 3608 C C . ILE B 1 103 ? -11.859 24.141 6.883 1 97.69 103 ILE B C 1
ATOM 3610 O O . ILE B 1 103 ? -12.578 24.141 5.883 1 97.69 103 ILE B O 1
ATOM 3614 N N . ARG B 1 104 ? -11.305 23.078 7.363 1 97.81 104 ARG B N 1
ATOM 3615 C CA . ARG B 1 104 ? -11.617 21.734 6.883 1 97.81 104 ARG B CA 1
ATOM 3616 C C . ARG B 1 104 ? -12.234 20.891 7.988 1 97.81 104 ARG B C 1
ATOM 3618 O O . ARG B 1 104 ? -11.789 20.938 9.133 1 97.81 104 ARG B O 1
ATOM 3625 N N . VAL B 1 105 ? -13.344 20.078 7.652 1 97.31 105 VAL B N 1
ATOM 3626 C CA . VAL B 1 105 ? -14.039 19.266 8.648 1 97.31 105 VAL B CA 1
ATOM 3627 C C . VAL B 1 105 ? -14.211 17.844 8.125 1 97.31 105 VAL B C 1
ATOM 3629 O O . VAL B 1 105 ? -14.102 17.609 6.926 1 97.31 105 VAL B O 1
ATOM 3632 N N . SER B 1 106 ? -14.312 16.953 9.039 1 96.19 106 SER B N 1
ATOM 3633 C CA . SER B 1 106 ? -14.562 15.562 8.688 1 96.19 106 SER B CA 1
ATOM 3634 C C . SER B 1 106 ? -15.438 14.875 9.727 1 96.19 106 SER B C 1
ATOM 3636 O O . SER B 1 106 ? -15.625 15.398 10.828 1 96.19 106 SER B O 1
ATOM 3638 N N . HIS B 1 107 ? -16.094 13.695 9.312 1 93.62 107 HIS B N 1
ATOM 3639 C CA . HIS B 1 107 ? -16.953 12.859 10.148 1 93.62 107 HIS B CA 1
ATOM 3640 C C . HIS B 1 107 ? -18.172 13.625 10.625 1 93.62 107 HIS B C 1
ATOM 3642 O O . HIS B 1 107 ? -18.312 13.891 11.828 1 93.62 107 HIS B O 1
ATOM 3648 N N . LYS B 1 108 ? -19.062 13.875 9.727 1 93.25 108 LYS B N 1
ATOM 3649 C CA . LYS B 1 108 ? -20.328 14.57 9.984 1 93.25 108 LYS B CA 1
ATOM 3650 C C . LYS B 1 108 ? -21.25 13.727 10.859 1 93.25 108 LYS B C 1
ATOM 3652 O O . LYS B 1 108 ? -21.516 12.562 10.547 1 93.25 108 LYS B O 1
ATOM 3657 N N . ILE B 1 109 ? -21.609 14.242 11.93 1 92.31 109 ILE B N 1
ATOM 3658 C CA . ILE B 1 109 ? -22.578 13.586 12.812 1 92.31 109 ILE B CA 1
ATOM 3659 C C . ILE B 1 109 ? -23.953 14.227 12.648 1 92.31 109 ILE B C 1
ATOM 3661 O O . ILE B 1 109 ? -24.094 15.438 12.844 1 92.31 109 ILE B O 1
ATOM 3665 N N . LEU B 1 110 ? -24.859 13.398 12.312 1 90.12 110 LEU B N 1
ATOM 3666 C CA . LEU B 1 110 ? -26.234 13.852 12.125 1 90.12 110 LEU B CA 1
ATOM 3667 C C . LEU B 1 110 ? -27.094 13.539 13.344 1 90.12 110 LEU B C 1
ATOM 3669 O O . LEU B 1 110 ? -26.891 12.508 13.992 1 90.12 110 LEU B O 1
ATOM 3673 N N . GLY B 1 111 ? -27.906 14.539 13.664 1 88.62 111 GLY B N 1
ATOM 3674 C CA . GLY B 1 111 ? -28.891 14.367 14.711 1 88.62 111 GLY B CA 1
ATOM 3675 C C . GLY B 1 111 ? -30.234 14.984 14.367 1 88.62 111 GLY B C 1
ATOM 3676 O O . GLY B 1 111 ? -30.453 15.414 13.234 1 88.62 111 GLY B O 1
ATOM 3677 N N . ARG B 1 112 ? -31.156 14.828 15.258 1 87.5 112 ARG B N 1
ATOM 3678 C CA . ARG B 1 112 ? -32.5 15.391 15.117 1 87.5 112 ARG B CA 1
ATOM 3679 C C . ARG B 1 112 ? -32.844 16.25 16.328 1 87.5 112 ARG B C 1
ATOM 3681 O O . ARG B 1 112 ? -32.406 15.969 17.453 1 87.5 112 ARG B O 1
ATOM 3688 N N . VAL B 1 113 ? -33.594 17.203 16.078 1 88 113 VAL B N 1
ATOM 3689 C CA . VAL B 1 113 ? -34.156 17.984 17.188 1 88 113 VAL B CA 1
ATOM 3690 C C . VAL B 1 113 ? -35.188 17.156 17.969 1 88 113 VAL B C 1
ATOM 3692 O O . VAL B 1 113 ? -35.75 16.234 17.406 1 88 113 VAL B O 1
ATOM 3695 N N . PRO B 1 114 ? -35.375 17.5 19.172 1 82.5 114 PRO B N 1
ATOM 3696 C CA . PRO B 1 114 ? -36.281 16.719 20 1 82.5 114 PRO B CA 1
ATOM 3697 C C . PRO B 1 114 ? -37.656 16.562 19.375 1 82.5 114 PRO B C 1
ATOM 3699 O O . PRO B 1 114 ? -38.281 15.492 19.453 1 82.5 114 PRO B O 1
ATOM 3702 N N . GLY B 1 115 ? -38.125 17.516 18.719 1 83.75 115 GLY B N 1
ATOM 3703 C CA . GLY B 1 115 ? -39.469 17.484 18.125 1 83.75 115 GLY B CA 1
ATOM 3704 C C . GLY B 1 115 ? -39.531 16.594 16.891 1 83.75 115 GLY B C 1
ATOM 3705 O O . GLY B 1 115 ? -40.625 16.25 16.453 1 83.75 115 GLY B O 1
ATOM 3706 N N . ALA B 1 116 ? -38.406 16.188 16.484 1 85.56 116 ALA B N 1
ATOM 3707 C CA . ALA B 1 116 ? -38.375 15.43 15.227 1 85.56 116 ALA B CA 1
ATOM 3708 C C . ALA B 1 116 ? -37.875 14.008 15.453 1 85.56 116 ALA B C 1
ATOM 3710 O O . ALA B 1 116 ? -37.594 13.289 14.492 1 85.56 116 ALA B O 1
ATOM 3711 N N . LEU B 1 117 ? -37.812 13.562 16.547 1 85.62 117 LEU B N 1
ATOM 3712 C CA . LEU B 1 117 ? -37.25 12.266 16.906 1 85.62 117 LEU B CA 1
ATOM 3713 C C . LEU B 1 117 ? -38.094 11.125 16.344 1 85.62 117 LEU B C 1
ATOM 3715 O O . LEU B 1 117 ? -37.562 10.047 16.047 1 85.62 117 LEU B O 1
ATOM 3719 N N . THR B 1 118 ? -39.344 11.398 16.25 1 85.56 118 THR B N 1
ATOM 3720 C CA . THR B 1 118 ? -40.25 10.32 15.852 1 85.56 118 THR B CA 1
ATOM 3721 C C . THR B 1 118 ? -40.562 10.406 14.359 1 85.56 118 THR B C 1
ATOM 3723 O O . THR B 1 118 ? -41.25 9.555 13.82 1 85.56 118 THR B O 1
ATOM 3726 N N . LYS B 1 119 ? -40 11.383 13.773 1 85.88 119 LYS B N 1
ATOM 3727 C CA . LYS B 1 119 ? -40.25 11.539 12.344 1 85.88 119 LYS B CA 1
ATOM 3728 C C . LYS B 1 119 ? -39.469 10.523 11.531 1 85.88 119 LYS B C 1
ATOM 3730 O O . LYS B 1 119 ? -38.344 10.195 11.891 1 85.88 119 LYS B O 1
ATOM 3735 N N . LYS B 1 120 ? -40.125 9.969 10.453 1 85.25 120 LYS B N 1
ATOM 3736 C CA . LYS B 1 120 ? -39.375 9.102 9.531 1 85.25 120 LYS B CA 1
ATOM 3737 C C . LYS B 1 120 ? -38.375 9.898 8.703 1 85.25 120 LYS B C 1
ATOM 3739 O O . LYS B 1 120 ? -38.531 11.109 8.539 1 85.25 120 LYS B O 1
ATOM 3744 N N . LYS B 1 121 ? -37.312 9.352 8.281 1 87.25 121 LYS B N 1
ATOM 3745 C CA . LYS B 1 121 ? -36.219 9.984 7.527 1 87.25 121 LYS B CA 1
ATOM 3746 C C . LYS B 1 121 ? -36.781 10.805 6.359 1 87.25 121 LYS B C 1
ATOM 3748 O O . LYS B 1 121 ? -36.312 11.922 6.105 1 87.25 121 LYS B O 1
ATOM 3753 N N . GLU B 1 122 ? -37.844 10.297 5.676 1 87.62 122 GLU B N 1
ATOM 3754 C CA . GLU B 1 122 ? -38.406 10.922 4.488 1 87.62 122 GLU B CA 1
ATOM 3755 C C . GLU B 1 122 ? -39.188 12.188 4.848 1 87.62 122 GLU B C 1
ATOM 3757 O O . GLU B 1 122 ? -39.406 13.047 3.994 1 87.62 122 GLU B O 1
ATOM 3762 N N . GLU B 1 123 ? -39.562 12.234 6.086 1 89.06 123 GLU B N 1
ATOM 3763 C CA . GLU B 1 123 ? -40.406 13.344 6.551 1 89.06 123 GLU B CA 1
ATOM 3764 C C . GLU B 1 123 ? -39.562 14.453 7.156 1 89.06 123 GLU B C 1
ATOM 3766 O O . GLU B 1 123 ? -40.062 15.516 7.508 1 89.06 123 GLU B O 1
ATOM 3771 N N . LEU B 1 124 ? -38.312 14.156 7.273 1 88.19 124 LEU B N 1
ATOM 3772 C CA . LEU B 1 124 ? -37.438 15.109 7.953 1 88.19 124 LEU B CA 1
ATOM 3773 C C . LEU B 1 124 ? -37.188 16.344 7.082 1 88.19 124 LEU B C 1
ATOM 3775 O O . LEU B 1 124 ? -36.938 16.219 5.887 1 88.19 124 LEU B O 1
ATOM 3779 N N . LYS B 1 125 ? -37.375 17.438 7.625 1 88.06 125 LYS B N 1
ATOM 3780 C CA . LYS B 1 125 ? -37 18.719 7.031 1 88.06 125 LYS B CA 1
ATOM 3781 C C . LYS B 1 125 ? -35.625 19.172 7.523 1 88.06 125 LYS B C 1
ATOM 3783 O O . LYS B 1 125 ? -35.125 18.672 8.539 1 88.06 125 LYS B O 1
ATOM 3788 N N . PRO B 1 126 ? -35.094 20.078 6.852 1 85 126 PRO B N 1
ATOM 3789 C CA . PRO B 1 126 ? -33.781 20.578 7.277 1 85 126 PRO B CA 1
ATOM 3790 C C . PRO B 1 126 ? -33.781 21.109 8.711 1 85 126 PRO B C 1
ATOM 3792 O O . PRO B 1 126 ? -32.781 20.922 9.438 1 85 126 PRO B O 1
ATOM 3795 N N . GLU B 1 127 ? -34.844 21.625 9.109 1 86.75 127 GLU B N 1
ATOM 3796 C CA . GLU B 1 127 ? -34.938 22.219 10.438 1 86.75 127 GLU B CA 1
ATOM 3797 C C . GLU B 1 127 ? -35 21.125 11.516 1 86.75 127 GLU B C 1
ATOM 3799 O O . GLU B 1 127 ? -34.812 21.406 12.695 1 86.75 127 GLU B O 1
ATOM 3804 N N . ASP B 1 128 ? -35.281 19.953 11.047 1 89.75 128 ASP B N 1
ATOM 3805 C CA . ASP B 1 128 ? -35.406 18.828 11.969 1 89.75 128 ASP B CA 1
ATOM 3806 C C . ASP B 1 128 ? -34.062 18.203 12.258 1 89.75 128 ASP B C 1
ATOM 3808 O O . ASP B 1 128 ? -33.906 17.438 13.211 1 89.75 128 ASP B O 1
ATOM 3812 N N . GLU B 1 129 ? -33.094 18.562 11.43 1 90.75 129 GLU B N 1
ATOM 3813 C CA . GLU B 1 129 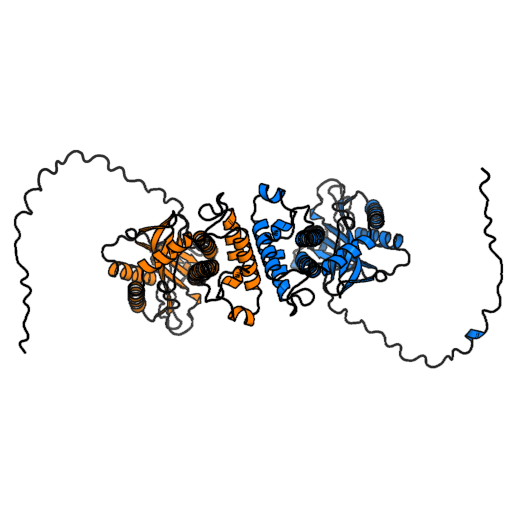? -31.812 17.875 11.492 1 90.75 129 GLU B CA 1
ATOM 3814 C C . GLU B 1 129 ? -30.75 18.766 12.148 1 90.75 129 GLU B C 1
ATOM 3816 O O . GLU B 1 129 ? -30.75 19.984 11.961 1 90.75 129 GLU B O 1
ATOM 3821 N N . THR B 1 130 ? -29.953 18.219 12.984 1 90.56 130 THR B N 1
ATOM 3822 C CA . THR B 1 130 ? -28.781 18.906 13.547 1 90.56 130 THR B CA 1
ATOM 3823 C C . THR B 1 130 ? -27.484 18.266 13.047 1 90.56 130 THR B C 1
ATOM 3825 O O . THR B 1 130 ? -27.453 17.078 12.75 1 90.56 130 THR B O 1
ATOM 3828 N N . ILE B 1 131 ? -26.531 19.156 12.938 1 93.88 131 ILE B N 1
ATOM 3829 C CA . ILE B 1 131 ? -25.266 18.672 12.406 1 93.88 131 ILE B CA 1
ATOM 3830 C C . ILE B 1 131 ? -24.109 19.203 13.242 1 93.88 131 ILE B C 1
ATOM 3832 O O . ILE B 1 131 ? -24.172 20.328 13.742 1 93.88 131 ILE B O 1
ATOM 3836 N N . TYR B 1 132 ? -23.172 18.375 13.492 1 94.38 132 TYR B N 1
ATOM 3837 C CA . TYR B 1 132 ? -21.859 18.859 13.875 1 94.38 132 TYR B CA 1
ATOM 3838 C C . TYR B 1 132 ? -20.766 17.953 13.328 1 94.38 132 TYR B C 1
ATOM 3840 O O . TYR B 1 132 ? -21.031 16.844 12.883 1 94.38 132 TYR B O 1
ATOM 3848 N N . TYR B 1 133 ? -19.547 18.484 13.312 1 96.12 133 TYR B N 1
ATOM 3849 C CA . TYR B 1 133 ? -18.422 17.734 12.789 1 96.12 133 TYR B CA 1
ATOM 3850 C C . TYR B 1 133 ? -17.484 17.297 13.922 1 96.12 133 TYR B C 1
ATOM 3852 O O . TYR B 1 133 ? -17.156 18.094 14.797 1 96.12 133 TYR B O 1
ATOM 3860 N N . GLN B 1 134 ? -17.047 16.109 13.875 1 95.88 134 GLN B N 1
ATOM 3861 C CA . GLN B 1 134 ? -16.203 15.562 14.93 1 95.88 134 GLN B CA 1
ATOM 3862 C C . GLN B 1 134 ? -14.789 16.141 14.852 1 95.88 134 GLN B C 1
ATOM 3864 O O . GLN B 1 134 ? -14.125 16.297 15.883 1 95.88 134 GLN B O 1
ATOM 3869 N N . ARG B 1 135 ? -14.336 16.312 13.656 1 96.94 135 ARG B N 1
ATOM 3870 C CA . ARG B 1 135 ? -12.961 16.781 13.477 1 96.94 135 ARG B CA 1
ATOM 3871 C C . ARG B 1 135 ? -12.922 18.062 12.656 1 96.94 135 ARG B C 1
ATOM 3873 O O . ARG B 1 135 ? -13.68 18.219 11.695 1 96.94 135 ARG B O 1
ATOM 3880 N N . MET B 1 136 ? -12.039 18.938 13.055 1 97.75 136 MET B N 1
ATOM 3881 C CA . MET B 1 136 ? -11.875 20.203 12.359 1 97.75 136 MET B CA 1
ATOM 3882 C C . MET B 1 136 ? -10.414 20.641 12.359 1 97.75 136 MET B C 1
ATOM 3884 O O . MET B 1 136 ? -9.727 20.531 13.367 1 97.75 136 MET B O 1
ATOM 3888 N N . ALA B 1 137 ? -9.969 21.078 11.211 1 98.12 137 ALA B N 1
ATOM 3889 C CA . ALA B 1 137 ? -8.672 21.734 11.047 1 98.12 137 ALA B CA 1
ATOM 3890 C C . ALA B 1 137 ? -8.828 23.094 10.367 1 98.12 137 ALA B C 1
ATOM 3892 O O . ALA B 1 137 ? -9.695 23.266 9.508 1 98.12 137 ALA B O 1
ATOM 3893 N N . PHE B 1 138 ? -8.031 24.047 10.766 1 98.12 138 PHE B N 1
ATOM 3894 C CA . PHE B 1 138 ? -8.07 25.344 10.117 1 98.12 138 PHE B CA 1
ATOM 3895 C C . PHE B 1 138 ? -6.684 25.984 10.07 1 98.12 138 PHE B C 1
ATOM 3897 O O . PHE B 1 138 ? -5.797 25.594 10.836 1 98.12 138 PHE B O 1
ATOM 3904 N N . CYS B 1 139 ? -6.52 26.875 9.117 1 97.69 139 CYS B N 1
ATOM 3905 C CA . CYS B 1 139 ? -5.289 27.656 9.078 1 97.69 139 CYS B CA 1
ATOM 3906 C C . CYS B 1 139 ? -5.508 28.969 8.344 1 97.69 139 CYS B C 1
ATOM 3908 O O . CYS B 1 139 ? -6.477 29.125 7.598 1 97.69 139 CYS B O 1
ATOM 3910 N N . PHE B 1 140 ? -4.723 29.953 8.648 1 96.75 140 PHE B N 1
ATOM 3911 C CA . PHE B 1 140 ? -4.66 31.234 7.941 1 96.75 140 PHE B CA 1
ATOM 3912 C C . PHE B 1 140 ? -3.225 31.75 7.871 1 96.75 140 PHE B C 1
ATOM 3914 O O . PHE B 1 140 ? -2.412 31.453 8.75 1 96.75 140 PHE B O 1
ATOM 3921 N N . HIS B 1 141 ? -2.924 32.406 6.82 1 94 141 HIS B N 1
ATOM 3922 C CA . HIS B 1 141 ? -1.556 32.875 6.652 1 94 141 HIS B CA 1
ATOM 3923 C C . HIS B 1 141 ? -1.446 34.375 6.961 1 94 141 HIS B C 1
ATOM 3925 O O . HIS B 1 141 ? -2.451 35.062 6.961 1 94 141 HIS B O 1
ATOM 3931 N N . ILE B 1 142 ? -0.313 34.75 7.371 1 92.5 142 ILE B N 1
ATOM 3932 C CA . ILE B 1 142 ? 0.031 36.156 7.523 1 92.5 142 ILE B CA 1
ATOM 3933 C C . ILE B 1 142 ? 0.66 36.688 6.234 1 92.5 142 ILE B C 1
ATOM 3935 O O . ILE B 1 142 ? 1.819 36.375 5.938 1 92.5 142 ILE B O 1
ATOM 3939 N N . ARG B 1 143 ? 0.046 37.469 5.484 1 87.38 143 ARG B N 1
ATOM 3940 C CA . ARG B 1 143 ? 0.387 37.875 4.125 1 87.38 143 ARG B CA 1
ATOM 3941 C C . ARG B 1 143 ? 1.693 38.656 4.102 1 87.38 143 ARG B C 1
ATOM 3943 O O . ARG B 1 143 ? 2.496 38.5 3.178 1 87.38 143 ARG B O 1
ATOM 3950 N N . SER B 1 144 ? 1.861 39.406 5.105 1 88.12 144 SER B N 1
ATOM 3951 C CA . SER B 1 144 ? 3.014 40.312 5.129 1 88.12 144 SER B CA 1
ATOM 3952 C C . SER B 1 144 ? 4.289 39.562 5.508 1 88.12 144 SER B C 1
ATOM 3954 O O . SER B 1 144 ? 5.391 40.094 5.387 1 88.12 144 SER B O 1
ATOM 3956 N N . MET B 1 145 ? 4.133 38.375 5.898 1 90.38 145 MET B N 1
ATOM 3957 C CA . MET B 1 145 ? 5.289 37.562 6.266 1 90.38 145 MET B CA 1
ATOM 3958 C C . MET B 1 145 ? 5.508 36.438 5.262 1 90.38 145 MET B C 1
ATOM 3960 O O . MET B 1 145 ? 5.086 35.312 5.492 1 90.38 145 MET B O 1
ATOM 3964 N N . SER B 1 146 ? 6.125 36.812 4.172 1 90.88 146 SER B N 1
ATOM 3965 C CA . SER B 1 146 ? 6.379 35.875 3.076 1 90.88 146 SER B CA 1
ATOM 3966 C C . SER B 1 146 ? 7.832 35.938 2.619 1 90.88 146 SER B C 1
ATOM 3968 O O . SER B 1 146 ? 8.516 36.938 2.857 1 90.88 146 SER B O 1
ATOM 3970 N N . ARG B 1 147 ? 8.273 34.844 2.08 1 92.62 147 ARG B N 1
ATOM 3971 C CA . ARG B 1 147 ? 9.641 34.781 1.568 1 92.62 147 ARG B CA 1
ATOM 3972 C C . ARG B 1 147 ? 9.734 33.781 0.425 1 92.62 147 ARG B C 1
ATOM 3974 O O . ARG B 1 147 ? 8.922 32.844 0.332 1 92.62 147 ARG B O 1
ATOM 3981 N N . MET B 1 148 ? 10.695 34.031 -0.482 1 95.81 148 MET B N 1
ATOM 3982 C CA . MET B 1 148 ? 11.047 33.062 -1.491 1 95.81 148 MET B CA 1
ATOM 3983 C C . MET B 1 148 ? 12.078 32.062 -0.946 1 95.81 148 MET B C 1
ATOM 3985 O O . MET B 1 148 ? 13.094 32.469 -0.384 1 95.81 148 MET B O 1
ATOM 3989 N N . MET B 1 149 ? 11.727 30.812 -1.048 1 95.38 149 MET B N 1
ATOM 3990 C CA . MET B 1 149 ? 12.602 29.766 -0.54 1 95.38 149 MET B CA 1
ATOM 3991 C C . MET B 1 149 ? 12.672 28.594 -1.519 1 95.38 149 MET B C 1
ATOM 3993 O O . MET B 1 149 ? 11.648 27.984 -1.838 1 95.38 149 MET B O 1
ATOM 3997 N N . ASN B 1 150 ? 13.922 28.266 -1.943 1 96.62 150 ASN B N 1
ATOM 3998 C CA . ASN B 1 150 ? 14.148 27.141 -2.85 1 96.62 150 ASN B CA 1
ATOM 3999 C C . ASN B 1 150 ? 13.211 27.188 -4.051 1 96.62 150 ASN B C 1
ATOM 4001 O O . ASN B 1 150 ? 12.617 26.172 -4.43 1 96.62 150 ASN B O 1
ATOM 4005 N N . GLY B 1 151 ? 12.945 28.359 -4.523 1 94.75 151 GLY B N 1
ATOM 4006 C CA . GLY B 1 151 ? 12.188 28.578 -5.746 1 94.75 151 GLY B CA 1
ATOM 4007 C C . GLY B 1 151 ? 10.695 28.688 -5.508 1 94.75 151 GLY B C 1
ATOM 4008 O O . GLY B 1 151 ? 9.914 28.828 -6.457 1 94.75 151 GLY B O 1
ATOM 4009 N N . GLU B 1 152 ? 10.273 28.594 -4.246 1 96.44 152 GLU B N 1
ATOM 4010 C CA . GLU B 1 152 ? 8.852 28.656 -3.936 1 96.44 152 GLU B CA 1
ATOM 4011 C C . GLU B 1 152 ? 8.555 29.797 -2.961 1 96.44 152 GLU B C 1
ATOM 4013 O O . GLU B 1 152 ? 9.375 30.109 -2.1 1 96.44 152 GLU B O 1
ATOM 4018 N N . GLU B 1 153 ? 7.41 30.359 -3.094 1 96.25 153 GLU B N 1
ATOM 4019 C CA . GLU B 1 153 ? 6.945 31.344 -2.117 1 96.25 153 GLU B CA 1
ATOM 4020 C C . GLU B 1 153 ? 6.371 30.656 -0.879 1 96.25 153 GLU B C 1
ATOM 4022 O O . GLU B 1 153 ? 5.555 29.75 -0.991 1 96.25 153 GLU B O 1
ATOM 4027 N N . VAL B 1 154 ? 6.863 31.141 0.275 1 96.44 154 VAL B N 1
ATOM 4028 C CA . VAL B 1 154 ? 6.387 30.578 1.531 1 96.44 154 VAL B CA 1
ATOM 4029 C C . VAL B 1 154 ? 5.816 31.688 2.416 1 96.44 154 VAL B C 1
ATOM 4031 O O . VAL B 1 154 ? 6.273 32.844 2.361 1 96.44 154 VAL B O 1
ATOM 4034 N N . HIS B 1 155 ? 4.766 31.359 3.195 1 95.5 155 HIS B N 1
ATOM 4035 C CA . HIS B 1 155 ? 4.141 32.312 4.113 1 95.5 155 HIS B CA 1
ATOM 4036 C C . HIS B 1 155 ? 4.027 31.719 5.516 1 95.5 155 HIS B C 1
ATOM 4038 O O . HIS B 1 155 ? 3.844 30.516 5.672 1 95.5 155 HIS B O 1
ATOM 4044 N N . LEU B 1 156 ? 4.133 32.625 6.453 1 96.94 156 LEU B N 1
ATOM 4045 C CA . LEU B 1 156 ? 3.842 32.188 7.816 1 96.94 156 LEU B CA 1
ATOM 4046 C C . LEU B 1 156 ? 2.371 31.828 7.969 1 96.94 156 LEU B C 1
ATOM 4048 O O . LEU B 1 156 ? 1.495 32.531 7.453 1 96.94 156 LEU B O 1
ATOM 4052 N N . CYS B 1 157 ? 2.158 30.719 8.617 1 97.19 157 CYS B N 1
ATOM 4053 C CA . CYS B 1 157 ? 0.813 30.156 8.734 1 97.19 157 CYS B CA 1
ATOM 4054 C C . CYS B 1 157 ? 0.522 29.719 10.164 1 97.19 157 CYS B C 1
ATOM 4056 O O . CYS B 1 157 ? 1.396 29.172 10.836 1 97.19 157 CYS B O 1
ATOM 4058 N N . ILE B 1 158 ? -0.682 30.016 10.641 1 98.25 158 ILE B N 1
ATOM 4059 C CA . ILE B 1 158 ? -1.161 29.641 11.969 1 98.25 158 ILE B CA 1
ATOM 4060 C C . ILE B 1 158 ? -2.455 28.844 11.844 1 98.25 158 ILE B C 1
ATOM 4062 O O . ILE B 1 158 ? -3.26 29.078 10.945 1 98.25 158 ILE B O 1
ATOM 4066 N N . GLY B 1 159 ? -2.592 27.875 12.719 1 98.31 159 GLY B N 1
ATOM 4067 C CA . GLY B 1 159 ? -3.83 27.125 12.695 1 98.31 159 GLY B CA 1
ATOM 4068 C C . GLY B 1 159 ? -3.994 26.203 13.883 1 98.31 159 GLY B C 1
ATOM 4069 O O . GLY B 1 159 ? -3.318 26.359 14.906 1 98.31 159 GLY B O 1
ATOM 4070 N N . GLY B 1 160 ? -4.953 25.328 13.727 1 98.19 160 GLY B N 1
ATOM 4071 C CA . GLY B 1 160 ? -5.234 24.391 14.797 1 98.19 160 GLY B CA 1
ATOM 4072 C C . GLY B 1 160 ? -6.078 23.203 14.352 1 98.19 160 GLY B C 1
ATOM 4073 O O . GLY B 1 160 ? -6.609 23.203 13.242 1 98.19 160 GLY B O 1
ATOM 4074 N N . VAL B 1 161 ? -6.043 22.203 15.234 1 97.69 161 VAL B N 1
ATOM 4075 C CA . VAL B 1 161 ? -6.824 21 15 1 97.69 161 VAL B CA 1
ATOM 4076 C C . VAL B 1 161 ? -7.582 20.625 16.266 1 97.69 161 VAL B C 1
ATOM 4078 O O . VAL B 1 161 ? -7.047 20.734 17.375 1 97.69 161 VAL B O 1
ATOM 4081 N N . ARG B 1 162 ? -8.797 20.281 16.078 1 96.62 162 ARG B N 1
ATOM 4082 C CA . ARG B 1 162 ? -9.648 19.766 17.156 1 96.62 162 ARG B CA 1
ATOM 4083 C C . ARG B 1 162 ? -10.344 18.469 16.719 1 96.62 162 ARG B C 1
ATOM 4085 O O . ARG B 1 162 ? -10.836 18.375 15.602 1 96.62 162 ARG B O 1
ATOM 4092 N N . SER B 1 163 ? -10.273 17.5 17.594 1 95.31 163 SER B N 1
ATOM 4093 C CA . SER B 1 163 ? -10.961 16.234 17.359 1 95.31 163 SER B CA 1
ATOM 4094 C C . SER B 1 163 ? -11.828 15.852 18.562 1 95.31 163 SER B C 1
ATOM 4096 O O . SER B 1 163 ? -11.312 15.406 19.594 1 95.31 163 SER B O 1
ATOM 4098 N N . LEU B 1 164 ? -13.133 15.852 18.391 1 94.12 164 LEU B N 1
ATOM 4099 C CA . LEU B 1 164 ? -14.07 15.562 19.469 1 94.12 164 LEU B CA 1
ATOM 4100 C C . LEU B 1 164 ? -14.055 14.078 19.812 1 94.12 164 LEU B C 1
ATOM 4102 O O . LEU B 1 164 ? -14.523 13.688 20.891 1 94.12 164 LEU B O 1
ATOM 4106 N N . ASN B 1 165 ? -13.547 13.234 18.953 1 89.06 165 ASN B N 1
ATOM 4107 C CA . ASN B 1 165 ? -13.453 11.805 19.234 1 89.06 165 ASN B CA 1
ATOM 4108 C C . ASN B 1 165 ? -12.453 11.508 20.344 1 89.06 165 ASN B C 1
ATOM 4110 O O . ASN B 1 165 ? -12.445 10.414 20.906 1 89.06 165 ASN B O 1
ATOM 4114 N N . GLU B 1 166 ? -11.648 12.43 20.578 1 90.56 166 GLU B N 1
ATOM 4115 C CA . GLU B 1 166 ? -10.672 12.273 21.656 1 90.56 166 GLU B CA 1
ATOM 4116 C C . GLU B 1 166 ? -11.281 12.641 23.016 1 90.56 166 GLU B C 1
ATOM 4118 O O . GLU B 1 166 ? -10.641 12.477 24.047 1 90.56 166 GLU B O 1
ATOM 4123 N N . GLU B 1 167 ? -12.508 13.133 23.047 1 91 167 GLU B N 1
ATOM 4124 C CA . GLU B 1 167 ? -13.211 13.523 24.266 1 91 167 GLU B CA 1
ATOM 4125 C C . GLU B 1 167 ? -14.172 12.43 24.719 1 91 167 GLU B C 1
ATOM 4127 O O . GLU B 1 167 ? -14.773 11.734 23.891 1 91 167 GLU B O 1
ATOM 4132 N N . ASN B 1 168 ? -14.219 12.312 26.016 1 91.06 168 ASN B N 1
ATOM 4133 C CA . ASN B 1 168 ? -15.289 11.492 26.562 1 91.06 168 ASN B CA 1
ATOM 4134 C C . ASN B 1 168 ? -16.531 12.328 26.859 1 91.06 168 ASN B C 1
ATOM 4136 O O . ASN B 1 168 ? -16.75 12.758 27.984 1 91.06 168 ASN B O 1
ATOM 4140 N N . LEU B 1 169 ? -17.422 12.406 25.906 1 89.5 169 LEU B N 1
ATOM 4141 C CA . LEU B 1 169 ? -18.562 13.312 25.969 1 89.5 169 LEU B CA 1
ATOM 4142 C C . LEU B 1 169 ? -19.625 12.766 26.906 1 89.5 169 LEU B C 1
ATOM 4144 O O . LEU B 1 169 ? -20.547 13.492 27.312 1 89.5 169 LEU B O 1
ATOM 4148 N N . TYR B 1 170 ? -19.531 11.57 27.266 1 88.88 170 TYR B N 1
ATOM 4149 C CA . TYR B 1 170 ? -20.516 10.953 28.141 1 88.88 170 TYR B CA 1
ATOM 4150 C C . TYR B 1 170 ? -20.172 11.203 29.609 1 88.88 170 TYR B C 1
ATOM 4152 O O . TYR B 1 170 ? -21 10.969 30.5 1 88.88 170 TYR B O 1
ATOM 4160 N N . ALA B 1 171 ? -19.047 11.648 29.891 1 90.44 171 ALA B N 1
ATOM 4161 C CA . ALA B 1 171 ? -18.562 11.922 31.234 1 90.44 171 ALA B CA 1
ATOM 4162 C C . ALA B 1 171 ? -18.781 13.383 31.625 1 90.44 171 ALA B C 1
ATOM 4164 O O . ALA B 1 171 ? -19.328 14.156 30.828 1 90.44 171 ALA B O 1
ATOM 4165 N N . ARG B 1 172 ? -18.438 13.633 32.906 1 92.69 172 ARG B N 1
ATOM 4166 C CA . ARG B 1 172 ? -18.438 15.023 33.344 1 92.69 172 ARG B CA 1
ATOM 4167 C C . ARG B 1 172 ? -17.359 15.82 32.594 1 92.69 172 ARG B C 1
ATOM 4169 O O . ARG B 1 172 ? -16.359 15.258 32.156 1 92.69 172 ARG B O 1
ATOM 4176 N N . LYS B 1 173 ? -17.672 17.094 32.562 1 91.5 173 LYS B N 1
ATOM 4177 C CA . LYS B 1 173 ? -16.734 17.953 31.828 1 91.5 173 LYS B CA 1
ATOM 4178 C C . LYS B 1 173 ? -15.312 17.766 32.344 1 91.5 173 LYS B C 1
ATOM 4180 O O . LYS B 1 173 ? -15.078 17.734 33.562 1 91.5 173 LYS B O 1
ATOM 4185 N N . SER B 1 174 ? -14.43 17.531 31.484 1 92.81 174 SER B N 1
ATOM 4186 C CA . SER B 1 174 ? -13 17.359 31.703 1 92.81 174 SER B CA 1
ATOM 4187 C C . SER B 1 174 ? -12.188 18.203 30.734 1 92.81 174 SER B C 1
ATOM 4189 O O . SER B 1 174 ? -12.742 18.812 29.812 1 92.81 174 SER B O 1
ATOM 4191 N N . PRO B 1 175 ? -10.898 18.438 31.016 1 95.06 175 PRO B N 1
ATOM 4192 C CA . PRO B 1 175 ? -10.086 19.203 30.078 1 95.06 175 PRO B CA 1
ATOM 4193 C C . PRO B 1 175 ? -10.234 18.734 28.641 1 95.06 175 PRO B C 1
ATOM 4195 O O . PRO B 1 175 ? -10.305 17.516 28.391 1 95.06 175 PRO B O 1
ATOM 4198 N N . GLU B 1 176 ? -10.391 19.672 27.75 1 96.5 176 GLU B N 1
ATOM 4199 C CA . GLU B 1 176 ? -10.57 19.375 26.328 1 96.5 176 GLU B CA 1
ATOM 4200 C C . GLU B 1 176 ? -9.25 19.469 25.578 1 96.5 176 GLU B C 1
ATOM 4202 O O . GLU B 1 176 ? -8.359 20.234 25.953 1 96.5 176 GLU B O 1
ATOM 4207 N N . LYS B 1 177 ? -9.148 18.734 24.547 1 96.44 177 LYS B N 1
ATOM 4208 C CA . LYS B 1 177 ? -7.879 18.594 23.844 1 96.44 177 LYS B CA 1
ATOM 4209 C C . LYS B 1 177 ? -7.879 19.406 22.547 1 96.44 177 LYS B C 1
ATOM 4211 O O . LYS B 1 177 ? -8.844 19.344 21.781 1 96.44 177 LYS B O 1
ATOM 4216 N N . PHE B 1 178 ? -6.805 20.172 22.344 1 97.31 178 PHE B N 1
ATOM 4217 C CA . PHE B 1 178 ? -6.602 20.984 21.156 1 97.31 178 PHE B CA 1
ATOM 4218 C C . PHE B 1 178 ? -5.148 20.906 20.688 1 97.31 178 PHE B C 1
ATOM 4220 O O . PHE B 1 178 ? -4.27 20.531 21.453 1 97.31 178 PHE B O 1
ATOM 4227 N N . LYS B 1 179 ? -4.941 21.188 19.453 1 97.69 179 LYS B N 1
ATOM 4228 C CA . LYS B 1 179 ? -3.6 21.391 18.906 1 97.69 179 LYS B CA 1
ATOM 4229 C C . LYS B 1 179 ? -3.504 22.719 18.156 1 97.69 179 LYS B C 1
ATOM 4231 O O . LYS B 1 179 ? -4.402 23.078 17.406 1 97.69 179 LYS B O 1
ATOM 4236 N N . ILE B 1 180 ? -2.475 23.484 18.453 1 98.38 180 ILE B N 1
ATOM 4237 C CA . ILE B 1 180 ? -2.219 24.75 17.797 1 98.38 180 ILE B CA 1
ATOM 4238 C C . ILE B 1 180 ? -0.851 24.719 17.109 1 98.38 180 ILE B C 1
ATOM 4240 O O . ILE B 1 180 ? 0.087 24.109 17.625 1 98.38 180 ILE B O 1
ATOM 4244 N N . PHE B 1 181 ? -0.81 25.312 15.914 1 98.44 181 PHE B N 1
ATOM 4245 C CA . PHE B 1 181 ? 0.493 25.312 15.258 1 98.44 181 PHE B CA 1
ATOM 4246 C C . PHE B 1 181 ? 0.794 26.688 14.656 1 98.44 181 PHE B C 1
ATOM 4248 O O . PHE B 1 181 ? -0.119 27.469 14.414 1 98.44 181 PHE B O 1
ATOM 4255 N N . ILE B 1 182 ? 1.996 27 14.602 1 98.31 182 ILE B N 1
ATOM 4256 C CA . ILE B 1 182 ? 2.562 28.094 13.82 1 98.31 182 ILE B CA 1
ATOM 4257 C C . ILE B 1 182 ? 3.746 27.578 13 1 98.31 182 ILE B C 1
ATOM 4259 O O . ILE B 1 182 ? 4.574 26.812 13.5 1 98.31 182 ILE B O 1
ATOM 4263 N N . GLY B 1 183 ? 3.766 27.844 11.75 1 97.56 183 GLY B N 1
ATOM 4264 C CA . GLY B 1 183 ? 4.824 27.406 10.859 1 97.56 183 GLY B CA 1
ATOM 4265 C C . GLY B 1 183 ? 4.746 28.047 9.477 1 97.56 183 GLY B C 1
ATOM 4266 O O . GLY B 1 183 ? 4.301 29.188 9.344 1 97.56 183 GLY B O 1
ATOM 4267 N N . TRP B 1 184 ? 5.297 27.375 8.562 1 97.44 184 TRP B N 1
ATOM 4268 C CA . TRP B 1 184 ? 5.363 27.938 7.223 1 97.44 184 TRP B CA 1
ATOM 4269 C C . TRP B 1 184 ? 4.559 27.109 6.23 1 97.44 184 TRP B C 1
ATOM 4271 O O . TRP B 1 184 ? 4.422 25.891 6.402 1 97.44 184 TRP B O 1
ATOM 4281 N N . ARG B 1 185 ? 4.059 27.719 5.242 1 97 185 ARG B N 1
ATOM 4282 C CA . ARG B 1 185 ? 3.256 27.078 4.207 1 97 185 ARG B CA 1
ATOM 4283 C C . ARG B 1 185 ? 3.762 27.438 2.814 1 97 185 ARG B C 1
ATOM 4285 O O . ARG B 1 185 ? 4.062 28.609 2.545 1 97 185 ARG B O 1
ATOM 4292 N N . VAL B 1 186 ? 3.879 26.422 1.979 1 97 186 VAL B N 1
ATOM 4293 C CA . VAL B 1 186 ? 4.262 26.672 0.593 1 97 186 VAL B CA 1
ATOM 4294 C C . VAL B 1 186 ? 3.039 27.094 -0.216 1 97 186 VAL B C 1
ATOM 4296 O O . VAL B 1 186 ? 2.014 26.406 -0.203 1 97 186 VAL B O 1
ATOM 4299 N N . LYS B 1 187 ? 3.141 28.125 -0.946 1 94.81 187 LYS B N 1
ATOM 4300 C CA . LYS B 1 187 ? 2.002 28.75 -1.613 1 94.81 187 LYS B CA 1
ATOM 4301 C C . LYS B 1 187 ? 1.448 27.844 -2.715 1 94.81 187 LYS B C 1
ATOM 4303 O O . LYS B 1 187 ? 0.236 27.656 -2.811 1 94.81 187 LYS B O 1
ATOM 4308 N N . VAL B 1 188 ? 2.234 27.25 -3.52 1 94.69 188 VAL B N 1
ATOM 4309 C CA . VAL B 1 188 ? 1.823 26.594 -4.758 1 94.69 188 VAL B CA 1
ATOM 4310 C C . VAL B 1 188 ? 1.058 25.312 -4.441 1 94.69 188 VAL B C 1
ATOM 4312 O O . VAL B 1 188 ? 0.15 24.922 -5.18 1 94.69 188 VAL B O 1
ATOM 4315 N N . CYS B 1 189 ? 1.439 24.656 -3.299 1 95.06 189 CYS B N 1
ATOM 4316 C CA . CYS B 1 189 ? 0.858 23.344 -3.014 1 95.06 189 CYS B CA 1
ATOM 4317 C C . CYS B 1 189 ? 0.129 23.359 -1.675 1 95.06 189 CYS B C 1
ATOM 4319 O O . CYS B 1 189 ? -0.558 22.391 -1.331 1 95.06 189 CYS B O 1
ATOM 4321 N N . SER B 1 190 ? 0.321 24.406 -0.855 1 96.06 190 SER B N 1
ATOM 4322 C CA . SER B 1 190 ? -0.272 24.578 0.465 1 96.06 190 SER B CA 1
ATOM 4323 C C . SER B 1 190 ? 0.303 23.594 1.472 1 96.06 190 SER B C 1
ATOM 4325 O O . SER B 1 190 ? -0.316 23.312 2.502 1 96.06 190 SER B O 1
ATOM 4327 N N . ASN B 1 191 ? 1.454 23 1.131 1 97.44 191 ASN B N 1
ATOM 4328 C CA . ASN B 1 191 ? 2.123 22.156 2.117 1 97.44 191 ASN B CA 1
ATOM 4329 C C . ASN B 1 191 ? 2.539 22.969 3.348 1 97.44 191 ASN B C 1
ATOM 4331 O O . ASN B 1 191 ? 3.121 24.047 3.225 1 97.44 191 ASN B O 1
ATOM 4335 N N . LEU B 1 192 ? 2.201 22.453 4.465 1 97.56 192 LEU B N 1
ATOM 4336 C CA . LEU B 1 192 ? 2.738 23 5.703 1 97.56 192 LEU B CA 1
ATOM 4337 C C . LEU B 1 192 ? 4.145 22.469 5.973 1 97.56 192 LEU B C 1
ATOM 4339 O O . LEU B 1 192 ? 4.508 21.391 5.496 1 97.56 192 LEU B O 1
ATOM 4343 N N . MET B 1 193 ? 4.902 23.203 6.645 1 98.12 193 MET B N 1
ATOM 4344 C CA . MET B 1 193 ? 6.219 22.828 7.156 1 98.12 193 MET B CA 1
ATOM 4345 C C . MET B 1 193 ? 6.352 23.172 8.633 1 98.12 193 MET B C 1
ATOM 4347 O O . MET B 1 193 ? 6.668 24.312 8.977 1 98.12 193 MET B O 1
ATOM 4351 N N . LEU B 1 194 ? 6.125 22.234 9.469 1 97.88 194 LEU B N 1
ATOM 4352 C CA . LEU B 1 194 ? 6.086 22.453 10.906 1 97.88 194 LEU B CA 1
ATOM 4353 C C . LEU B 1 194 ? 7.332 21.891 11.586 1 97.88 194 LEU B C 1
ATOM 4355 O O . LEU B 1 194 ? 7.797 20.797 11.219 1 97.88 194 LEU B O 1
ATOM 4359 N N . LEU B 1 195 ? 7.895 22.641 12.477 1 97.31 195 LEU B N 1
ATOM 4360 C CA . LEU B 1 195 ? 8.969 22.172 13.352 1 97.31 195 LEU B CA 1
ATOM 4361 C C . LEU B 1 195 ? 8.461 22 14.781 1 97.31 195 LEU B C 1
ATOM 4363 O O . LEU B 1 195 ? 7.316 22.344 15.086 1 97.31 195 LEU B O 1
ATOM 4367 N N . ASN B 1 196 ? 9.289 21.5 15.617 1 94.38 196 ASN B N 1
ATOM 4368 C CA . ASN B 1 196 ? 8.898 21.172 16.984 1 94.38 196 ASN B CA 1
ATOM 4369 C C . ASN B 1 196 ? 8.484 22.422 17.75 1 94.38 196 ASN B C 1
ATOM 4371 O O . ASN B 1 196 ? 7.578 22.375 18.594 1 94.38 196 ASN B O 1
ATOM 4375 N N . ASP B 1 197 ? 9.078 23.516 17.516 1 95.81 197 ASP B N 1
ATOM 4376 C CA . ASP B 1 197 ? 8.789 24.719 18.281 1 95.81 197 ASP B CA 1
ATOM 4377 C C . ASP B 1 197 ? 7.52 25.406 17.75 1 95.81 197 ASP B C 1
ATOM 4379 O O . ASP B 1 197 ? 7.055 26.391 18.328 1 95.81 197 ASP B O 1
ATOM 4383 N N . GLY B 1 198 ? 6.945 24.891 16.672 1 96.94 198 GLY B N 1
ATOM 4384 C CA . GLY B 1 198 ? 5.75 25.484 16.109 1 96.94 198 GLY B CA 1
ATOM 4385 C C . GLY B 1 198 ? 4.488 24.703 16.391 1 96.94 198 GLY B C 1
ATOM 4386 O O . GLY B 1 198 ? 3.434 24.984 15.82 1 96.94 198 GLY B O 1
ATOM 4387 N N . LEU B 1 199 ? 4.664 23.688 17.141 1 96.5 199 LEU B N 1
ATOM 4388 C CA . LEU B 1 199 ? 3.533 22.812 17.438 1 96.5 199 LEU B CA 1
ATOM 4389 C C . LEU B 1 199 ? 3.365 22.641 18.953 1 96.5 199 LEU B C 1
ATOM 4391 O O . LEU B 1 199 ? 4.332 22.359 19.656 1 96.5 199 LEU B O 1
ATOM 4395 N N . THR B 1 200 ? 2.186 22.875 19.531 1 92.12 200 THR B N 1
ATOM 4396 C CA . THR B 1 200 ? 1.95 22.719 20.953 1 92.12 200 THR B CA 1
ATOM 4397 C C . THR B 1 200 ? 1.857 21.234 21.344 1 92.12 200 THR B C 1
ATOM 4399 O O . THR B 1 200 ? 2.041 20.875 22.5 1 92.12 200 THR B O 1
ATOM 4402 N N . GLY B 1 201 ? 1.706 20.359 20.469 1 86.19 201 GLY B N 1
ATOM 4403 C CA . GLY B 1 201 ? 1.284 19 20.812 1 86.19 201 GLY B CA 1
ATOM 4404 C C . GLY B 1 201 ? -0.135 18.938 21.344 1 86.19 201 GLY B C 1
ATOM 4405 O O . GLY B 1 201 ? -0.992 19.734 20.938 1 86.19 201 GLY B O 1
ATOM 4406 N N . ARG B 1 202 ? -0.318 18 22.266 1 90.31 202 ARG B N 1
ATOM 4407 C CA . ARG B 1 202 ? -1.639 17.844 22.875 1 90.31 202 ARG B CA 1
ATOM 4408 C C . ARG B 1 202 ? -1.856 18.875 23.984 1 90.31 202 ARG B C 1
ATOM 4410 O O . ARG B 1 202 ? -1.308 18.734 25.078 1 90.31 202 ARG B O 1
ATOM 4417 N N . LEU B 1 203 ? -2.674 19.938 23.656 1 94.88 203 LEU B N 1
ATOM 4418 C CA . LEU B 1 203 ? -3.041 20.969 24.625 1 94.88 203 LEU B CA 1
ATOM 4419 C C . LEU B 1 203 ? -4.332 20.609 25.344 1 94.88 203 LEU B C 1
ATOM 4421 O O . LEU B 1 203 ? -5.355 20.344 24.703 1 94.88 203 LEU B O 1
ATOM 4425 N N . GLU B 1 204 ? -4.289 20.531 26.656 1 96.19 204 GLU B N 1
ATOM 4426 C CA . GLU B 1 204 ? -5.477 20.297 27.484 1 96.19 204 GLU B CA 1
ATOM 4427 C C . GLU B 1 204 ? -5.922 21.562 28.188 1 96.19 204 GLU B C 1
ATOM 4429 O O . GLU B 1 204 ? -5.16 22.141 28.969 1 96.19 204 GLU B O 1
ATOM 4434 N N . VAL B 1 205 ? -7.203 21.922 27.906 1 96.06 205 VAL B N 1
ATOM 4435 C CA . VAL B 1 205 ? -7.648 23.203 28.438 1 96.06 205 VAL B CA 1
ATOM 4436 C C . VAL B 1 205 ? -9.023 23.047 29.078 1 96.06 205 VAL B C 1
ATOM 4438 O O . VAL B 1 205 ? -9.781 22.141 28.719 1 96.06 205 VAL B O 1
ATOM 4441 N N . MET B 1 206 ? -9.352 23.953 29.984 1 92.62 206 MET B N 1
ATOM 4442 C CA . MET B 1 206 ? -10.656 23.953 30.656 1 92.62 206 MET B CA 1
ATOM 4443 C C . MET B 1 206 ? -11.547 25.062 30.109 1 92.62 206 MET B C 1
ATOM 4445 O O . MET B 1 206 ? -12.773 24.984 30.203 1 92.62 206 MET B O 1
ATOM 4449 N N . SER B 1 207 ? -10.914 26.062 29.562 1 93.94 207 SER B N 1
ATOM 4450 C CA . SER B 1 207 ? -11.656 27.203 29.047 1 93.94 207 SER B CA 1
ATOM 4451 C C . SER B 1 207 ? -11.016 27.766 27.781 1 93.94 207 SER B C 1
ATOM 4453 O O . SER B 1 207 ? -9.867 27.422 27.453 1 93.94 207 SER B O 1
ATOM 4455 N N . ASP B 1 208 ? -11.75 28.531 27.047 1 94.31 208 ASP B N 1
ATOM 4456 C CA . ASP B 1 208 ? -11.211 29.094 25.812 1 94.31 208 ASP B CA 1
ATOM 4457 C C . ASP B 1 208 ? -10.141 30.141 26.109 1 94.31 208 ASP B C 1
ATOM 4459 O O . ASP B 1 208 ? -9.336 30.469 25.234 1 94.31 208 ASP B O 1
ATOM 4463 N N . ALA B 1 209 ? -10.141 30.688 27.344 1 96.31 209 ALA B N 1
ATOM 4464 C CA . ALA B 1 209 ? -9.062 31.594 27.75 1 96.31 209 ALA B CA 1
ATOM 4465 C C . ALA B 1 209 ? -7.711 30.875 27.719 1 96.31 209 ALA B C 1
ATOM 4467 O O . ALA B 1 209 ? -6.691 31.484 27.391 1 96.31 209 ALA B O 1
ATOM 4468 N N . ASP B 1 210 ? -7.727 29.656 28.062 1 96.75 210 ASP B N 1
ATOM 4469 C CA . ASP B 1 210 ? -6.516 28.844 28.047 1 96.75 210 ASP B CA 1
ATOM 4470 C C . ASP B 1 210 ? -5.992 28.688 26.625 1 96.75 210 ASP B C 1
ATOM 4472 O O . ASP B 1 210 ? -4.777 28.609 26.406 1 96.75 210 ASP B O 1
ATOM 4476 N N . ILE B 1 211 ? -6.867 28.609 25.688 1 97.75 211 ILE B N 1
ATOM 4477 C CA . ILE B 1 211 ? -6.5 28.5 24.281 1 97.75 211 ILE B CA 1
ATOM 4478 C C . ILE B 1 211 ? -5.75 29.75 23.844 1 97.75 211 ILE B C 1
ATOM 4480 O O . ILE B 1 211 ? -4.68 29.656 23.234 1 97.75 211 ILE B O 1
ATOM 4484 N N . TYR B 1 212 ? -6.316 30.875 24.234 1 97.94 212 TYR B N 1
ATOM 4485 C CA . TYR B 1 212 ? -5.719 32.156 23.906 1 97.94 212 TYR B CA 1
ATOM 4486 C C . TYR B 1 212 ? -4.316 32.281 24.484 1 97.94 212 TYR B C 1
ATOM 4488 O O . TYR B 1 212 ? -3.367 32.625 23.781 1 97.94 212 TYR B O 1
ATOM 4496 N N . SER B 1 213 ? -4.188 31.984 25.719 1 97.75 213 SER B N 1
ATOM 4497 C CA . SER B 1 213 ? -2.902 32.094 26.406 1 97.75 213 SER B CA 1
ATOM 4498 C C . SER B 1 213 ? -1.879 31.141 25.828 1 97.75 213 SER B C 1
ATOM 4500 O O . SER B 1 213 ? -0.704 31.469 25.672 1 97.75 213 SER B O 1
ATOM 4502 N N . SER B 1 214 ? -2.309 29.953 25.531 1 97.56 214 SER B N 1
ATOM 4503 C CA . SER B 1 214 ? -1.423 28.938 24.953 1 97.56 214 SER B CA 1
ATOM 4504 C C . SER B 1 214 ? -0.943 29.359 23.578 1 97.56 214 SER B C 1
ATOM 4506 O O . SER B 1 214 ? 0.208 29.109 23.203 1 97.56 214 SER B O 1
ATOM 4508 N N . ALA B 1 215 ? -1.82 29.938 22.828 1 98.12 215 ALA B N 1
ATOM 4509 C CA . ALA B 1 215 ? -1.443 30.438 21.5 1 98.12 215 ALA B CA 1
ATOM 4510 C C . ALA B 1 215 ? -0.37 31.516 21.609 1 98.12 215 ALA B C 1
ATOM 4512 O O . ALA B 1 215 ? 0.638 31.469 20.906 1 98.12 215 ALA B O 1
ATOM 4513 N N . LEU B 1 216 ? -0.577 32.438 22.547 1 97.88 216 LEU B N 1
ATOM 4514 C CA . LEU B 1 216 ? 0.391 33.5 22.734 1 97.88 216 LEU B CA 1
ATOM 4515 C C . LEU B 1 216 ? 1.754 32.938 23.125 1 97.88 216 LEU B C 1
ATOM 4517 O O . LEU B 1 216 ? 2.787 33.406 22.641 1 97.88 216 LEU B O 1
ATOM 4521 N N . GLN B 1 217 ? 1.711 32 23.969 1 97.56 217 GLN B N 1
ATOM 4522 C CA . GLN B 1 217 ? 2.957 31.375 24.406 1 97.56 217 GLN B CA 1
ATOM 4523 C C . GLN B 1 217 ? 3.662 30.703 23.234 1 97.56 217 GLN B C 1
ATOM 4525 O O . GLN B 1 217 ? 4.883 30.812 23.094 1 97.56 217 GLN B O 1
ATOM 4530 N N . LEU B 1 218 ? 2.932 30.016 22.406 1 98.06 218 LEU B N 1
ATOM 4531 C CA . LEU B 1 218 ? 3.486 29.359 21.219 1 98.06 218 LEU B CA 1
ATOM 4532 C C . LEU B 1 218 ? 4.141 30.391 20.297 1 98.06 218 LEU B C 1
ATOM 4534 O O . LEU B 1 218 ? 5.242 30.156 19.797 1 98.06 218 LEU B O 1
ATOM 4538 N N . PHE B 1 219 ? 3.48 31.531 20.109 1 97.62 219 PHE B N 1
ATOM 4539 C CA . PHE B 1 219 ? 3.994 32.562 19.234 1 97.62 219 PHE B CA 1
ATOM 4540 C C . PHE B 1 219 ? 5.289 33.156 19.781 1 97.62 219 PHE B C 1
ATOM 4542 O O . PHE B 1 219 ? 6.215 33.469 19.031 1 97.62 219 PHE B O 1
ATOM 4549 N N . GLN B 1 220 ? 5.332 33.25 21.047 1 96.62 220 GLN B N 1
ATOM 4550 C CA . GLN B 1 220 ? 6.504 33.812 21.719 1 96.62 220 GLN B CA 1
ATOM 4551 C C . GLN B 1 220 ? 7.695 32.844 21.609 1 96.62 220 GLN B C 1
ATOM 4553 O O . GLN B 1 220 ? 8.836 33.312 21.438 1 96.62 220 GLN B O 1
ATOM 4558 N N . ASP B 1 221 ? 7.414 31.594 21.734 1 95.94 221 ASP B N 1
ATOM 4559 C CA . ASP B 1 221 ? 8.469 30.578 21.719 1 95.94 221 ASP B CA 1
ATOM 4560 C C . ASP B 1 221 ? 8.93 30.266 20.297 1 95.94 221 ASP B C 1
ATOM 4562 O O . ASP B 1 221 ? 10.016 29.719 20.109 1 95.94 221 ASP B O 1
ATOM 4566 N N . PHE B 1 222 ? 8.156 30.578 19.344 1 96.31 222 PHE B N 1
ATOM 4567 C CA . PHE B 1 222 ? 8.43 30.281 17.953 1 96.31 222 PHE B CA 1
ATOM 4568 C C . PHE B 1 222 ? 9.562 31.156 17.422 1 96.31 222 PHE B C 1
ATOM 4570 O O . PHE B 1 222 ? 9.562 32.375 17.609 1 96.31 222 PHE B O 1
ATOM 4577 N N . ASN B 1 223 ? 10.586 30.547 16.781 1 94.56 223 ASN B N 1
ATOM 4578 C CA . ASN B 1 223 ? 11.711 31.266 16.203 1 94.56 223 ASN B CA 1
ATOM 4579 C C . ASN B 1 223 ? 11.664 31.219 14.672 1 94.56 223 ASN B C 1
ATOM 4581 O O . ASN B 1 223 ? 12.242 30.328 14.055 1 94.56 223 ASN B O 1
ATOM 4585 N N . PRO B 1 224 ? 11.062 32.188 14.07 1 92.88 224 PRO B N 1
ATOM 4586 C CA . PRO B 1 224 ? 10.852 32.156 12.625 1 92.88 224 PRO B CA 1
ATOM 4587 C C . PRO B 1 224 ? 12.164 32.125 11.844 1 92.88 224 PRO B C 1
ATOM 4589 O O . PRO B 1 224 ? 12.266 31.438 10.828 1 92.88 224 PRO B O 1
ATOM 4592 N N . GLU B 1 225 ? 13.211 32.844 12.297 1 92.06 225 GLU B N 1
ATOM 4593 C CA . GLU B 1 225 ? 14.461 32.938 11.555 1 92.06 225 GLU B CA 1
ATOM 4594 C C . GLU B 1 225 ? 15.203 31.594 11.555 1 92.06 225 GLU B C 1
ATOM 4596 O O . GLU B 1 225 ? 15.727 31.172 10.531 1 92.06 225 GLU B O 1
ATOM 4601 N N . GLN B 1 226 ? 15.195 31.016 12.672 1 94.06 226 GLN B N 1
ATOM 4602 C CA . GLN B 1 226 ? 15.844 29.703 12.773 1 94.06 226 GLN B CA 1
ATOM 4603 C C . GLN B 1 226 ? 15.125 28.672 11.906 1 94.06 226 GLN B C 1
ATOM 4605 O O . GLN B 1 226 ? 15.766 27.859 11.242 1 94.06 226 GLN B O 1
ATOM 4610 N N . ASN B 1 227 ? 13.852 28.672 11.922 1 94.56 227 ASN B N 1
ATOM 4611 C CA . ASN B 1 227 ? 13.047 27.781 11.086 1 94.56 227 ASN B CA 1
ATOM 4612 C C . ASN B 1 227 ? 13.375 27.953 9.602 1 94.56 227 ASN B C 1
ATOM 4614 O O . ASN B 1 227 ? 13.625 26.969 8.898 1 94.56 227 ASN B O 1
ATOM 4618 N N . LEU B 1 228 ? 13.406 29.188 9.234 1 94.38 228 LEU B N 1
ATOM 4619 C CA . LEU B 1 228 ? 13.617 29.5 7.824 1 94.38 228 LEU B CA 1
ATOM 4620 C C . LEU B 1 228 ? 14.992 29.016 7.367 1 94.38 228 LEU B C 1
ATOM 4622 O O . LEU B 1 228 ? 15.133 28.484 6.262 1 94.38 228 LEU B O 1
ATOM 4626 N N . ARG B 1 229 ? 15.961 29.203 8.18 1 95.5 229 ARG B N 1
ATOM 4627 C CA . ARG B 1 229 ? 17.312 28.781 7.836 1 95.5 229 ARG B CA 1
ATOM 4628 C C . ARG B 1 229 ? 17.391 27.266 7.68 1 95.5 229 ARG B C 1
ATOM 4630 O O . ARG B 1 229 ? 17.969 26.766 6.719 1 95.5 229 ARG B O 1
ATOM 4637 N N . LEU B 1 230 ? 16.766 26.578 8.594 1 96.19 230 LEU B N 1
ATOM 4638 C CA . LEU B 1 230 ? 16.766 25.109 8.562 1 96.19 230 LEU B CA 1
ATOM 4639 C C . LEU B 1 230 ? 16.062 24.594 7.32 1 96.19 230 LEU B C 1
ATOM 4641 O O . LEU B 1 230 ? 16.578 23.703 6.637 1 96.19 230 LEU B O 1
ATOM 4645 N N . LEU B 1 231 ? 14.938 25.141 7.027 1 98 231 LEU B N 1
ATOM 4646 C CA . LEU B 1 231 ? 14.125 24.703 5.906 1 98 231 LEU B CA 1
ATOM 4647 C C . LEU B 1 231 ? 14.797 25.031 4.578 1 98 231 LEU B C 1
ATOM 4649 O O . LEU B 1 231 ? 14.805 24.219 3.658 1 98 231 LEU B O 1
ATOM 4653 N N . GLU B 1 232 ? 15.328 26.219 4.488 1 97.69 232 GLU B N 1
ATOM 4654 C CA . GLU B 1 232 ? 16.016 26.641 3.266 1 97.69 232 GLU B CA 1
ATOM 4655 C C . GLU B 1 232 ? 17.234 25.766 2.984 1 97.69 232 GLU B C 1
ATOM 4657 O O . GLU B 1 232 ? 17.516 25.438 1.829 1 97.69 232 GLU B O 1
ATOM 4662 N N . ASN B 1 233 ? 17.891 25.406 4.012 1 98.19 233 ASN B N 1
ATOM 4663 C CA . ASN B 1 233 ? 19.109 24.594 3.9 1 98.19 233 ASN B CA 1
ATOM 4664 C C . ASN B 1 233 ? 18.828 23.234 3.27 1 98.19 233 ASN B C 1
ATOM 4666 O O . ASN B 1 233 ? 19.719 22.625 2.668 1 98.19 233 ASN B O 1
ATOM 4670 N N . LEU B 1 234 ? 17.609 22.719 3.344 1 98.56 234 LEU B N 1
ATOM 4671 C CA . LEU B 1 234 ? 17.234 21.422 2.799 1 98.56 234 LEU B CA 1
ATOM 4672 C C . LEU B 1 234 ? 17.406 21.391 1.284 1 98.56 234 LEU B C 1
ATOM 4674 O O . LEU B 1 234 ? 17.625 20.328 0.696 1 98.56 234 LEU B O 1
ATOM 4678 N N . GLY B 1 235 ? 17.359 22.562 0.71 1 98.31 235 GLY B N 1
ATOM 4679 C CA . GLY B 1 235 ? 17.516 22.656 -0.733 1 98.31 235 GLY B CA 1
ATOM 4680 C C . GLY B 1 235 ? 18.938 22.484 -1.198 1 98.31 235 GLY B C 1
ATOM 4681 O O . GLY B 1 235 ? 19.203 22.328 -2.393 1 98.31 235 GLY B O 1
ATOM 4682 N N . ARG B 1 236 ? 19.875 22.391 -0.316 1 97.88 236 ARG B N 1
ATOM 4683 C CA . ARG B 1 236 ? 21.297 22.391 -0.658 1 97.88 236 ARG B CA 1
ATOM 4684 C C . ARG B 1 236 ? 21.844 20.984 -0.781 1 97.88 236 ARG B C 1
ATOM 4686 O O . ARG B 1 236 ? 23 20.781 -1.147 1 97.88 236 ARG B O 1
ATOM 4693 N N . THR B 1 237 ? 21.047 20.047 -0.436 1 98.31 237 THR B N 1
ATOM 4694 C CA . THR B 1 237 ? 21.5 18.656 -0.476 1 98.31 237 THR B CA 1
ATOM 4695 C C . THR B 1 237 ? 20.656 17.844 -1.448 1 98.31 237 THR B C 1
ATOM 4697 O O . THR B 1 237 ? 19.438 17.75 -1.298 1 98.31 237 THR B O 1
ATOM 4700 N N . ASN B 1 238 ? 21.344 17.203 -2.373 1 98.19 238 ASN B N 1
ATOM 4701 C CA . ASN B 1 238 ? 20.672 16.391 -3.385 1 98.19 238 ASN B CA 1
ATOM 4702 C C . ASN B 1 238 ? 20.438 14.969 -2.891 1 98.19 238 ASN B C 1
ATOM 4704 O O . ASN B 1 238 ? 21.172 14.461 -2.049 1 98.19 238 ASN B O 1
ATOM 4708 N N . ILE B 1 239 ? 19.391 14.375 -3.379 1 98.12 239 ILE B N 1
ATOM 4709 C CA . ILE B 1 239 ? 19.047 12.969 -3.207 1 98.12 239 ILE B CA 1
ATOM 4710 C C . ILE B 1 239 ? 18.969 12.289 -4.57 1 98.12 239 ILE B C 1
ATOM 4712 O O . ILE B 1 239 ? 18.125 12.648 -5.402 1 98.12 239 ILE B O 1
ATOM 4716 N N . SER B 1 240 ? 19.844 11.336 -4.812 1 97.44 240 SER B N 1
ATOM 4717 C CA . SER B 1 240 ? 19.797 10.602 -6.07 1 97.44 240 SER B CA 1
ATOM 4718 C C . SER B 1 240 ? 18.562 9.695 -6.125 1 97.44 240 SER B C 1
ATOM 4720 O O . SER B 1 240 ? 17.922 9.438 -5.102 1 97.44 240 SER B O 1
ATOM 4722 N N . GLN B 1 241 ? 18.25 9.266 -7.355 1 97.19 241 GLN B N 1
ATOM 4723 C CA . GLN B 1 241 ? 17.141 8.32 -7.488 1 97.19 241 GLN B CA 1
ATOM 4724 C C . GLN B 1 241 ? 17.406 7.047 -6.691 1 97.19 241 GLN B C 1
ATOM 4726 O O . GLN B 1 241 ? 16.5 6.473 -6.098 1 97.19 241 GLN B O 1
ATOM 4731 N N . GLU B 1 242 ? 18.641 6.59 -6.68 1 97.5 242 GLU B N 1
ATOM 4732 C CA . GLU B 1 242 ? 19.047 5.414 -5.914 1 97.5 242 GLU B CA 1
ATOM 4733 C C . GLU B 1 242 ? 18.797 5.609 -4.422 1 97.5 242 GLU B C 1
ATOM 4735 O O . GLU B 1 242 ? 18.234 4.73 -3.768 1 97.5 242 GLU B O 1
ATOM 4740 N N . GLN B 1 243 ? 19.188 6.742 -3.959 1 98.19 243 GLN B N 1
ATOM 4741 C CA . GLN B 1 243 ? 18.984 7.059 -2.549 1 98.19 243 GLN B CA 1
ATOM 4742 C C . GLN B 1 243 ? 17.5 7.164 -2.217 1 98.19 243 GLN B C 1
ATOM 4744 O O . GLN B 1 243 ? 17.062 6.695 -1.166 1 98.19 243 GLN B O 1
ATOM 4749 N N . PHE B 1 244 ? 16.781 7.82 -3.154 1 98.56 244 PHE B N 1
ATOM 4750 C CA . PHE B 1 244 ? 15.336 7.938 -2.951 1 98.56 244 PHE B CA 1
ATOM 4751 C C . PHE B 1 244 ? 14.688 6.562 -2.842 1 98.56 244 PHE B C 1
ATOM 4753 O O . PHE B 1 244 ? 13.898 6.312 -1.928 1 98.56 244 PHE B O 1
ATOM 4760 N N . CYS B 1 245 ? 15.062 5.676 -3.73 1 98.44 245 CYS B N 1
ATOM 4761 C CA . CYS B 1 245 ? 14.492 4.332 -3.721 1 98.44 245 CYS B CA 1
ATOM 4762 C C . CYS B 1 245 ? 14.922 3.57 -2.473 1 98.44 245 CYS B C 1
ATOM 4764 O O . CYS B 1 245 ? 14.148 2.783 -1.925 1 98.44 245 CYS B O 1
ATOM 4766 N N . GLN B 1 246 ? 16.141 3.762 -2.031 1 98.69 246 GLN B N 1
ATOM 4767 C CA . GLN B 1 246 ? 16.594 3.156 -0.783 1 98.69 246 GLN B CA 1
ATOM 4768 C C . GLN B 1 246 ? 15.758 3.629 0.397 1 98.69 246 GLN B C 1
ATOM 4770 O O . GLN B 1 246 ? 15.367 2.826 1.248 1 98.69 246 GLN B O 1
ATOM 4775 N N . ILE B 1 247 ? 15.477 4.91 0.378 1 98.81 247 ILE B N 1
ATOM 4776 C CA . ILE B 1 247 ? 14.656 5.488 1.433 1 98.81 247 ILE B CA 1
ATOM 4777 C C . ILE B 1 247 ? 13.266 4.844 1.411 1 98.81 247 ILE B C 1
ATOM 4779 O O . ILE B 1 247 ? 12.758 4.426 2.451 1 98.81 247 ILE B O 1
ATOM 4783 N N . ILE B 1 248 ? 12.703 4.734 0.206 1 98.56 248 ILE B N 1
ATOM 4784 C CA . ILE B 1 248 ? 11.375 4.16 0.063 1 98.56 248 ILE B CA 1
ATOM 4785 C C . ILE B 1 248 ? 11.383 2.709 0.542 1 98.56 248 ILE B C 1
ATOM 4787 O O . ILE B 1 248 ? 10.492 2.285 1.283 1 98.56 248 ILE B O 1
ATOM 4791 N N . GLY B 1 249 ? 12.367 1.92 0.142 1 98.5 249 GLY B N 1
ATOM 4792 C CA . GLY B 1 249 ? 12.469 0.537 0.582 1 98.5 249 GLY B CA 1
ATOM 4793 C C . GLY B 1 249 ? 12.602 0.398 2.088 1 98.5 249 GLY B C 1
ATOM 4794 O O . GLY B 1 249 ? 11.969 -0.469 2.693 1 98.5 249 GLY B O 1
ATOM 4795 N N . ARG B 1 250 ? 13.359 1.235 2.699 1 98.62 250 ARG B N 1
ATOM 4796 C CA . ARG B 1 250 ? 13.562 1.213 4.145 1 98.62 250 ARG B CA 1
ATOM 4797 C C . ARG B 1 250 ? 12.305 1.655 4.879 1 98.62 250 ARG B C 1
ATOM 4799 O O . ARG B 1 250 ? 11.977 1.12 5.941 1 98.62 250 ARG B O 1
ATOM 4806 N N . LEU B 1 251 ? 11.648 2.643 4.277 1 98.44 251 LEU B N 1
ATOM 4807 C CA . LEU B 1 251 ? 10.383 3.057 4.879 1 98.44 251 LEU B CA 1
ATOM 4808 C C . LEU B 1 251 ? 9.375 1.918 4.859 1 98.44 251 LEU B C 1
ATOM 4810 O O . LEU B 1 251 ? 8.617 1.736 5.82 1 98.44 251 LEU B O 1
ATOM 4814 N N . LYS B 1 252 ? 9.344 1.16 3.777 1 97.88 252 LYS B N 1
ATOM 4815 C CA . LYS B 1 252 ? 8.453 0.004 3.697 1 97.88 252 LYS B CA 1
ATOM 4816 C C . LYS B 1 252 ? 8.852 -1.067 4.707 1 97.88 252 LYS B C 1
ATOM 4818 O O . LYS B 1 252 ? 7.996 -1.644 5.383 1 97.88 252 LYS B O 1
ATOM 4823 N N . LEU B 1 253 ? 10.117 -1.345 4.781 1 97.69 253 LEU B N 1
ATOM 4824 C CA . LEU B 1 253 ? 10.602 -2.309 5.766 1 97.69 253 LEU B CA 1
ATOM 4825 C C . LEU B 1 253 ? 10.281 -1.846 7.184 1 97.69 253 LEU B C 1
ATOM 4827 O O . LEU B 1 253 ? 9.914 -2.656 8.039 1 97.69 253 LEU B O 1
ATOM 4831 N N . TYR B 1 254 ? 10.453 -0.515 7.449 1 97.69 254 TYR B N 1
ATOM 4832 C CA . TYR B 1 254 ? 10.188 0.099 8.742 1 97.69 254 TYR B CA 1
ATOM 4833 C C . TYR B 1 254 ? 8.82 -0.311 9.273 1 97.69 254 TYR B C 1
ATOM 4835 O O . TYR B 1 254 ? 8.672 -0.613 10.461 1 97.69 254 TYR B O 1
ATOM 4843 N N . GLN B 1 255 ? 7.887 -0.356 8.422 1 95 255 GLN B N 1
ATOM 4844 C CA . GLN B 1 255 ? 6.508 -0.65 8.805 1 95 255 GLN B CA 1
ATOM 4845 C C . GLN B 1 255 ? 6.352 -2.111 9.219 1 95 255 GLN B C 1
ATOM 4847 O O . GLN B 1 255 ? 5.395 -2.467 9.906 1 95 255 GLN B O 1
ATOM 4852 N N . ALA B 1 256 ? 7.242 -2.945 8.773 1 94.94 256 ALA B N 1
ATOM 4853 C CA . ALA B 1 256 ? 7.145 -4.375 9.047 1 94.94 256 ALA B CA 1
ATOM 4854 C C . ALA B 1 256 ? 7.98 -4.766 10.258 1 94.94 256 ALA B C 1
ATOM 4856 O O . ALA B 1 256 ? 7.863 -5.883 10.773 1 94.94 256 ALA B O 1
ATOM 4857 N N . LEU B 1 257 ? 8.797 -3.908 10.758 1 96.19 257 LEU B N 1
ATOM 4858 C CA . LEU B 1 257 ? 9.742 -4.227 11.828 1 96.19 257 LEU B CA 1
ATOM 4859 C C . LEU B 1 257 ? 9.016 -4.406 13.156 1 96.19 257 LEU B C 1
ATOM 4861 O O . LEU B 1 257 ? 8.031 -3.713 13.43 1 96.19 257 LEU B O 1
ATOM 4865 N N . PRO B 1 258 ? 9.492 -5.312 13.953 1 93.31 258 PRO B N 1
ATOM 4866 C CA . PRO B 1 258 ? 8.953 -5.422 15.312 1 93.31 258 PRO B CA 1
ATOM 4867 C C . PRO B 1 258 ? 9.266 -4.203 16.172 1 93.31 258 PRO B C 1
ATOM 4869 O O . PRO B 1 258 ? 10.219 -3.471 15.891 1 93.31 258 PRO B O 1
ATOM 4872 N N . ALA B 1 259 ? 8.594 -4.043 17.234 1 93.44 259 ALA B N 1
ATOM 4873 C CA . ALA B 1 259 ? 8.703 -2.883 18.109 1 93.44 259 ALA B CA 1
ATOM 4874 C C . ALA B 1 259 ? 10.109 -2.752 18.688 1 93.44 259 ALA B C 1
ATOM 4876 O O . ALA B 1 259 ? 10.617 -1.642 18.844 1 93.44 259 ALA B O 1
ATOM 4877 N N . SER B 1 260 ? 10.75 -3.861 19 1 92.88 260 SER B N 1
ATOM 4878 C CA . SER B 1 260 ? 12.078 -3.854 19.609 1 92.88 260 SER B CA 1
ATOM 4879 C C . SER B 1 260 ? 13.109 -3.225 18.672 1 92.88 260 SER B C 1
ATOM 4881 O O . SER B 1 260 ? 14.016 -2.525 19.125 1 92.88 260 SER B O 1
ATOM 4883 N N . GLN B 1 261 ? 12.898 -3.426 17.391 1 92.31 261 GLN B N 1
ATOM 4884 C CA . GLN B 1 261 ? 13.828 -2.867 16.406 1 92.31 261 GLN B CA 1
ATOM 4885 C C . GLN B 1 261 ? 13.492 -1.411 16.109 1 92.31 261 GLN B C 1
ATOM 4887 O O . GLN B 1 261 ? 14.391 -0.604 15.844 1 92.31 261 GLN B O 1
ATOM 4892 N N . LEU B 1 262 ? 12.25 -1.073 16.203 1 95.38 262 LEU B N 1
ATOM 4893 C CA . LEU B 1 262 ? 11.805 0.285 15.898 1 95.38 262 LEU B CA 1
ATOM 4894 C C . LEU B 1 262 ? 12.328 1.269 16.938 1 95.38 262 LEU B C 1
ATOM 4896 O O . LEU B 1 262 ? 12.57 2.438 16.625 1 95.38 262 LEU B O 1
ATOM 4900 N N . LYS B 1 263 ? 12.578 0.854 18.125 1 94.31 263 LYS B N 1
ATOM 4901 C CA . LYS B 1 263 ? 13.016 1.705 19.234 1 94.31 263 LYS B CA 1
ATOM 4902 C C . LYS B 1 263 ? 14.406 2.287 18.953 1 94.31 263 LYS B C 1
ATOM 4904 O O . LYS B 1 263 ? 14.75 3.348 19.484 1 94.31 263 LYS B O 1
ATOM 4909 N N . GLU B 1 264 ? 15.156 1.624 18.109 1 94 264 GLU B N 1
ATOM 4910 C CA . GLU B 1 264 ? 16.531 2.037 17.812 1 94 264 GLU B CA 1
ATOM 4911 C C . GLU B 1 264 ? 16.578 2.984 16.625 1 94 264 GLU B C 1
ATOM 4913 O O . GLU B 1 264 ? 17.641 3.504 16.281 1 94 264 GLU B O 1
ATOM 4918 N N . LEU B 1 265 ? 15.43 3.207 16.062 1 97.25 265 LEU B N 1
ATOM 4919 C CA . LEU B 1 265 ? 15.367 4.004 14.836 1 97.25 265 LEU B CA 1
ATOM 4920 C C . LEU B 1 265 ? 14.578 5.285 15.07 1 97.25 265 LEU B C 1
ATOM 4922 O O . LEU B 1 265 ? 13.742 5.352 15.969 1 97.25 265 LEU B O 1
ATOM 4926 N N . PRO B 1 266 ? 14.945 6.324 14.242 1 97.25 266 PRO B N 1
ATOM 4927 C CA . PRO B 1 266 ? 14.094 7.516 14.312 1 97.25 266 PRO B CA 1
ATOM 4928 C C . PRO B 1 266 ? 12.617 7.207 14.039 1 97.25 266 PRO B C 1
ATOM 4930 O O . PRO B 1 266 ? 12.312 6.367 13.188 1 97.25 266 PRO B O 1
ATOM 4933 N N . LYS B 1 267 ? 11.797 7.91 14.695 1 96.62 267 LYS B N 1
ATOM 4934 C CA . LYS B 1 267 ? 10.359 7.668 14.594 1 96.62 267 LYS B CA 1
ATOM 4935 C C . LYS B 1 267 ? 9.82 8.125 13.242 1 96.62 267 LYS B C 1
ATOM 4937 O O . LYS B 1 267 ? 10.109 9.234 12.797 1 96.62 267 LYS B O 1
ATOM 4942 N N . VAL B 1 268 ? 9.109 7.258 12.602 1 97.19 268 VAL B N 1
ATOM 4943 C CA . VAL B 1 268 ? 8.383 7.586 11.383 1 97.19 268 VAL B CA 1
ATOM 4944 C C . VAL B 1 268 ? 6.891 7.32 11.586 1 97.19 268 VAL B C 1
ATOM 4946 O O . VAL B 1 268 ? 6.492 6.203 11.93 1 97.19 268 VAL B O 1
ATOM 4949 N N . ILE B 1 269 ? 6.109 8.344 11.297 1 96 269 ILE B N 1
ATOM 4950 C CA . ILE B 1 269 ? 4.684 8.25 11.609 1 96 269 ILE B CA 1
ATOM 4951 C C . ILE B 1 269 ? 3.895 8.016 10.32 1 96 269 ILE B C 1
ATOM 4953 O O . ILE B 1 269 ? 2.771 7.508 10.359 1 96 269 ILE B O 1
ATOM 4957 N N . LEU B 1 270 ? 4.379 8.297 9.156 1 95.38 270 LEU B N 1
ATOM 4958 C CA . LEU B 1 270 ? 3.695 8.094 7.887 1 95.38 270 LEU B CA 1
ATOM 4959 C C . LEU B 1 270 ? 3.332 6.629 7.688 1 95.38 270 LEU B C 1
ATOM 4961 O O . LEU B 1 270 ? 4.113 5.738 8.031 1 95.38 270 LEU B O 1
ATOM 4965 N N . GLY B 1 271 ? 2.188 6.441 7.18 1 93.06 271 GLY B N 1
ATOM 4966 C CA . GLY B 1 271 ? 1.74 5.09 6.895 1 93.06 271 GLY B CA 1
ATOM 4967 C C . GLY B 1 271 ? 2.098 4.625 5.496 1 93.06 271 GLY B C 1
ATOM 4968 O O . GLY B 1 271 ? 2.688 5.375 4.719 1 93.06 271 GLY B O 1
ATOM 4969 N N . ASP B 1 272 ? 1.687 3.455 5.156 1 92.69 272 ASP B N 1
ATOM 4970 C CA . ASP B 1 272 ? 1.99 2.811 3.883 1 92.69 272 ASP B CA 1
ATOM 4971 C C . ASP B 1 272 ? 1.429 3.615 2.713 1 92.69 272 ASP B C 1
ATOM 4973 O O . ASP B 1 272 ? 2.115 3.824 1.71 1 92.69 272 ASP B O 1
ATOM 4977 N N . SER B 1 273 ? 0.243 4.016 2.879 1 92.94 273 SER B N 1
ATOM 4978 C CA . SER B 1 273 ? -0.404 4.77 1.812 1 92.94 273 SER B CA 1
ATOM 4979 C C . SER B 1 273 ? 0.326 6.082 1.543 1 92.94 273 SER B C 1
ATOM 4981 O O . SER B 1 273 ? 0.433 6.516 0.394 1 92.94 273 SER B O 1
ATOM 4983 N N . ASN B 1 274 ? 0.817 6.684 2.576 1 96 274 ASN B N 1
ATOM 4984 C CA . ASN B 1 274 ? 1.577 7.918 2.412 1 96 274 ASN B CA 1
ATOM 4985 C C . ASN B 1 274 ? 2.875 7.68 1.644 1 96 274 ASN B C 1
ATOM 4987 O O . ASN B 1 274 ? 3.232 8.461 0.763 1 96 274 ASN B O 1
ATOM 4991 N N . VAL B 1 275 ? 3.506 6.613 1.99 1 96.94 275 VAL B N 1
ATOM 4992 C CA . VAL B 1 275 ? 4.766 6.285 1.329 1 96.94 275 VAL B CA 1
ATOM 4993 C C . VAL B 1 275 ? 4.52 6.031 -0.157 1 96.94 275 VAL B C 1
ATOM 4995 O O . VAL B 1 275 ? 5.281 6.496 -1.007 1 96.94 275 VAL B O 1
ATOM 4998 N N . ASN B 1 276 ? 3.461 5.332 -0.481 1 95.94 276 ASN B N 1
ATOM 4999 C CA . ASN B 1 276 ? 3.088 5.109 -1.874 1 95.94 276 ASN B CA 1
ATOM 5000 C C . ASN B 1 276 ? 2.824 6.426 -2.6 1 95.94 276 ASN B C 1
ATOM 5002 O O . ASN B 1 276 ? 3.264 6.609 -3.736 1 95.94 276 ASN B O 1
ATOM 5006 N N . ALA B 1 277 ? 2.098 7.305 -1.918 1 96.62 277 ALA B N 1
ATOM 5007 C CA . ALA B 1 277 ? 1.769 8.594 -2.51 1 96.62 277 ALA B CA 1
ATOM 5008 C C . ALA B 1 277 ? 3.029 9.414 -2.783 1 96.62 277 ALA B C 1
ATOM 5010 O O . ALA B 1 277 ? 3.152 10.047 -3.834 1 96.62 277 ALA B O 1
ATOM 5011 N N . ALA B 1 278 ? 3.928 9.414 -1.848 1 98.06 278 ALA B N 1
ATOM 5012 C CA . ALA B 1 278 ? 5.191 10.125 -2.029 1 98.06 278 ALA B CA 1
ATOM 5013 C C . ALA B 1 278 ? 5.988 9.539 -3.191 1 98.06 278 ALA B C 1
ATOM 5015 O O . ALA B 1 278 ? 6.609 10.281 -3.957 1 98.06 278 ALA B O 1
ATOM 5016 N N . THR B 1 279 ? 5.98 8.234 -3.297 1 98.06 279 THR B N 1
ATOM 5017 C CA . THR B 1 279 ? 6.684 7.566 -4.387 1 98.06 279 THR B CA 1
ATOM 5018 C C . THR B 1 279 ? 6.109 7.984 -5.738 1 98.06 279 THR B C 1
ATOM 5020 O O . THR B 1 279 ? 6.855 8.312 -6.66 1 98.06 279 THR B O 1
ATOM 5023 N N . LYS B 1 280 ? 4.848 7.953 -5.82 1 97.38 280 LYS B N 1
ATOM 5024 C CA . LYS B 1 280 ? 4.191 8.414 -7.039 1 97.38 280 LYS B CA 1
ATOM 5025 C C . LYS B 1 280 ? 4.527 9.875 -7.32 1 97.38 280 LYS B C 1
ATOM 5027 O O . LYS B 1 280 ? 4.75 10.258 -8.477 1 97.38 280 LYS B O 1
ATOM 5032 N N . GLY B 1 281 ? 4.539 10.664 -6.266 1 97.81 281 GLY B N 1
ATOM 5033 C CA . GLY B 1 281 ? 4.867 12.078 -6.395 1 97.81 281 GLY B CA 1
ATOM 5034 C C . GLY B 1 281 ? 6.258 12.32 -6.941 1 97.81 281 GLY B C 1
ATOM 5035 O O . GLY B 1 281 ? 6.5 13.32 -7.621 1 97.81 281 GLY B O 1
ATOM 5036 N N . TYR B 1 282 ? 7.141 11.414 -6.629 1 98.31 282 TYR B N 1
ATOM 5037 C CA . TYR B 1 282 ? 8.508 11.523 -7.125 1 98.31 282 TYR B CA 1
ATOM 5038 C C . TYR B 1 282 ? 8.531 11.648 -8.641 1 98.31 282 TYR B C 1
ATOM 5040 O O . TYR B 1 282 ? 9.375 12.359 -9.203 1 98.31 282 TYR B O 1
ATOM 5048 N N . ILE B 1 283 ? 7.586 11.008 -9.273 1 96.88 283 ILE B N 1
ATOM 5049 C CA . ILE B 1 283 ? 7.52 11.008 -10.734 1 96.88 283 ILE B CA 1
ATOM 5050 C C . ILE B 1 283 ? 6.512 12.055 -11.203 1 96.88 283 ILE B C 1
ATOM 5052 O O . ILE B 1 283 ? 6.797 12.836 -12.117 1 96.88 283 ILE B O 1
ATOM 5056 N N . GLU B 1 284 ? 5.406 12.234 -10.547 1 95.69 284 GLU B N 1
ATOM 5057 C CA . GLU B 1 284 ? 4.25 12.906 -11.133 1 95.69 284 GLU B CA 1
ATOM 5058 C C . GLU B 1 284 ? 4.074 14.305 -10.562 1 95.69 284 GLU B C 1
ATOM 5060 O O . GLU B 1 284 ? 3.379 15.141 -11.156 1 95.69 284 GLU B O 1
ATOM 5065 N N . ASN B 1 285 ? 4.594 14.547 -9.375 1 96.75 285 ASN B N 1
ATOM 5066 C CA . ASN B 1 285 ? 4.379 15.852 -8.758 1 96.75 285 ASN B CA 1
ATOM 5067 C C . ASN B 1 285 ? 4.953 16.984 -9.609 1 96.75 285 ASN B C 1
ATOM 5069 O O . ASN B 1 285 ? 6.148 16.984 -9.922 1 96.75 285 ASN B O 1
ATOM 5073 N N . PRO B 1 286 ? 4.195 17.922 -9.953 1 94.75 286 PRO B N 1
ATOM 5074 C CA . PRO B 1 286 ? 4.656 18.953 -10.898 1 94.75 286 PRO B CA 1
ATOM 5075 C C . PRO B 1 286 ? 5.578 19.984 -10.25 1 94.75 286 PRO B C 1
ATOM 5077 O O . PRO B 1 286 ? 6.262 20.734 -10.945 1 94.75 286 PRO B O 1
ATOM 5080 N N . ASN B 1 287 ? 5.598 20.031 -8.945 1 95.25 287 ASN B N 1
ATOM 5081 C CA . ASN B 1 287 ? 6.375 21.062 -8.266 1 95.25 287 ASN B CA 1
ATOM 5082 C C . ASN B 1 287 ? 7.648 20.484 -7.648 1 95.25 287 ASN B C 1
ATOM 5084 O O . ASN B 1 287 ? 8.695 21.141 -7.664 1 95.25 287 ASN B O 1
ATOM 5088 N N . PHE B 1 288 ? 7.516 19.234 -7.184 1 97.62 288 PHE B N 1
ATOM 5089 C CA . PHE B 1 288 ? 8.617 18.797 -6.336 1 97.62 288 PHE B CA 1
ATOM 5090 C C . PHE B 1 288 ? 9.141 17.438 -6.789 1 97.62 288 PHE B C 1
ATOM 5092 O O . PHE B 1 288 ? 10.086 16.906 -6.207 1 97.62 288 PHE B O 1
ATOM 5099 N N . GLY B 1 289 ? 8.5 16.828 -7.738 1 97.19 289 GLY B N 1
ATOM 5100 C CA . GLY B 1 289 ? 9 15.594 -8.305 1 97.19 289 GLY B CA 1
ATOM 5101 C C . GLY B 1 289 ? 10.242 15.781 -9.156 1 97.19 289 GLY B C 1
ATOM 5102 O O . GLY B 1 289 ? 10.93 16.797 -9.031 1 97.19 289 GLY B O 1
ATOM 5103 N N . LEU B 1 290 ? 10.633 14.781 -9.914 1 94.62 290 LEU B N 1
ATOM 5104 C CA . LEU B 1 290 ? 11.836 14.836 -10.742 1 94.62 290 LEU B CA 1
ATOM 5105 C C . LEU B 1 290 ? 11.734 15.953 -11.773 1 94.62 290 LEU B C 1
ATOM 5107 O O . LEU B 1 290 ? 12.68 16.719 -11.961 1 94.62 290 LEU B O 1
ATOM 5111 N N . ARG B 1 291 ? 10.609 16.109 -12.383 1 86.94 291 ARG B N 1
ATOM 5112 C CA . ARG B 1 291 ? 10.344 17.203 -13.305 1 86.94 291 ARG B CA 1
ATOM 5113 C C . ARG B 1 291 ? 11.461 17.328 -14.344 1 86.94 291 ARG B C 1
ATOM 5115 O O . ARG B 1 291 ? 11.961 18.438 -14.586 1 86.94 291 ARG B O 1
ATOM 5122 N N . GLY B 1 292 ? 11.93 16.234 -14.789 1 85.94 292 GLY B N 1
ATOM 5123 C CA . GLY B 1 292 ? 12.969 16.25 -15.805 1 85.94 292 GLY B CA 1
ATOM 5124 C C . GLY B 1 292 ? 14.359 16.422 -15.219 1 85.94 292 GLY B C 1
ATOM 5125 O O . GLY B 1 292 ? 15.352 16.406 -15.953 1 85.94 292 GLY B O 1
ATOM 5126 N N . ARG B 1 293 ? 14.477 16.594 -13.898 1 90.5 293 ARG B N 1
ATOM 5127 C CA . ARG B 1 293 ? 15.773 16.703 -13.234 1 90.5 293 ARG B CA 1
ATOM 5128 C C . ARG B 1 293 ? 16.391 15.328 -12.992 1 90.5 293 ARG B C 1
ATOM 5130 O O . ARG B 1 293 ? 15.703 14.312 -13.094 1 90.5 293 ARG B O 1
ATOM 5137 N N . GLU B 1 294 ? 17.688 15.32 -12.711 1 90.12 294 GLU B N 1
ATOM 5138 C CA . GLU B 1 294 ? 18.375 14.07 -12.406 1 90.12 294 GLU B CA 1
ATOM 5139 C C . GLU B 1 294 ? 18.156 13.656 -10.953 1 90.12 294 GLU B C 1
ATOM 5141 O O . GLU B 1 294 ? 18.141 12.461 -10.641 1 90.12 294 GLU B O 1
ATOM 5146 N N . ASN B 1 295 ? 18.062 14.688 -10.148 1 94.69 295 ASN B N 1
ATOM 5147 C CA . ASN B 1 295 ? 17.922 14.461 -8.711 1 94.69 295 ASN B CA 1
ATOM 5148 C C . ASN B 1 295 ? 16.906 15.422 -8.094 1 94.69 295 ASN B C 1
ATOM 5150 O O . ASN B 1 295 ? 16.594 16.469 -8.688 1 94.69 295 ASN B O 1
ATOM 5154 N N . ILE B 1 296 ? 16.438 15.039 -6.98 1 97.88 296 ILE B N 1
ATOM 5155 C CA . ILE B 1 296 ? 15.695 15.977 -6.152 1 97.88 296 ILE B CA 1
ATOM 5156 C C . ILE B 1 296 ? 16.547 16.406 -4.961 1 97.88 296 ILE B C 1
ATOM 5158 O O . ILE B 1 296 ? 17.656 15.898 -4.77 1 97.88 296 ILE B O 1
ATOM 5162 N N . THR B 1 297 ? 16.078 17.344 -4.199 1 98.38 297 THR B N 1
ATOM 5163 C CA . THR B 1 297 ? 16.781 17.781 -2.994 1 98.38 297 THR B CA 1
ATOM 5164 C C . THR B 1 297 ? 16.047 17.281 -1.745 1 98.38 297 THR B C 1
ATOM 5166 O O . THR B 1 297 ? 14.945 16.75 -1.835 1 98.38 297 THR B O 1
ATOM 5169 N N . CYS B 1 298 ? 16.672 17.469 -0.597 1 98.75 298 CYS B N 1
ATOM 5170 C CA . CYS B 1 298 ? 16.016 17.141 0.664 1 98.75 298 CYS B CA 1
ATOM 5171 C C . CYS B 1 298 ? 14.773 18.016 0.86 1 98.75 298 CYS B C 1
ATOM 5173 O O . CYS B 1 298 ? 13.82 17.594 1.518 1 98.75 298 CYS B O 1
ATOM 5175 N N . TRP B 1 299 ? 14.805 19.203 0.288 1 98.62 299 TRP B N 1
ATOM 5176 C CA . TRP B 1 299 ? 13.625 20.062 0.277 1 98.62 299 TRP B CA 1
ATOM 5177 C C . TRP B 1 299 ? 12.477 19.391 -0.487 1 98.62 299 TRP B C 1
ATOM 5179 O O . TRP B 1 299 ? 11.352 19.328 0.01 1 98.62 299 TRP B O 1
ATOM 5189 N N . ASP B 1 300 ? 12.789 18.906 -1.647 1 98.69 300 ASP B N 1
ATOM 5190 C CA . ASP B 1 300 ? 11.789 18.234 -2.465 1 98.69 300 ASP B CA 1
ATOM 5191 C C . ASP B 1 300 ? 11.242 17 -1.752 1 98.69 300 ASP B C 1
ATOM 5193 O O . ASP B 1 300 ? 10.039 16.734 -1.798 1 98.69 300 ASP B O 1
ATOM 5197 N N . LEU B 1 301 ? 12.156 16.25 -1.143 1 98.81 301 LEU B N 1
ATOM 5198 C CA . LEU B 1 301 ? 11.727 15.086 -0.378 1 98.81 301 LEU B CA 1
ATOM 5199 C C . LEU B 1 301 ? 10.719 15.484 0.695 1 98.81 301 LEU B C 1
ATOM 5201 O O . LEU B 1 301 ? 9.656 14.859 0.815 1 98.81 301 LEU B O 1
ATOM 5205 N N . MET B 1 302 ? 11.031 16.484 1.466 1 98.81 302 MET B N 1
ATOM 5206 C CA . MET B 1 302 ? 10.125 16.953 2.508 1 98.81 302 MET B CA 1
ATOM 5207 C C . MET B 1 302 ? 8.773 17.328 1.921 1 98.81 302 MET B C 1
ATOM 5209 O O . MET B 1 302 ? 7.73 16.984 2.479 1 98.81 302 MET B O 1
ATOM 5213 N N . GLN B 1 303 ? 8.805 18 0.782 1 98.62 303 GLN B N 1
ATOM 5214 C CA . GLN B 1 303 ? 7.559 18.438 0.162 1 98.62 303 GLN B CA 1
ATOM 5215 C C . GLN B 1 303 ? 6.738 17.25 -0.328 1 98.62 303 GLN B C 1
ATOM 5217 O O . GLN B 1 303 ? 5.512 17.25 -0.191 1 98.62 303 GLN B O 1
ATOM 5222 N N . LEU B 1 304 ? 7.406 16.312 -0.903 1 98.62 304 LEU B N 1
ATOM 5223 C CA . LEU B 1 304 ? 6.707 15.117 -1.349 1 98.62 304 LEU B CA 1
ATOM 5224 C C . LEU B 1 304 ? 6.062 14.398 -0.171 1 98.62 304 LEU B C 1
ATOM 5226 O O . LEU B 1 304 ? 4.926 13.93 -0.27 1 98.62 304 LEU B O 1
ATOM 5230 N N . LEU B 1 305 ? 6.793 14.297 0.921 1 98.62 305 LEU B N 1
ATOM 5231 C CA . LEU B 1 305 ? 6.27 13.648 2.119 1 98.62 305 LEU B CA 1
ATOM 5232 C C . LEU B 1 305 ? 5.105 14.445 2.701 1 98.62 305 LEU B C 1
ATOM 5234 O O . LEU B 1 305 ? 4.09 13.867 3.102 1 98.62 305 LEU B O 1
ATOM 5238 N N . ASN B 1 306 ? 5.254 15.75 2.758 1 98.25 306 ASN B N 1
ATOM 5239 C CA . ASN B 1 306 ? 4.188 16.594 3.27 1 98.25 306 ASN B CA 1
ATOM 5240 C C . ASN B 1 306 ? 2.945 16.531 2.387 1 98.25 306 ASN B C 1
ATOM 5242 O O . ASN B 1 306 ? 1.819 16.578 2.887 1 98.25 306 ASN B O 1
ATOM 5246 N N . ASP B 1 307 ? 3.162 16.5 1.101 1 97.38 307 ASP B N 1
ATOM 5247 C CA . ASP B 1 307 ? 2.033 16.328 0.19 1 97.38 307 ASP B CA 1
ATOM 5248 C C . ASP B 1 307 ? 1.295 15.023 0.468 1 97.38 307 ASP B C 1
ATOM 5250 O O . ASP B 1 307 ? 0.062 14.992 0.474 1 97.38 307 ASP B O 1
ATOM 5254 N N . ALA B 1 308 ? 2.078 14 0.68 1 97 308 ALA B N 1
ATOM 5255 C CA . ALA B 1 308 ? 1.503 12.703 1.018 1 97 308 ALA B CA 1
ATOM 5256 C C . ALA B 1 308 ? 0.758 12.758 2.348 1 97 308 ALA B C 1
ATOM 5258 O O . ALA B 1 308 ? -0.285 12.125 2.512 1 97 308 ALA B O 1
ATOM 5259 N N . ALA B 1 309 ? 1.218 13.508 3.268 1 96.31 309 ALA B N 1
ATOM 5260 C CA . ALA B 1 309 ? 0.632 13.617 4.602 1 96.31 309 ALA B CA 1
ATOM 5261 C C . ALA B 1 309 ? -0.727 14.312 4.543 1 96.31 309 ALA B C 1
ATOM 5263 O O . ALA B 1 309 ? -1.532 14.188 5.473 1 96.31 309 ALA B O 1
ATOM 5264 N N . LYS B 1 310 ? -1.019 15.062 3.482 1 95.56 310 LYS B N 1
ATOM 5265 C CA . LYS B 1 310 ? -2.293 15.758 3.342 1 95.56 310 LYS B CA 1
ATOM 5266 C C . LYS B 1 310 ? -3.451 14.766 3.223 1 95.56 310 LYS B C 1
ATOM 5268 O O . LYS B 1 310 ? -4.613 15.141 3.391 1 95.56 310 LYS B O 1
ATOM 5273 N N . GLN B 1 311 ? -3.094 13.562 2.928 1 92.5 311 GLN B N 1
ATOM 5274 C CA . GLN B 1 311 ? -4.113 12.523 2.82 1 92.5 311 GLN B CA 1
ATOM 5275 C C . GLN B 1 311 ? -4.438 11.93 4.188 1 92.5 311 GLN B C 1
ATOM 5277 O O . GLN B 1 311 ? -5.297 11.055 4.301 1 92.5 311 GLN B O 1
ATOM 5282 N N . SER B 1 312 ? -3.918 12.398 5.242 1 91.19 312 SER B N 1
ATOM 5283 C CA . SER B 1 312 ? -4.098 11.891 6.602 1 91.19 312 SER B CA 1
ATOM 5284 C C . SER B 1 312 ? -5.418 12.367 7.195 1 91.19 312 SER B C 1
ATOM 5286 O O . SER B 1 312 ? -5.992 13.359 6.738 1 91.19 312 SER B O 1
ATOM 5288 N N . TYR B 1 313 ? -5.863 11.625 8.203 1 91.12 313 TYR B N 1
ATOM 5289 C CA . TYR B 1 313 ? -6.945 12.117 9.047 1 91.12 313 TYR B CA 1
ATOM 5290 C C . TYR B 1 313 ? -6.531 13.391 9.773 1 91.12 313 TYR B C 1
ATOM 5292 O O . TYR B 1 313 ? -5.363 13.562 10.117 1 91.12 313 TYR B O 1
ATOM 5300 N N . ILE B 1 314 ? -7.496 14.156 9.992 1 94.75 314 ILE B N 1
ATOM 5301 C CA . ILE B 1 314 ? -7.266 15.477 10.578 1 94.75 314 ILE B CA 1
ATOM 5302 C C . ILE B 1 314 ? -6.52 15.32 11.906 1 94.75 314 ILE B C 1
ATOM 5304 O O . ILE B 1 314 ? -5.594 16.078 12.195 1 94.75 314 ILE B O 1
ATOM 5308 N N . ASP B 1 315 ? -6.91 14.336 12.703 1 92.62 315 ASP B N 1
ATOM 5309 C CA . ASP B 1 315 ? -6.391 14.227 14.062 1 92.62 315 ASP B CA 1
ATOM 5310 C C . ASP B 1 315 ? -4.93 13.773 14.055 1 92.62 315 ASP B C 1
ATOM 5312 O O . ASP B 1 315 ? -4.227 13.914 15.055 1 92.62 315 ASP B O 1
ATOM 5316 N N . LYS B 1 316 ? -4.422 13.266 12.922 1 92.81 316 LYS B N 1
ATOM 5317 C CA . LYS B 1 316 ? -3.039 12.797 12.836 1 92.81 316 LYS B CA 1
ATOM 5318 C C . LYS B 1 316 ? -2.211 13.703 11.93 1 92.81 316 LYS B C 1
ATOM 5320 O O . LYS B 1 316 ? -0.994 13.539 11.82 1 92.81 316 LYS B O 1
ATOM 5325 N N . PHE B 1 317 ? -2.787 14.641 11.391 1 95.38 317 PHE B N 1
ATOM 5326 C CA . PHE B 1 317 ? -2.223 15.422 10.297 1 95.38 317 PHE B CA 1
ATOM 5327 C C . PHE B 1 317 ? -1.015 16.219 10.766 1 95.38 317 PHE B C 1
ATOM 5329 O O . PHE B 1 317 ? 0.063 16.141 10.18 1 95.38 317 PHE B O 1
ATOM 5336 N N . LEU B 1 318 ? -1.119 16.938 11.844 1 96.5 318 LEU B N 1
ATOM 5337 C CA . LEU B 1 318 ? -0.077 17.859 12.281 1 96.5 318 LEU B CA 1
ATOM 5338 C C . LEU B 1 318 ? 1.169 17.109 12.727 1 96.5 318 LEU B C 1
ATOM 5340 O O . LEU B 1 318 ? 2.289 17.5 12.391 1 96.5 318 LEU B O 1
ATOM 5344 N N . GLU B 1 319 ? 0.929 16.031 13.43 1 95.81 319 GLU B N 1
ATOM 5345 C CA . GLU B 1 319 ? 2.062 15.234 13.875 1 95.81 319 GLU B CA 1
ATOM 5346 C C . GLU B 1 319 ? 2.801 14.609 12.688 1 95.81 319 GLU B C 1
ATOM 5348 O O . GLU B 1 319 ? 4.031 14.547 12.688 1 95.81 319 GLU B O 1
ATOM 5353 N N . ARG B 1 320 ? 2.072 14.148 11.758 1 96.62 320 ARG B N 1
ATOM 5354 C CA . ARG B 1 320 ? 2.682 13.57 10.562 1 96.62 320 ARG B CA 1
ATOM 5355 C C . ARG B 1 320 ? 3.475 14.625 9.797 1 96.62 320 ARG B C 1
ATOM 5357 O O . ARG B 1 320 ? 4.586 14.352 9.328 1 96.62 320 ARG B O 1
ATOM 5364 N N . ASN B 1 321 ? 2.865 15.812 9.719 1 97.12 321 ASN B N 1
ATOM 5365 C CA . ASN B 1 321 ? 3.551 16.906 9.039 1 97.12 321 ASN B CA 1
ATOM 5366 C C . ASN B 1 321 ? 4.871 17.25 9.719 1 97.12 321 ASN B C 1
ATOM 5368 O O . ASN B 1 321 ? 5.91 17.328 9.055 1 97.12 321 ASN B O 1
ATOM 5372 N N . GLN B 1 322 ? 4.809 17.422 10.984 1 97.81 322 GLN B N 1
ATOM 5373 C CA . GLN B 1 322 ? 6.02 17.75 11.734 1 97.81 322 GLN B CA 1
ATOM 5374 C C . GLN B 1 322 ? 7.055 16.641 11.609 1 97.81 322 GLN B C 1
ATOM 5376 O O . GLN B 1 322 ? 8.25 16.906 11.484 1 97.81 322 GLN B O 1
ATOM 5381 N N . ASN B 1 323 ? 6.594 15.43 11.648 1 97.94 323 ASN B N 1
ATOM 5382 C CA . ASN B 1 323 ? 7.488 14.289 11.516 1 97.94 323 ASN B CA 1
ATOM 5383 C C . ASN B 1 323 ? 8.156 14.242 10.148 1 97.94 323 ASN B C 1
ATOM 5385 O O . ASN B 1 323 ? 9.312 13.836 10.031 1 97.94 323 ASN B O 1
ATOM 5389 N N . CYS B 1 324 ? 7.469 14.641 9.094 1 98.38 324 CYS B N 1
ATOM 5390 C CA . CYS B 1 324 ? 8.055 14.727 7.762 1 98.38 324 CYS B CA 1
ATOM 5391 C C . CYS B 1 324 ? 9.227 15.703 7.742 1 98.38 324 CYS B C 1
ATOM 5393 O O . CYS B 1 324 ? 10.25 15.438 7.117 1 98.38 324 CYS B O 1
ATOM 5395 N N . THR B 1 325 ? 9.039 16.844 8.43 1 98.19 325 THR B N 1
ATOM 5396 C CA . THR B 1 325 ? 10.109 17.828 8.516 1 98.19 325 THR B CA 1
ATOM 5397 C C . THR B 1 325 ? 11.32 17.266 9.242 1 98.19 325 THR B C 1
ATOM 5399 O O . THR B 1 325 ? 12.453 17.375 8.766 1 98.19 325 THR B O 1
ATOM 5402 N N . ASP B 1 326 ? 11.062 16.578 10.344 1 97.81 326 ASP B N 1
ATOM 5403 C CA . ASP B 1 326 ? 12.133 15.945 11.094 1 97.81 326 ASP B CA 1
ATOM 5404 C C . ASP B 1 326 ? 12.867 14.914 10.227 1 97.81 326 ASP B C 1
ATOM 5406 O O . ASP B 1 326 ? 14.094 14.828 10.266 1 97.81 326 ASP B O 1
ATOM 5410 N N . PHE B 1 327 ? 12.117 14.227 9.516 1 98.56 327 PHE B N 1
ATOM 5411 C CA . PHE B 1 327 ? 12.672 13.156 8.688 1 98.56 327 PHE B CA 1
ATOM 5412 C C . PHE B 1 327 ? 13.609 13.734 7.637 1 98.56 327 PHE B C 1
ATOM 5414 O O . PHE B 1 327 ? 14.727 13.234 7.453 1 98.56 327 PHE B O 1
ATOM 5421 N N . ALA B 1 328 ? 13.172 14.734 6.941 1 98.62 328 ALA B N 1
ATOM 5422 C CA . ALA B 1 328 ? 13.984 15.344 5.895 1 98.62 328 ALA B CA 1
ATOM 5423 C C . ALA B 1 328 ? 15.273 15.922 6.473 1 98.62 328 ALA B C 1
ATOM 5425 O O . ALA B 1 328 ? 16.359 15.758 5.895 1 98.62 328 ALA B O 1
ATOM 5426 N N . ILE B 1 329 ? 15.164 16.594 7.617 1 98.12 329 ILE B N 1
ATOM 5427 C CA . ILE B 1 329 ? 16.328 17.172 8.273 1 98.12 329 ILE B CA 1
ATOM 5428 C C . ILE B 1 329 ? 17.297 16.062 8.695 1 98.12 329 ILE B C 1
ATOM 5430 O O . ILE B 1 329 ? 18.5 16.156 8.484 1 98.12 329 ILE B O 1
ATOM 5434 N N . GLY B 1 330 ? 16.719 15.008 9.289 1 98.25 330 GLY B N 1
ATOM 5435 C CA . GLY B 1 330 ? 17.531 13.867 9.695 1 98.25 330 GLY B CA 1
ATOM 5436 C C . GLY B 1 330 ? 18.25 13.203 8.531 1 98.25 330 GLY B C 1
ATOM 5437 O O . GLY B 1 330 ? 19.438 12.883 8.625 1 98.25 330 GLY B O 1
ATOM 5438 N N . VAL B 1 331 ? 17.578 12.984 7.438 1 98.62 331 VAL B N 1
ATOM 5439 C CA . VAL B 1 331 ? 18.156 12.375 6.242 1 98.62 331 VAL B CA 1
ATOM 5440 C C . VAL B 1 331 ? 19.281 13.258 5.703 1 98.62 331 VAL B C 1
ATOM 5442 O O . VAL B 1 331 ? 20.344 12.758 5.309 1 98.62 331 VAL B O 1
ATOM 5445 N N . GLN B 1 332 ? 19.047 14.586 5.672 1 98.62 332 GLN B N 1
ATOM 5446 C CA . GLN B 1 332 ? 20.062 15.508 5.203 1 98.62 332 GLN B CA 1
ATOM 5447 C C . GLN B 1 332 ? 21.328 15.414 6.055 1 98.62 332 GLN B C 1
ATOM 5449 O O . GLN B 1 332 ? 22.438 15.359 5.527 1 98.62 332 GLN B O 1
ATOM 5454 N N . LYS B 1 333 ? 21.156 15.422 7.352 1 98.25 333 LYS B N 1
ATOM 5455 C CA . LYS B 1 333 ? 22.297 15.297 8.25 1 98.25 333 LYS B CA 1
ATOM 5456 C C . LYS B 1 333 ? 23.062 14.008 7.984 1 98.25 333 LYS B C 1
ATOM 5458 O O . LYS B 1 333 ? 24.297 13.992 8 1 98.25 333 LYS B O 1
ATOM 5463 N N . ALA B 1 334 ? 22.328 12.961 7.785 1 98.25 334 ALA B N 1
ATOM 5464 C CA . ALA B 1 334 ? 22.953 11.68 7.496 1 98.25 334 ALA B CA 1
ATOM 5465 C C . ALA B 1 334 ? 23.75 11.734 6.199 1 98.25 334 ALA B C 1
ATOM 5467 O O . ALA B 1 334 ? 24.891 11.25 6.133 1 98.25 334 ALA B O 1
ATOM 5468 N N . LEU B 1 335 ? 23.188 12.359 5.195 1 98.12 335 LEU B N 1
ATOM 5469 C CA . LEU B 1 335 ? 23.844 12.477 3.898 1 98.12 335 LEU B CA 1
ATOM 5470 C C . LEU B 1 335 ? 25.109 13.328 4.004 1 98.12 335 LEU B C 1
ATOM 5472 O O . LEU B 1 335 ? 26.062 13.117 3.26 1 98.12 335 LEU B O 1
ATOM 5476 N N . ARG B 1 336 ? 25.125 14.219 4.949 1 97.38 336 ARG B N 1
ATOM 5477 C CA . ARG B 1 336 ? 26.25 15.141 5.109 1 97.38 336 ARG B CA 1
ATOM 5478 C C . ARG B 1 336 ? 27.25 14.609 6.125 1 97.38 336 ARG B C 1
ATOM 5480 O O . ARG B 1 336 ? 28.188 15.305 6.492 1 97.38 336 ARG B O 1
ATOM 5487 N N . GLY B 1 337 ? 27.031 13.445 6.656 1 96.25 337 GLY B N 1
ATOM 5488 C CA . GLY B 1 337 ? 27.953 12.844 7.605 1 96.25 337 GLY B CA 1
ATOM 5489 C C . GLY B 1 337 ? 27.781 13.375 9.016 1 96.25 337 GLY B C 1
ATOM 5490 O O . GLY B 1 337 ? 28.703 13.281 9.828 1 96.25 337 GLY B O 1
ATOM 5491 N N . GLU B 1 338 ? 26.641 13.906 9.312 1 96.62 338 GLU B N 1
ATOM 5492 C CA . GLU B 1 338 ? 26.375 14.492 10.617 1 96.62 338 GLU B CA 1
ATOM 5493 C C . GLU B 1 338 ? 25.25 13.758 11.336 1 96.62 338 GLU B C 1
ATOM 5495 O O . GLU B 1 338 ? 24.453 14.367 12.055 1 96.62 338 GLU B O 1
ATOM 5500 N N . ASP B 1 339 ? 25.141 12.508 11.062 1 95.12 339 ASP B N 1
ATOM 5501 C CA . ASP B 1 339 ? 24.016 11.727 11.57 1 95.12 339 ASP B CA 1
ATOM 5502 C C . ASP B 1 339 ? 24.188 11.422 13.062 1 95.12 339 ASP B C 1
ATOM 5504 O O . ASP B 1 339 ? 25.125 10.727 13.453 1 95.12 339 ASP B O 1
ATOM 5508 N N . THR B 1 340 ? 23.328 11.914 13.93 1 93.56 340 THR B N 1
ATOM 5509 C CA . THR B 1 340 ? 23.406 11.656 15.359 1 93.56 340 THR B CA 1
ATOM 5510 C C . THR B 1 340 ? 22.188 10.867 15.836 1 93.56 340 THR B C 1
ATOM 5512 O O . THR B 1 340 ? 22.125 10.453 17 1 93.56 340 THR B O 1
ATOM 5515 N N . GLN B 1 341 ? 21.25 10.625 14.992 1 95.56 341 GLN B N 1
ATOM 5516 C CA . GLN B 1 341 ? 20 10.008 15.414 1 95.56 341 GLN B CA 1
ATOM 5517 C C . GLN B 1 341 ? 19.719 8.742 14.609 1 95.56 341 GLN B C 1
ATOM 5519 O O . GLN B 1 341 ? 18.609 8.203 14.672 1 95.56 341 GLN B O 1
ATOM 5524 N N . ASN B 1 342 ? 20.641 8.25 13.766 1 96.81 342 ASN B N 1
ATOM 5525 C CA . ASN B 1 342 ? 20.609 6.977 13.055 1 96.81 342 ASN B CA 1
ATOM 5526 C C . ASN B 1 342 ? 19.672 7.039 11.844 1 96.81 342 ASN B C 1
ATOM 5528 O O . ASN B 1 342 ? 19.047 6.043 11.492 1 96.81 342 ASN B O 1
ATOM 5532 N N . TYR B 1 343 ? 19.531 8.227 11.242 1 98.19 343 TYR B N 1
ATOM 5533 C CA . TYR B 1 343 ? 18.766 8.359 10.008 1 98.19 343 TYR B CA 1
ATOM 5534 C C . TYR B 1 343 ? 19.5 7.684 8.852 1 98.19 343 TYR B C 1
ATOM 5536 O O . TYR B 1 343 ? 18.906 7.43 7.801 1 98.19 343 TYR B O 1
ATOM 5544 N N . GLY B 1 344 ? 20.766 7.375 9.008 1 97.94 344 GLY B N 1
ATOM 5545 C CA . GLY B 1 344 ? 21.547 6.664 8 1 97.94 344 GLY B CA 1
ATOM 5546 C C . GLY B 1 344 ? 20.984 5.285 7.695 1 97.94 344 GLY B C 1
ATOM 5547 O O . GLY B 1 344 ? 21.25 4.734 6.621 1 97.94 344 GLY B O 1
ATOM 5548 N N . TRP B 1 345 ? 20.234 4.762 8.625 1 98.06 345 TRP B N 1
ATOM 5549 C CA . TRP B 1 345 ? 19.594 3.467 8.414 1 98.06 345 TRP B CA 1
ATOM 5550 C C . TRP B 1 345 ? 18.703 3.498 7.18 1 98.06 345 TRP B C 1
ATOM 5552 O O . TRP B 1 345 ? 18.625 2.516 6.438 1 98.06 345 TRP B O 1
ATOM 5562 N N . PHE B 1 346 ? 18.078 4.656 6.879 1 98.44 346 PHE B N 1
ATOM 5563 C CA . PHE B 1 346 ? 17.156 4.785 5.758 1 98.44 346 PHE B CA 1
ATOM 5564 C C . PHE B 1 346 ? 17.906 4.891 4.441 1 98.44 346 PHE B C 1
ATOM 5566 O O . PHE B 1 346 ? 17.312 4.844 3.367 1 98.44 346 PHE B O 1
ATOM 5573 N N . LEU B 1 347 ? 19.266 5.047 4.551 1 97.69 347 LEU B N 1
ATOM 5574 C CA . LEU B 1 347 ? 20.094 5.27 3.369 1 97.69 347 LEU B CA 1
ATOM 5575 C C . LEU B 1 347 ? 20.984 4.062 3.096 1 97.69 347 LEU B C 1
ATOM 5577 O O . LEU B 1 347 ? 21.719 4.039 2.105 1 97.69 347 LEU B O 1
ATOM 5581 N N . SER B 1 348 ? 20.906 3.014 3.941 1 91.38 348 SER B N 1
ATOM 5582 C CA . SER B 1 348 ? 21.828 1.879 3.865 1 91.38 348 SER B CA 1
ATOM 5583 C C . SER B 1 348 ? 21.062 0.574 3.639 1 91.38 348 SER B C 1
ATOM 5585 O O . SER B 1 348 ? 19.875 0.475 3.955 1 91.38 348 SER B O 1
#

InterPro domains:
  IPR024353 Protein of unknown function DUF3871 [PF12987] (32-347)

Sequence (696 aa):
METMTNELTVIPRTIGMMTRMMDVINTEEIEDAVIVSEEEQEEHPNFIESNTSGITLEELERNCIVPSFGDNQLTISHQTFIHRIEEAARSYFTGESFGNTEIRVSHKILGRVPGALTKKKEELKPEDETIYYQRMAFCFHIRSMSRMMNGEEVHLCIGGVRSLNEENLYARKSPEKFKIFIGWRVKVCSNLMLLNDGLTGRLEVMSDADIYSSALQLFQDFNPEQNLRLLENLGRTNISQEQFCQIIGRLKLYQALPASQLKELPKVILGDSNVNAATKGYIENPNFGLRGRENITCWDLMQLLNDAAKQSYIDKFLERNQNCTDFAIGVQKALRGEDTQNYGWFLSMETMTNELTVIPRTIGMMTRMMDVINTEEIEDAVIVSEEEQEEHPNFIESNTSGITLEELERNCIVPSFGDNQLTISHQTFIHRIEEAARSYFTGESFGNTEIRVSHKILGRVPGALTKKKEELKPEDETIYYQRMAFCFHIRSMSRMMNGEEVHLCIGGVRSLNEENLYARKSPEKFKIFIGWRVKVCSNLMLLNDGLTGRLEVMSDADIYSSALQLFQDFNPEQNLRLLENLGRTNISQEQFCQIIGRLKLYQALPASQLKELPKVILGDSNVNAATKGYIENPNFGLRGRENITCWDLMQLLNDAAKQSYIDKFLERNQNCTDFAIGVQKALRGEDTQNYGWFLS

pLDDT: mean 86.18, std 23.39, range [17.88, 98.81]

Secondary structure (DSSP, 8-state):
----------------TTSGGGTT-------------------PPPSS-TT-EE--HHHHHHHB---B-TTSPBPPPHHHHHHHHHHHHHHHTTT--B-PPEEEEEEEEEEE-GGGTTS-GGG--GGGEEEEEEEEEEEEEEEEEEEEETTEEEEEEEEEEEEGGGS-TTSS---EEEEEEEEEEETTT--EE--GGGB--SEEESSHHHHHHHHHHHHHH--HHHHHHHHHHGGGSEE-HHHHHHHHHHHHHHHHS-HHHHTTS------HHHHHHHHHHHHH-TTTS-TT-S-EEHHHHHHHHHHHHTTS-HHHHHHHHHHHHHHHHHHHHHHTT--SSSGGGGG-/--------------SGGGSSTT---------------------PPPSS-TT-EE--HHHHHHHB---B-TTSPBPPPHHHHHHHHHHHHHHHTTT--B-PPEEEEEEEEEEE-GGGTTS-GGG--GGGEEEEEEEEEEEEEEEEEEEEETTEEEEEEEEEEEEGGGS-TTSS---EEEEEEEEEEETTT--EE--GGGB--SEEESSHHHHHHHHHHHHHH--HHHHHHHHHHGGGSEE-HHHHHHHHHHHHHHHHS-HHHHTTS------HHHHHHHHHHHHH-TTTS-TT-S-EEHHHHHHHHHHHHTTS-HHHHHHHHHHHHHHHHHHHHHHTT--SS-GGGGG-